Protein AF-0000000084529041 (afdb_homodimer)

Radius of gyration: 23.11 Å; Cα contacts (8 Å, |Δi|>4): 466; chains: 2; bounding box: 79×60×41 Å

Sequence (412 aa):
MPKIVDPVERRQAVADAVLRVAAREGLEHASLRNVAEEAGLAIGSVRHYFAGSSELMLFAMGELARRIDDRIRTHARALLDPAAGTDRHARTRELLAEVLPLDAERREESALWLSFVTAARTRPELRARSAEMQAGLDELVRHVLTEARHAGGVAPGLDLAVETRRLSALLDGLTLQAVQHPDLVGPDDLRAALAAHLDGLAPPARMPKIVDPVERRQAVADAVLRVAAREGLEHASLRNVAEEAGLAIGSVRHYFAGSSELMLFAMGELARRIDDRIRTHARALLDPAAGTDRHARTRELLAEVLPLDAERREESALWLSFVTAARTRPELRARSAEMQAGLDELVRHVLTEARHAGGVAPGLDLAVETRRLSALLDGLTLQAVQHPDLVGPDDLRAALAAHLDGLAPPAR

Secondary structure (DSSP, 8-state):
------HHHHHHHHHHHHHHHHHHH-GGG--HHHHHHHHT--HHHHHHH-SSHHHHHHHHHHHHHHHHHHHHHHHHHHHT-TTS---HHHHHHHHHHTTS--SHHHHHHHHHHHHHHHHHTT-HHHHHHHHHHHHHHHHHHHHHHHHHHHTT-S-TT--HHHHHHHHHHHHHHHHHHHHH-TTTS-HHHHHHHHHHHHHHHSPP--/------HHHHHHHHHHHHHHHHHHH-GGG--HHHHHHHHT--HHHHHHH-SSHHHHHHHHHHHHHHHHHHHHHHHHHHHT-TTS---HHHHHHHHHHTTS--SHHHHHHHHHHHHHHHHHTT-HHHHHHHHHHHHHHHHHHHHHHHHHHHTT-S-TT--HHHHHHHHHHHHHHHHHHHHH-TTTS-HHHHHHHHHHHHHHHSPP--

Organism: Streptomyces rubellomurinus (strain ATCC 31215) (NCBI:txid359131)

pLDDT: mean 87.78, std 10.91, range [37.28, 98.81]

InterPro domains:
  IPR001647 DNA-binding HTH domain, TetR-type [PS50977] (8-68)
  IPR009057 Homedomain-like superfamily [SSF46689] (6-75)
  IPR036271 Tetracyclin repressor-like, C-terminal domain superfamily [SSF48498] (90-202)
  IPR039538 BetI-type transcriptional repressor, C-terminal [PF13977] (90-202)
  IPR050109 HTH-type, TetR-like transcriptional regulator [PTHR30055] (9-206)

Foldseek 3Di:
DPPPCPPVNLLVLLLVLCLVCCLVPNLVRSWLVSSCVSSVHDSVVSCVVDVISLRSLLSSVVVLVVVLVVLLVVLVVLLPPPVNPDPNLVSLLVSLCSCACQDDVNLSSLSSLVRLLVVCVVPVSSVVVNVVVLVVQLVVLLVSVVVCVVVLFFAPPDDSNVVSVVLSVLRNVLRVCCSVCVPVRHNVNVSVVSSVSSVVGGYDDD/DPPPCPPVNLLVLLLVLCLVCCLVPNLVRSWLVSSCVSSVHDSVVSCVVDVISLRSLLSSVVVLVVVLVVLLVVLVVLLPPPVNPDPNLVSLLVSLCSCACQDDVNLSSLSSLVRLLVVCVVPVVSVVVNVVVLVVQLVVLLVSVVVCVVVLFFAPPDDSNVVSVVLSVLRNVLRVCCNVCVPVRHNVNSSVVSSVSSVVGGYDDD

Structure (mmCIF, N/CA/C/O backbone):
data_AF-0000000084529041-model_v1
#
loop_
_entity.id
_entity.type
_entity.pdbx_description
1 polymer 'TetR family transcriptional regulator'
#
loop_
_atom_site.group_PDB
_atom_site.id
_atom_site.type_symbol
_atom_site.label_atom_id
_atom_site.label_alt_id
_atom_site.label_comp_id
_atom_site.label_asym_id
_atom_site.label_entity_id
_atom_site.label_seq_id
_atom_site.pdbx_PDB_ins_code
_atom_site.Cartn_x
_atom_site.Cartn_y
_atom_site.Cartn_z
_atom_site.occupancy
_atom_site.B_iso_or_equiv
_atom_site.auth_seq_id
_atom_site.auth_comp_id
_atom_site.auth_asym_id
_atom_site.auth_atom_id
_atom_site.pdbx_PDB_model_num
ATOM 1 N N . MET A 1 1 ? -40.062 -28.797 -1.45 1 37.28 1 MET A N 1
ATOM 2 C CA . MET A 1 1 ? -39.781 -27.922 -2.59 1 37.28 1 MET A CA 1
ATOM 3 C C . MET A 1 1 ? -38.344 -27.5 -2.615 1 37.28 1 MET A C 1
ATOM 5 O O . MET A 1 1 ? -37.719 -27.266 -1.565 1 37.28 1 MET A O 1
ATOM 9 N N . PRO A 1 2 ? -37.5 -27.703 -3.607 1 40.41 2 PRO A N 1
ATOM 10 C CA . PRO A 1 2 ? -36.094 -27.266 -3.557 1 40.41 2 PRO A CA 1
ATOM 11 C C . PRO A 1 2 ? -35.938 -25.812 -3.129 1 40.41 2 PRO A C 1
ATOM 13 O O . PRO A 1 2 ? -36.844 -24.984 -3.412 1 40.41 2 PRO A O 1
ATOM 16 N N . LYS A 1 3 ? -35.5 -25.469 -2.072 1 50.47 3 LYS A N 1
ATOM 17 C CA . LYS A 1 3 ? -35.344 -24.094 -1.617 1 50.47 3 LYS A CA 1
ATOM 18 C C . LYS A 1 3 ? -34.781 -23.203 -2.734 1 50.47 3 LYS A C 1
ATOM 20 O O . LYS A 1 3 ? -33.688 -23.422 -3.213 1 50.47 3 LYS A O 1
ATOM 25 N N . ILE A 1 4 ? -35.594 -22.703 -3.646 1 48.06 4 ILE A N 1
ATOM 26 C CA . ILE A 1 4 ? -35.188 -21.75 -4.676 1 48.06 4 ILE A CA 1
ATOM 27 C C . ILE A 1 4 ? -34.25 -20.703 -4.07 1 48.06 4 ILE A C 1
ATOM 29 O O . ILE A 1 4 ? -34.688 -19.891 -3.25 1 48.06 4 ILE A O 1
ATOM 33 N N . VAL A 1 5 ? -33.094 -21.031 -3.91 1 56.72 5 VAL A N 1
ATOM 34 C CA . VAL A 1 5 ? -32.156 -20 -3.426 1 56.72 5 VAL A CA 1
ATOM 35 C C . VAL A 1 5 ? -32.219 -18.781 -4.336 1 56.72 5 VAL A C 1
ATOM 37 O O . VAL A 1 5 ? -32.156 -18.906 -5.559 1 56.72 5 VAL A O 1
ATOM 40 N N . ASP A 1 6 ? -32.781 -17.625 -3.895 1 67.75 6 ASP A N 1
ATOM 41 C CA . ASP A 1 6 ? -32.812 -16.328 -4.559 1 67.75 6 ASP A CA 1
ATOM 42 C C . ASP A 1 6 ? -31.5 -16.016 -5.238 1 67.75 6 ASP A C 1
ATOM 44 O O . ASP A 1 6 ? -30.438 -16.172 -4.633 1 67.75 6 ASP A O 1
ATOM 48 N N . PRO A 1 7 ? -31.547 -15.945 -6.574 1 70.5 7 PRO A N 1
ATOM 49 C CA . PRO A 1 7 ? -30.344 -15.672 -7.375 1 70.5 7 PRO A CA 1
ATOM 50 C C . PRO A 1 7 ? -29.422 -14.633 -6.734 1 70.5 7 PRO A C 1
ATOM 52 O O . PRO A 1 7 ? -28.203 -14.758 -6.793 1 70.5 7 PRO A O 1
ATOM 55 N N . VAL A 1 8 ? -30.016 -13.727 -6.09 1 69.69 8 VAL A N 1
ATOM 56 C CA . VAL A 1 8 ? -29.234 -12.68 -5.449 1 69.69 8 VAL A CA 1
ATOM 57 C C . VAL A 1 8 ? -28.5 -13.25 -4.242 1 69.69 8 VAL A C 1
ATOM 59 O O . VAL A 1 8 ? -27.312 -12.953 -4.031 1 69.69 8 VAL A O 1
ATOM 62 N N . GLU A 1 9 ? -29.094 -14.039 -3.52 1 74.19 9 GLU A N 1
ATOM 63 C CA . GLU A 1 9 ? -28.5 -14.656 -2.342 1 74.19 9 GLU A CA 1
ATOM 64 C C . GLU A 1 9 ? -27.344 -15.578 -2.73 1 74.19 9 GLU A C 1
ATOM 66 O O . GLU A 1 9 ? -26.328 -15.625 -2.049 1 74.19 9 GLU A O 1
ATOM 71 N N . ARG A 1 10 ? -27.609 -16.234 -3.793 1 76.19 10 ARG A N 1
ATOM 72 C CA . ARG A 1 10 ? -26.578 -17.141 -4.27 1 76.19 10 ARG A CA 1
ATOM 73 C C . ARG A 1 10 ? -25.328 -16.375 -4.719 1 76.19 10 ARG A C 1
ATOM 75 O O . ARG A 1 10 ? -24.203 -16.781 -4.422 1 76.19 10 ARG A O 1
ATOM 82 N N . ARG A 1 11 ? -25.625 -15.297 -5.348 1 77.62 11 ARG A N 1
ATOM 83 C CA . ARG A 1 11 ? -24.516 -14.453 -5.801 1 77.62 11 ARG A CA 1
ATOM 84 C C . ARG A 1 11 ? -23.719 -13.914 -4.621 1 77.62 11 ARG A C 1
ATOM 86 O O . ARG A 1 11 ? -22.484 -13.875 -4.656 1 77.62 11 ARG A O 1
ATOM 93 N N . GLN A 1 12 ? -24.469 -13.609 -3.643 1 79.81 12 GLN A N 1
ATOM 94 C CA . GLN A 1 12 ? -23.812 -13.086 -2.453 1 79.81 12 GLN A CA 1
ATOM 95 C C . GLN A 1 12 ? -22.984 -14.164 -1.768 1 79.81 12 GLN A C 1
ATOM 97 O O . GLN A 1 12 ? -21.875 -13.883 -1.285 1 79.81 12 GLN A O 1
ATOM 102 N N . ALA A 1 13 ? -23.531 -15.273 -1.785 1 84.25 13 ALA A N 1
ATOM 103 C CA . ALA A 1 13 ? -22.812 -16.406 -1.183 1 84.25 13 ALA A CA 1
ATOM 104 C C . ALA A 1 13 ? -21.516 -16.688 -1.926 1 84.25 13 ALA A C 1
ATOM 106 O O . ALA A 1 13 ? -20.5 -17.016 -1.309 1 84.25 13 ALA A O 1
ATOM 107 N N . VAL A 1 14 ? -21.609 -16.594 -3.178 1 84.88 14 VAL A N 1
ATOM 108 C CA . VAL A 1 14 ? -20.438 -16.828 -4.008 1 84.88 14 VAL A CA 1
ATOM 109 C C . VAL A 1 14 ? -19.391 -15.742 -3.736 1 84.88 14 VAL A C 1
ATOM 111 O O . VAL A 1 14 ? -18.219 -16.031 -3.551 1 84.88 14 VAL A O 1
ATOM 114 N N . ALA A 1 15 ? -19.859 -14.555 -3.65 1 82.81 15 ALA A N 1
ATOM 115 C CA . ALA A 1 15 ? -18.953 -13.445 -3.361 1 82.81 15 ALA A CA 1
ATOM 116 C C . ALA A 1 15 ? -18.266 -13.641 -2.014 1 82.81 15 ALA A C 1
ATOM 118 O O . ALA A 1 15 ? -17.047 -13.445 -1.893 1 82.81 15 ALA A O 1
ATOM 119 N N . ASP A 1 16 ? -19.016 -14.078 -1.09 1 87.12 16 ASP A N 1
ATOM 120 C CA . ASP A 1 16 ? -18.469 -14.312 0.244 1 87.12 16 ASP A CA 1
ATOM 121 C C . ASP A 1 16 ? -17.438 -15.438 0.221 1 87.12 16 ASP A C 1
ATOM 123 O O . ASP A 1 16 ? -16.406 -15.367 0.903 1 87.12 16 ASP A O 1
ATOM 127 N N . ALA A 1 17 ? -17.766 -16.375 -0.542 1 88.69 17 ALA A N 1
ATOM 128 C CA . ALA A 1 17 ? -16.859 -17.5 -0.664 1 88.69 17 ALA A CA 1
ATOM 129 C C . ALA A 1 17 ? -15.547 -17.078 -1.326 1 88.69 17 ALA A C 1
ATOM 131 O O . ALA A 1 17 ? -14.469 -17.516 -0.927 1 88.69 17 ALA A O 1
ATOM 132 N N . VAL A 1 18 ? -15.617 -16.266 -2.359 1 86.75 18 VAL A N 1
ATOM 133 C CA . VAL A 1 18 ? -14.414 -15.742 -3.006 1 86.75 18 VAL A CA 1
ATOM 134 C C . VAL A 1 18 ? -13.562 -14.992 -1.984 1 86.75 18 VAL A C 1
ATOM 136 O O . VAL A 1 18 ? -12.352 -15.203 -1.907 1 86.75 18 VAL A O 1
ATOM 139 N N . LEU A 1 19 ? -14.203 -14.211 -1.205 1 82.62 19 LEU A N 1
ATOM 140 C CA . LEU A 1 19 ? -13.523 -13.43 -0.182 1 82.62 19 LEU A CA 1
ATOM 141 C C . LEU A 1 19 ? -12.781 -14.336 0.796 1 82.62 19 LEU A C 1
ATOM 143 O O . LEU A 1 19 ? -11.609 -14.109 1.086 1 82.62 19 LEU A O 1
ATOM 147 N N . ARG A 1 20 ? -13.438 -15.336 1.228 1 85.12 20 ARG A N 1
ATOM 148 C CA . ARG A 1 20 ? -12.867 -16.219 2.236 1 85.12 20 ARG A CA 1
ATOM 149 C C . ARG A 1 20 ? -11.68 -17 1.672 1 85.12 20 ARG A C 1
ATOM 151 O O . ARG A 1 20 ? -10.625 -17.078 2.301 1 85.12 20 ARG A O 1
ATOM 158 N N . VAL A 1 21 ? -11.883 -17.531 0.479 1 86.06 21 VAL A N 1
ATOM 159 C CA . VAL A 1 21 ? -10.828 -18.312 -0.148 1 86.06 21 VAL A CA 1
ATOM 160 C C . VAL A 1 21 ? -9.617 -17.438 -0.434 1 86.06 21 VAL A C 1
ATOM 162 O O . VAL A 1 21 ? -8.484 -17.797 -0.116 1 86.06 21 VAL A O 1
ATOM 165 N N . ALA A 1 22 ? -9.891 -16.297 -1.001 1 81.94 22 ALA A N 1
ATOM 166 C CA . ALA A 1 22 ? -8.812 -15.383 -1.382 1 81.94 22 ALA A CA 1
ATOM 167 C C . ALA A 1 22 ? -8.078 -14.859 -0.152 1 81.94 22 ALA A C 1
ATOM 169 O O . ALA A 1 22 ? -6.848 -14.734 -0.162 1 81.94 22 ALA A O 1
ATOM 170 N N . ALA A 1 23 ? -8.836 -14.547 0.813 1 76.44 23 ALA A N 1
ATOM 171 C CA . ALA A 1 23 ? -8.242 -14.031 2.043 1 76.44 23 ALA A CA 1
ATOM 172 C C . ALA A 1 23 ? -7.336 -15.078 2.689 1 76.44 23 ALA A C 1
ATOM 174 O O . ALA A 1 23 ? -6.262 -14.742 3.199 1 76.44 23 ALA A O 1
ATOM 175 N N . ARG A 1 24 ? -7.676 -16.281 2.662 1 77.62 24 ARG A N 1
ATOM 176 C CA . ARG A 1 24 ? -6.984 -17.359 3.363 1 77.62 24 ARG A CA 1
ATOM 177 C C . ARG A 1 24 ? -5.848 -17.922 2.518 1 77.62 24 ARG A C 1
ATOM 179 O O . ARG A 1 24 ? -4.77 -18.219 3.039 1 77.62 24 ARG A O 1
ATOM 186 N N . GLU A 1 25 ? -6.121 -18.062 1.196 1 80.12 25 GLU A N 1
ATOM 187 C CA . GLU A 1 25 ? -5.199 -18.844 0.376 1 80.12 25 GLU A CA 1
ATOM 188 C C . GLU A 1 25 ? -4.609 -17.984 -0.747 1 80.12 25 GLU A C 1
ATOM 190 O O . GLU A 1 25 ? -3.686 -18.422 -1.438 1 80.12 25 GLU A O 1
ATOM 195 N N . GLY A 1 26 ? -5.094 -16.859 -0.829 1 76.25 26 GLY A N 1
ATOM 196 C CA . GLY A 1 26 ? -4.652 -16.047 -1.947 1 76.25 26 GLY A CA 1
ATOM 197 C C . GLY A 1 26 ? -5.605 -16.078 -3.127 1 76.25 26 GLY A C 1
ATOM 198 O O . GLY A 1 26 ? -6.367 -17.031 -3.285 1 76.25 26 GLY A O 1
ATOM 199 N N . LEU A 1 27 ? -5.531 -15.078 -3.949 1 77.5 27 LEU A N 1
ATOM 200 C CA . LEU A 1 27 ? -6.465 -14.898 -5.059 1 77.5 27 LEU A CA 1
ATOM 201 C C . LEU A 1 27 ? -6.305 -16.016 -6.086 1 77.5 27 LEU A C 1
ATOM 203 O O . LEU A 1 27 ? -7.266 -16.391 -6.762 1 77.5 27 LEU A O 1
ATOM 207 N N . GLU A 1 28 ? -5.066 -16.516 -6.195 1 76.19 28 GLU A N 1
ATOM 208 C CA . GLU A 1 28 ? -4.805 -17.562 -7.176 1 76.19 28 GLU A CA 1
ATOM 209 C C . GLU A 1 28 ? -5.582 -18.828 -6.852 1 76.19 28 GLU A C 1
ATOM 211 O O . GLU A 1 28 ? -5.805 -19.672 -7.727 1 76.19 28 GLU A O 1
ATOM 216 N N . HIS A 1 29 ? -6.043 -18.906 -5.695 1 81.44 29 HIS A N 1
ATOM 217 C CA . HIS A 1 29 ? -6.777 -20.094 -5.277 1 81.44 29 HIS A CA 1
ATOM 218 C C . HIS A 1 29 ? -8.281 -19.875 -5.371 1 81.44 29 HIS A C 1
ATOM 220 O O . HIS A 1 29 ? -9.062 -20.797 -5.129 1 81.44 29 HIS A O 1
ATOM 226 N N . ALA A 1 30 ? -8.648 -18.688 -5.699 1 85.62 30 ALA A N 1
ATOM 227 C CA . ALA A 1 30 ? -10.07 -18.406 -5.863 1 85.62 30 ALA A CA 1
ATOM 228 C C . ALA A 1 30 ? -10.578 -18.906 -7.215 1 85.62 30 ALA A C 1
ATOM 230 O O . ALA A 1 30 ? -11.133 -18.125 -7.996 1 85.62 30 ALA A O 1
ATOM 231 N N . SER A 1 31 ? -10.445 -20.234 -7.422 1 87.81 31 SER A N 1
ATOM 232 C CA . SER A 1 31 ? -10.961 -20.891 -8.617 1 87.81 31 SER A CA 1
ATOM 233 C C . SER A 1 31 ? -12.445 -21.219 -8.477 1 87.81 31 SER A C 1
ATOM 235 O O . SER A 1 31 ? -12.992 -21.172 -7.371 1 87.81 31 SER A O 1
ATOM 237 N N . LEU A 1 32 ? -13.062 -21.531 -9.641 1 88.81 32 LE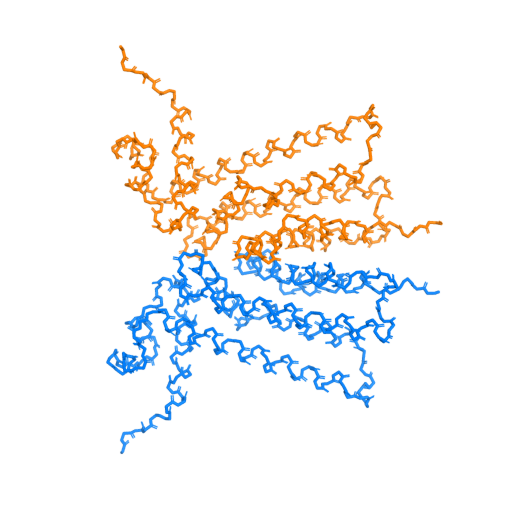U A N 1
ATOM 238 C CA . LEU A 1 32 ? -14.469 -21.906 -9.617 1 88.81 32 LEU A CA 1
ATOM 239 C C . LEU A 1 32 ? -14.695 -23.125 -8.719 1 88.81 32 LEU A C 1
ATOM 241 O O . LEU A 1 32 ? -15.648 -23.156 -7.938 1 88.81 32 LEU A O 1
ATOM 245 N N . ARG A 1 33 ? -13.797 -24.016 -8.797 1 90.56 33 ARG A N 1
ATOM 246 C CA . ARG A 1 33 ? -13.914 -25.234 -8.008 1 90.56 33 ARG A CA 1
ATOM 247 C C . ARG A 1 33 ? -13.789 -24.938 -6.516 1 90.56 33 ARG A C 1
ATOM 249 O O . ARG A 1 33 ? -14.648 -25.344 -5.727 1 90.56 33 ARG A O 1
ATOM 256 N N . ASN A 1 34 ? -12.773 -24.219 -6.102 1 91.44 34 ASN A N 1
ATOM 257 C CA . ASN A 1 34 ? -12.531 -23.922 -4.695 1 91.44 34 ASN A CA 1
ATOM 258 C C . ASN A 1 34 ? -13.633 -23.047 -4.105 1 91.44 34 ASN A C 1
ATOM 260 O O . ASN A 1 34 ? -14.039 -23.234 -2.957 1 91.44 34 ASN A O 1
ATOM 264 N N . VAL A 1 35 ? -14.086 -22.109 -4.902 1 91.44 35 VAL A N 1
ATOM 265 C CA . VAL A 1 35 ? -15.141 -21.203 -4.461 1 91.44 35 VAL A CA 1
ATOM 266 C C . VAL A 1 35 ? -16.453 -21.969 -4.309 1 91.44 35 VAL A C 1
ATOM 268 O O . VAL A 1 35 ? -17.188 -21.766 -3.338 1 91.44 35 VAL A O 1
ATOM 271 N N . ALA A 1 36 ? -16.734 -22.844 -5.32 1 91.88 36 ALA A N 1
ATOM 272 C CA . ALA A 1 36 ? -17.922 -23.688 -5.219 1 91.88 36 ALA A CA 1
ATOM 273 C C . ALA A 1 36 ? -17.906 -24.531 -3.947 1 91.88 36 ALA A C 1
ATOM 275 O O . ALA A 1 36 ? -18.891 -24.594 -3.215 1 91.88 36 ALA A O 1
ATOM 276 N N . GLU A 1 37 ? -16.797 -25.125 -3.658 1 92.62 37 GLU A N 1
ATOM 277 C CA . GLU A 1 37 ? -16.625 -25.938 -2.463 1 92.62 37 GLU A CA 1
ATOM 278 C C . GLU A 1 37 ? -16.828 -25.125 -1.194 1 92.62 37 GLU A C 1
ATOM 280 O O . GLU A 1 37 ? -17.531 -25.547 -0.276 1 92.62 37 GLU A O 1
ATOM 285 N N . GLU A 1 38 ? -16.203 -23.984 -1.161 1 90.94 38 GLU A N 1
ATOM 286 C CA . GLU A 1 38 ? -16.312 -23.094 -0.009 1 90.94 38 GLU A CA 1
ATOM 287 C C . GLU A 1 38 ? -17.75 -22.641 0.214 1 90.94 38 GLU A C 1
ATOM 289 O O . GLU A 1 38 ? -18.188 -22.484 1.355 1 90.94 38 GLU A O 1
ATOM 294 N N . ALA A 1 39 ? -18.469 -22.422 -0.867 1 89.94 39 ALA A N 1
ATOM 295 C CA . ALA A 1 39 ? -19.844 -21.906 -0.802 1 89.94 39 ALA A CA 1
ATOM 296 C C . ALA A 1 39 ? -20.844 -23.047 -0.591 1 89.94 39 ALA A C 1
ATOM 298 O O . ALA A 1 39 ? -22.031 -22.797 -0.396 1 89.94 39 ALA A O 1
ATOM 299 N N . GLY A 1 40 ? -20.328 -24.25 -0.67 1 91.19 40 GLY A N 1
ATOM 300 C CA . GLY A 1 40 ? -21.219 -25.391 -0.565 1 91.19 40 GLY A CA 1
ATOM 301 C C . GLY A 1 40 ? -22.141 -25.547 -1.768 1 91.19 40 GLY A C 1
ATOM 302 O O . GLY A 1 40 ? -23.297 -25.922 -1.626 1 91.19 40 GLY A O 1
ATOM 303 N N . LEU A 1 41 ? -21.688 -25.156 -2.838 1 88.81 41 LEU A N 1
ATOM 304 C CA . LEU A 1 41 ? -22.469 -25.219 -4.074 1 88.81 41 LEU A CA 1
ATOM 305 C C . LEU A 1 41 ? -21.859 -26.25 -5.035 1 88.81 41 LEU A C 1
ATOM 307 O O . LEU A 1 41 ? -20.688 -26.578 -4.941 1 88.81 41 LEU A O 1
ATOM 311 N N . ALA A 1 42 ? -22.75 -26.703 -5.926 1 88.75 42 ALA A N 1
ATOM 312 C CA . ALA A 1 42 ? -22.266 -27.531 -7.031 1 88.75 42 ALA A CA 1
ATOM 313 C C . ALA A 1 42 ? -21.469 -26.688 -8.023 1 88.75 42 ALA A C 1
ATOM 315 O O . ALA A 1 42 ? -21.859 -25.562 -8.344 1 88.75 42 ALA A O 1
ATOM 316 N N . ILE A 1 43 ? -20.344 -27.281 -8.492 1 88.44 43 ILE A N 1
ATOM 317 C CA . ILE A 1 43 ? -19.453 -26.547 -9.398 1 88.44 43 ILE A CA 1
ATOM 318 C C . ILE A 1 43 ? -20.234 -26.125 -10.648 1 88.44 43 ILE A C 1
ATOM 320 O O . ILE A 1 43 ? -19.984 -25.062 -11.211 1 88.44 43 ILE A O 1
ATOM 324 N N . GLY A 1 44 ? -21.156 -26.922 -11.094 1 86.88 44 GLY A N 1
ATOM 325 C CA . GLY A 1 44 ? -21.984 -26.609 -12.25 1 86.88 44 GLY A CA 1
ATOM 326 C C . GLY A 1 44 ? -22.844 -25.375 -12.055 1 86.88 44 GLY A C 1
ATOM 327 O O . GLY A 1 44 ? -23 -24.578 -12.977 1 86.88 44 GLY A O 1
ATOM 328 N N . SER A 1 45 ? -23.406 -25.219 -10.953 1 83.81 45 SER A N 1
ATOM 329 C CA . SER A 1 45 ? -24.219 -24.047 -10.625 1 83.81 45 SER A CA 1
ATOM 330 C C . SER A 1 45 ? -23.391 -22.781 -10.672 1 83.81 45 SER A C 1
ATOM 332 O O . SER A 1 45 ? -23.875 -21.734 -11.133 1 83.81 45 SER A O 1
ATOM 334 N N . VAL A 1 46 ? -22.141 -22.828 -10.219 1 86.19 46 VAL A N 1
ATOM 335 C CA . VAL A 1 46 ? -21.25 -21.672 -10.211 1 86.19 46 VAL A CA 1
ATOM 336 C C . VAL A 1 46 ? -20.812 -21.344 -11.641 1 86.19 46 VAL A C 1
ATOM 338 O O . VAL A 1 46 ? -20.75 -20.172 -12.031 1 86.19 46 VAL A O 1
ATOM 341 N N . ARG A 1 47 ? -20.625 -22.406 -12.383 1 86.25 47 ARG A N 1
ATOM 342 C CA . ARG A 1 47 ? -20.203 -22.234 -13.766 1 86.25 47 ARG A CA 1
ATOM 343 C C . ARG A 1 47 ? -21.297 -21.578 -14.602 1 86.25 47 ARG A C 1
ATOM 345 O O . ARG A 1 47 ? -21.016 -20.938 -15.617 1 86.25 47 ARG A O 1
ATOM 352 N N . HIS A 1 48 ? -22.5 -21.797 -14.18 1 83.25 48 HIS A N 1
ATOM 353 C CA . HIS A 1 48 ? -23.641 -21.172 -14.852 1 83.25 48 HIS A CA 1
ATOM 354 C C . HIS A 1 48 ? -23.578 -19.656 -14.734 1 83.25 48 HIS A C 1
ATOM 356 O O . HIS A 1 48 ? -23.953 -18.938 -15.664 1 83.25 48 HIS A O 1
ATOM 362 N N . TYR A 1 49 ? -23 -19.234 -13.648 1 81.38 49 TYR A N 1
ATOM 363 C CA . TYR A 1 49 ? -23.016 -17.812 -13.367 1 81.38 49 TYR A CA 1
ATOM 364 C C . TYR A 1 49 ? -21.688 -17.156 -13.742 1 81.38 49 TYR A C 1
ATOM 366 O O . TYR A 1 49 ? -21.656 -15.977 -14.102 1 81.38 49 TYR A O 1
ATOM 374 N N . PHE A 1 50 ? -20.625 -17.953 -13.68 1 86.75 50 PHE A N 1
ATOM 375 C CA . PHE A 1 50 ? -19.297 -17.375 -13.898 1 86.75 50 PHE A CA 1
ATOM 376 C C . PHE A 1 50 ? -18.5 -18.219 -14.883 1 86.75 50 PHE A C 1
ATOM 378 O O . PHE A 1 50 ? -18.375 -19.438 -14.719 1 86.75 50 PHE A O 1
ATOM 385 N N . ALA A 1 51 ? -17.984 -17.516 -15.828 1 84.06 51 ALA A N 1
ATOM 386 C CA . ALA A 1 51 ? -17.25 -18.203 -16.891 1 84.06 51 ALA A CA 1
ATOM 387 C C . ALA A 1 51 ? -15.852 -18.609 -16.422 1 84.06 51 ALA A C 1
ATOM 389 O O . ALA A 1 51 ? -15.242 -19.531 -16.969 1 84.06 51 ALA A O 1
ATOM 390 N N . GLY A 1 52 ? -15.352 -17.828 -15.375 1 85.12 52 GLY A N 1
ATOM 391 C CA . GLY A 1 52 ? -14 -18.125 -14.906 1 85.12 52 GLY A CA 1
ATOM 392 C C . GLY A 1 52 ? -13.625 -17.359 -13.648 1 85.12 52 GLY A C 1
ATOM 393 O O . GLY A 1 52 ? -14.469 -16.672 -13.062 1 85.12 52 GLY A O 1
ATOM 394 N N . SER A 1 53 ? -12.406 -17.531 -13.312 1 83.69 53 SER A N 1
ATOM 395 C CA . SER A 1 53 ? -11.906 -16.953 -12.062 1 83.69 53 SER A CA 1
ATOM 396 C C . SER A 1 53 ? -11.898 -15.43 -12.117 1 83.69 53 SER A C 1
ATOM 398 O O . SER A 1 53 ? -12.164 -14.766 -11.109 1 83.69 53 SER A O 1
ATOM 400 N N . SER A 1 54 ? -11.664 -14.875 -13.305 1 87.44 54 SER A N 1
ATOM 401 C CA . SER A 1 54 ? -11.625 -13.422 -13.43 1 87.44 54 SER A CA 1
ATOM 402 C C . SER A 1 54 ? -13 -12.805 -13.188 1 87.44 54 SER A C 1
ATOM 404 O O . SER A 1 54 ? -13.109 -11.781 -12.508 1 87.44 54 SER A O 1
ATOM 406 N N . GLU A 1 55 ? -13.961 -13.422 -13.695 1 87.88 55 GLU A N 1
ATOM 407 C CA . GLU A 1 55 ? -15.32 -12.93 -13.492 1 87.88 55 GLU A CA 1
ATOM 408 C C . GLU A 1 55 ? -15.727 -13.039 -12.031 1 87.88 55 GLU A C 1
ATOM 410 O O . GLU A 1 55 ? -16.438 -12.172 -11.508 1 87.88 55 GLU A O 1
ATOM 415 N N . LEU A 1 56 ? -15.336 -14.125 -11.43 1 86.69 56 LEU A N 1
ATOM 416 C CA . LEU A 1 56 ? -15.594 -14.312 -10.008 1 86.69 56 LEU A CA 1
ATOM 417 C C . LEU A 1 56 ? -14.945 -13.203 -9.18 1 86.69 56 LEU A C 1
ATOM 419 O O . LEU A 1 56 ? -15.578 -12.648 -8.281 1 86.69 56 LEU A O 1
ATOM 423 N N . MET A 1 57 ? -13.766 -12.898 -9.531 1 86.94 57 MET A N 1
ATOM 424 C CA . MET A 1 57 ? -13.016 -11.883 -8.805 1 86.94 57 MET A CA 1
ATOM 425 C C . MET A 1 57 ? -13.633 -10.508 -9.008 1 86.94 57 MET A C 1
ATOM 427 O O . MET A 1 57 ? -13.758 -9.727 -8.055 1 86.94 57 MET A O 1
ATOM 431 N N . LEU A 1 58 ? -14.016 -10.227 -10.211 1 91.56 58 LEU A N 1
ATOM 432 C CA . LEU A 1 58 ? -14.664 -8.953 -10.516 1 91.56 58 LEU A CA 1
ATOM 433 C C . LEU A 1 58 ? -15.969 -8.805 -9.742 1 91.56 58 LEU A C 1
ATOM 435 O O . LEU A 1 58 ? -16.266 -7.738 -9.211 1 91.56 58 LEU A O 1
ATOM 439 N N . PHE A 1 59 ? -16.656 -9.938 -9.742 1 88.31 59 PHE A N 1
ATOM 440 C CA . PHE A 1 59 ? -17.906 -9.938 -9 1 88.31 59 PHE A CA 1
ATOM 441 C C . PHE A 1 59 ? -17.656 -9.695 -7.516 1 88.31 59 PHE A C 1
ATOM 443 O O . PHE A 1 59 ? -18.344 -8.883 -6.891 1 88.31 59 PHE A O 1
ATOM 450 N N . ALA A 1 60 ? -16.719 -10.344 -6.914 1 88.5 60 ALA A N 1
ATOM 451 C CA . ALA A 1 60 ? -16.375 -10.195 -5.504 1 88.5 60 ALA A CA 1
ATOM 452 C C . ALA A 1 60 ? -15.938 -8.766 -5.191 1 88.5 60 ALA A C 1
ATOM 454 O O . ALA A 1 60 ? -16.312 -8.211 -4.152 1 88.5 60 ALA A O 1
ATOM 455 N N . MET A 1 61 ? -15.211 -8.125 -6.062 1 91.75 61 MET A N 1
ATOM 456 C CA . MET A 1 61 ? -14.75 -6.754 -5.867 1 91.75 61 MET A CA 1
ATOM 457 C C . MET A 1 61 ? -15.914 -5.777 -5.953 1 91.75 61 MET A C 1
ATOM 459 O O . MET A 1 61 ? -15.922 -4.75 -5.27 1 91.75 61 MET A O 1
ATOM 463 N N . GLY A 1 62 ? -16.844 -6.094 -6.836 1 90.81 62 GLY A N 1
ATOM 464 C CA . GLY A 1 62 ? -18.062 -5.301 -6.879 1 90.81 62 GLY A CA 1
ATOM 465 C C . GLY A 1 62 ? -18.828 -5.32 -5.57 1 90.81 62 GLY A C 1
ATOM 466 O O . GLY A 1 62 ? -19.266 -4.273 -5.094 1 90.81 62 GLY A O 1
ATOM 467 N N . GLU A 1 63 ? -18.953 -6.512 -5.047 1 87.44 63 GLU A N 1
ATOM 468 C CA . GLU A 1 63 ? -19.625 -6.656 -3.762 1 87.44 63 GLU A CA 1
ATOM 469 C C . GLU A 1 63 ? -18.859 -5.938 -2.654 1 87.44 63 GLU A C 1
ATOM 471 O O . GLU A 1 63 ? -19.453 -5.309 -1.783 1 87.44 63 GLU A O 1
ATOM 476 N N . LEU A 1 64 ? -17.594 -6.035 -2.641 1 89.31 64 LEU A N 1
ATOM 477 C CA . LEU A 1 64 ? -16.75 -5.34 -1.672 1 89.31 64 LEU A CA 1
ATOM 478 C C . LEU A 1 64 ? -16.953 -3.83 -1.753 1 89.31 64 LEU A C 1
ATOM 480 O O . LEU A 1 64 ? -17.141 -3.168 -0.728 1 89.31 64 LEU A O 1
ATOM 484 N N . ALA A 1 65 ? -16.938 -3.311 -2.941 1 91.81 65 ALA A N 1
ATOM 485 C CA . ALA A 1 65 ? -17.156 -1.883 -3.148 1 91.81 65 ALA A CA 1
ATOM 486 C C . ALA A 1 65 ? -18.516 -1.451 -2.602 1 91.81 65 ALA A C 1
ATOM 488 O O . ALA A 1 65 ? -18.625 -0.404 -1.961 1 91.81 65 ALA A O 1
ATOM 489 N N . ARG A 1 66 ? -19.5 -2.236 -2.84 1 90 66 ARG A N 1
ATOM 490 C CA . ARG A 1 66 ? -20.844 -1.927 -2.357 1 90 66 ARG A CA 1
ATOM 491 C C . ARG A 1 66 ? -20.875 -1.892 -0.834 1 90 66 ARG A C 1
ATOM 493 O O . ARG A 1 66 ? -21.484 -0.991 -0.245 1 90 66 ARG A O 1
ATOM 500 N N . ARG A 1 67 ? -20.297 -2.852 -0.205 1 89.75 67 ARG A N 1
ATOM 501 C CA . ARG A 1 67 ? -20.25 -2.926 1.252 1 89.75 67 ARG A CA 1
ATOM 502 C C . ARG A 1 67 ? -19.578 -1.688 1.844 1 89.75 67 ARG A C 1
ATOM 504 O O . ARG A 1 67 ? -20.094 -1.095 2.795 1 89.75 67 ARG A O 1
ATOM 511 N N . ILE A 1 68 ? -18.5 -1.302 1.294 1 92.88 68 ILE A N 1
ATOM 512 C CA . ILE A 1 68 ? -17.75 -0.137 1.767 1 92.88 68 ILE A CA 1
ATOM 513 C C . ILE A 1 68 ? -18.594 1.125 1.553 1 92.88 68 ILE A C 1
ATOM 515 O O . ILE A 1 68 ? -18.703 1.966 2.447 1 92.88 68 ILE A O 1
ATOM 519 N N . ASP A 1 69 ? -19.172 1.225 0.374 1 92.44 69 ASP A N 1
ATOM 520 C CA . ASP A 1 69 ? -20.016 2.371 0.055 1 92.44 69 ASP A CA 1
ATOM 521 C C . ASP A 1 69 ? -21.172 2.496 1.048 1 92.44 69 ASP A C 1
ATOM 523 O O . ASP A 1 69 ? -21.5 3.598 1.499 1 92.44 69 ASP A O 1
ATOM 527 N N . ASP A 1 70 ? -21.75 1.397 1.359 1 92.06 70 ASP A N 1
ATOM 528 C CA . ASP A 1 70 ? -22.859 1.399 2.297 1 92.06 70 ASP A CA 1
ATOM 529 C C . ASP A 1 70 ? -22.438 1.922 3.666 1 92.06 70 ASP A C 1
ATOM 531 O O . ASP A 1 70 ? -23.125 2.74 4.27 1 92.06 70 ASP A O 1
ATOM 535 N N . ARG A 1 71 ? -21.312 1.502 4.18 1 93 71 ARG A N 1
ATOM 536 C CA . ARG A 1 71 ? -20.797 1.966 5.465 1 93 71 ARG A CA 1
ATOM 537 C C . ARG A 1 71 ? -20.5 3.459 5.426 1 93 71 ARG A C 1
ATOM 539 O O . ARG A 1 71 ? -20.828 4.191 6.363 1 93 71 ARG A O 1
ATOM 546 N N . ILE A 1 72 ? -19.891 3.898 4.316 1 92.81 72 ILE A N 1
ATOM 547 C CA . ILE A 1 72 ? -19.5 5.297 4.164 1 92.81 72 ILE A CA 1
ATOM 548 C C . ILE A 1 72 ? -20.75 6.176 4.121 1 92.81 72 ILE A C 1
ATOM 550 O O . ILE A 1 72 ? -20.797 7.242 4.742 1 92.81 72 ILE A O 1
ATOM 554 N N . ARG A 1 73 ? -21.75 5.734 3.391 1 89.94 73 ARG A N 1
ATOM 555 C CA . ARG A 1 73 ? -22.984 6.496 3.248 1 89.94 73 ARG A CA 1
ATOM 556 C C . ARG A 1 73 ? -23.688 6.676 4.594 1 89.94 73 ARG A C 1
ATOM 558 O O . ARG A 1 73 ? -24.297 7.715 4.852 1 89.94 73 ARG A O 1
ATOM 565 N N . THR A 1 74 ? -23.594 5.695 5.391 1 87.62 74 THR A N 1
ATOM 566 C CA . THR A 1 74 ? -24.172 5.789 6.727 1 87.62 74 THR A CA 1
ATOM 567 C C . THR A 1 74 ? -23.531 6.934 7.508 1 87.62 74 THR A C 1
ATOM 569 O O . THR A 1 74 ? -24.234 7.711 8.164 1 87.62 74 THR A O 1
ATOM 572 N N . HIS A 1 75 ? -22.203 7.094 7.41 1 86.5 75 HIS A N 1
ATOM 573 C CA . HIS A 1 75 ? -21.5 8.188 8.07 1 86.5 75 HIS A CA 1
ATOM 574 C C . HIS A 1 75 ? -21.828 9.531 7.418 1 86.5 75 HIS A C 1
ATOM 576 O O . HIS A 1 75 ? -21.984 10.531 8.109 1 86.5 75 HIS A O 1
ATOM 582 N N . ALA A 1 76 ? -21.906 9.531 6.102 1 83.19 76 ALA A N 1
ATOM 583 C CA . ALA A 1 76 ? -22.172 10.766 5.359 1 83.19 76 ALA A CA 1
ATOM 584 C C . ALA A 1 76 ? -23.531 11.344 5.734 1 83.19 76 ALA A C 1
ATOM 586 O O . ALA A 1 76 ? -23.672 12.562 5.883 1 83.19 76 ALA A O 1
ATOM 587 N N . ARG A 1 77 ? -24.453 10.508 5.863 1 81 77 ARG A N 1
ATOM 588 C CA . ARG A 1 77 ? -25.781 10.953 6.262 1 81 77 ARG A CA 1
ATOM 589 C C . ARG A 1 77 ? -25.75 1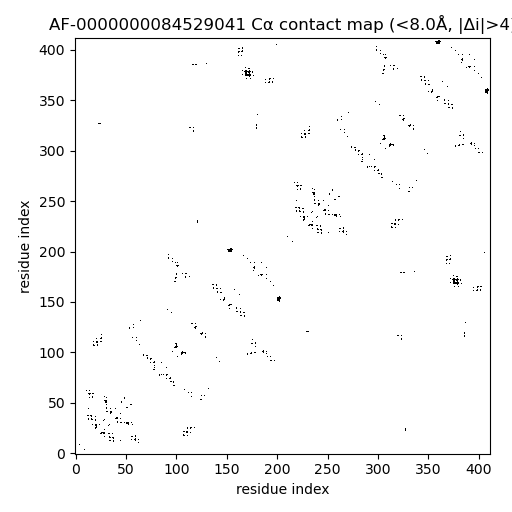1.602 7.641 1 81 77 ARG A C 1
ATOM 591 O O . ARG A 1 77 ? -26.406 12.617 7.871 1 81 77 ARG A O 1
ATOM 598 N N . ALA A 1 78 ? -24.906 11.117 8.445 1 77.62 78 ALA A N 1
ATOM 599 C CA . ALA A 1 78 ? -24.781 11.664 9.797 1 77.62 78 ALA A CA 1
ATOM 600 C C . ALA A 1 78 ? -24.094 13.031 9.773 1 77.62 78 ALA A C 1
ATOM 602 O O . ALA A 1 78 ? -24.406 13.898 10.594 1 77.62 78 ALA A O 1
ATOM 603 N N . LEU A 1 79 ? -23.172 13.219 8.875 1 76.38 79 LEU A N 1
ATOM 604 C CA . LEU A 1 79 ? -22.422 14.469 8.742 1 76.38 79 LEU A CA 1
ATOM 605 C C . LEU A 1 79 ? -23.328 15.578 8.219 1 76.38 79 LEU A C 1
ATOM 607 O O . LEU A 1 79 ? -23.109 16.75 8.531 1 76.38 79 LEU A O 1
ATOM 611 N N . LEU A 1 80 ? -24.266 15.273 7.402 1 70 80 LEU A N 1
ATOM 612 C CA . LEU A 1 80 ? -25.156 16.25 6.77 1 70 80 LEU A CA 1
ATOM 613 C C . LEU A 1 80 ? -26.312 16.594 7.688 1 70 80 LEU A C 1
ATOM 615 O O . LEU A 1 80 ? -27.062 17.547 7.414 1 70 80 LEU A O 1
ATOM 619 N N . ASP A 1 81 ? -26.328 15.852 8.797 1 66.12 81 ASP A N 1
ATOM 620 C CA . ASP A 1 81 ? -27.422 16.125 9.734 1 66.12 81 ASP A CA 1
ATOM 621 C C . ASP A 1 81 ? -27.078 17.297 10.641 1 66.12 81 ASP A C 1
ATOM 623 O O . ASP A 1 81 ? -26.25 17.188 11.539 1 66.12 81 ASP A O 1
ATOM 627 N N . PRO A 1 82 ? -27.516 18.516 10.359 1 60.38 82 PRO A N 1
ATOM 628 C CA . PRO A 1 82 ? -27.25 19.719 11.156 1 60.38 82 PRO A CA 1
ATOM 629 C C . PRO A 1 82 ? -27.562 19.516 12.641 1 60.38 82 PRO A C 1
ATOM 631 O O . PRO A 1 82 ? -27.016 20.234 13.484 1 60.38 82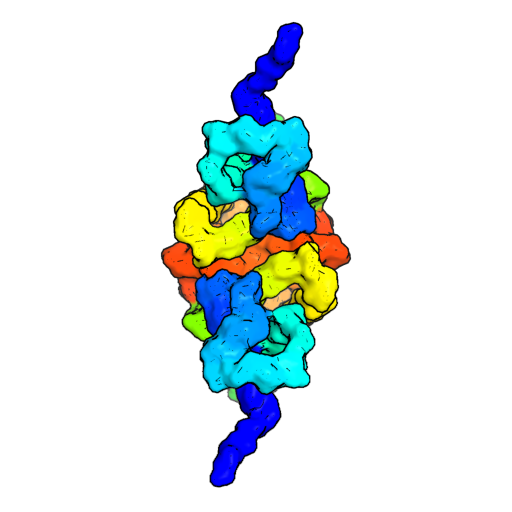 PRO A O 1
ATOM 634 N N . ALA A 1 83 ? -28.641 18.859 12.953 1 60.25 83 ALA A N 1
ATOM 635 C CA . ALA A 1 83 ? -29.094 18.672 14.328 1 60.25 83 ALA A CA 1
ATOM 636 C C . ALA A 1 83 ? -28.078 17.859 15.125 1 60.25 83 ALA A C 1
ATOM 638 O O . ALA A 1 83 ? -28.141 17.812 16.359 1 60.25 83 ALA A O 1
ATOM 639 N N . ALA A 1 84 ? -27.203 17.281 14.32 1 58.69 84 ALA A N 1
ATOM 640 C CA . ALA A 1 84 ? -26.312 16.344 15.008 1 58.69 84 ALA A CA 1
ATOM 641 C C . ALA A 1 84 ? -25.125 17.062 15.633 1 58.69 84 ALA A C 1
ATOM 643 O O . ALA A 1 84 ? -24.453 17.859 14.969 1 58.69 84 ALA A O 1
ATOM 644 N N . GLY A 1 85 ? -25.297 18.266 16.281 1 58.12 85 GLY A N 1
ATOM 645 C CA . GLY A 1 85 ? -24.219 18.891 17.031 1 58.12 85 GLY A CA 1
ATOM 646 C C . GLY A 1 85 ? -22.906 18.141 16.922 1 58.12 85 GLY A C 1
ATOM 647 O O . GLY A 1 85 ? -22.141 18.047 17.875 1 58.12 85 GLY A O 1
ATOM 648 N N . THR A 1 86 ? -22.641 17.562 15.711 1 63.41 86 THR A N 1
ATOM 649 C CA . THR A 1 86 ? -21.609 16.547 15.609 1 63.41 86 THR A CA 1
ATOM 650 C C . THR A 1 86 ? -20.25 17.156 15.344 1 63.41 86 THR A C 1
ATOM 652 O O . THR A 1 86 ? -20.141 18.156 14.609 1 63.41 86 THR A O 1
ATOM 655 N N . ASP A 1 87 ? -19.266 16.844 16.188 1 80.69 87 ASP A N 1
ATOM 656 C CA . ASP A 1 87 ? -17.859 17.109 15.922 1 80.69 87 ASP A CA 1
ATOM 657 C C . ASP A 1 87 ? -17.469 16.656 14.516 1 80.69 87 ASP A C 1
ATOM 659 O O . ASP A 1 87 ? -17.188 15.477 14.289 1 80.69 87 ASP A O 1
ATOM 663 N N . ARG A 1 88 ? -17.672 17.609 13.539 1 82.81 88 ARG A N 1
ATOM 664 C CA . ARG A 1 88 ? -17.453 17.328 12.125 1 82.81 88 ARG A CA 1
ATOM 665 C C . ARG A 1 88 ? -16.094 16.672 11.898 1 82.81 88 ARG A C 1
ATOM 667 O O . ARG A 1 88 ? -15.945 15.805 11.047 1 82.81 88 ARG A O 1
ATOM 674 N N . HIS A 1 89 ? -15.18 17.109 12.68 1 85.25 89 HIS A N 1
ATOM 675 C CA . HIS A 1 89 ? -13.836 16.562 12.562 1 85.25 89 HIS A CA 1
ATOM 676 C C . HIS A 1 89 ? -13.812 15.086 12.945 1 85.25 89 HIS A C 1
ATOM 678 O O . HIS A 1 89 ? -13.266 14.25 12.227 1 85.25 89 HIS A O 1
ATOM 684 N N . ALA A 1 90 ? -14.453 14.773 14.008 1 88.12 90 ALA A N 1
ATOM 685 C CA . ALA A 1 90 ? -14.523 13.391 14.469 1 88.12 90 ALA A CA 1
ATOM 686 C C . ALA A 1 90 ? -15.297 12.523 13.492 1 88.12 90 ALA A C 1
ATOM 688 O O . ALA A 1 90 ? -14.914 11.383 13.219 1 88.12 90 ALA A O 1
ATOM 689 N N . ARG A 1 91 ? -16.328 13.008 12.969 1 88.12 91 ARG A N 1
ATOM 690 C CA . ARG A 1 91 ? -17.156 12.25 12.031 1 88.12 91 ARG A CA 1
ATOM 691 C C . ARG A 1 91 ? -16.422 12.016 10.719 1 88.12 91 ARG A C 1
ATOM 693 O O . ARG A 1 91 ? -16.547 10.953 10.109 1 88.12 91 ARG A O 1
ATOM 700 N N . THR A 1 92 ? -15.734 13.039 10.258 1 90.75 92 THR A N 1
ATOM 701 C CA . THR A 1 92 ? -14.914 12.898 9.062 1 90.75 92 THR A CA 1
ATOM 702 C C . THR A 1 92 ? -13.875 11.797 9.242 1 90.75 92 THR A C 1
ATOM 704 O O . THR A 1 92 ? -13.672 10.969 8.352 1 90.75 92 THR A O 1
ATOM 707 N N . ARG A 1 93 ? -13.289 11.805 10.414 1 93.44 93 ARG A N 1
ATOM 708 C CA . ARG A 1 93 ? -12.312 10.773 10.742 1 93.44 93 ARG A CA 1
ATOM 709 C C . ARG A 1 93 ? -12.945 9.383 10.719 1 93.44 93 ARG A C 1
ATOM 711 O O . ARG A 1 93 ? -12.375 8.445 10.156 1 93.44 93 ARG A O 1
ATOM 718 N N . GLU A 1 94 ? -14.109 9.266 11.281 1 93.31 94 GLU A N 1
ATOM 719 C CA . GLU A 1 94 ? -14.805 7.98 11.32 1 93.31 94 GLU A CA 1
ATOM 720 C C . GLU A 1 94 ? -15.203 7.523 9.914 1 93.31 94 GLU A C 1
ATOM 722 O O . GLU A 1 94 ? -15.133 6.336 9.602 1 93.31 94 GLU A O 1
ATOM 727 N N . LEU A 1 95 ? -15.641 8.445 9.141 1 94.5 95 LEU A N 1
ATOM 728 C CA . LEU A 1 95 ? -16.016 8.164 7.762 1 94.5 95 LEU A CA 1
ATOM 729 C C . LEU A 1 95 ? -14.828 7.613 6.977 1 94.5 95 LEU A C 1
ATOM 731 O O . LEU A 1 95 ? -14.93 6.551 6.359 1 94.5 95 LEU A O 1
ATOM 735 N N . LEU A 1 96 ? -13.688 8.281 7.066 1 96.56 96 LEU A N 1
ATOM 736 C CA . LEU A 1 96 ? -12.5 7.867 6.328 1 96.56 96 LEU A CA 1
ATOM 737 C C . LEU A 1 96 ? -11.93 6.57 6.891 1 96.56 96 LEU A C 1
ATOM 739 O O . LEU A 1 96 ? -11.375 5.758 6.148 1 96.56 96 LEU A O 1
ATOM 743 N N . ALA A 1 97 ? -12.117 6.332 8.195 1 97.31 97 ALA A N 1
ATOM 744 C CA . ALA A 1 97 ? -11.609 5.129 8.852 1 97.31 97 ALA A CA 1
ATOM 745 C C . ALA A 1 97 ? -12.328 3.883 8.344 1 97.31 97 ALA A C 1
ATOM 747 O O . ALA A 1 97 ? -11.859 2.762 8.555 1 97.31 97 ALA A O 1
ATOM 748 N N . GLU A 1 98 ? -13.438 4.023 7.637 1 95.94 98 GLU A N 1
ATOM 749 C CA . GLU A 1 98 ? -14.211 2.891 7.145 1 95.94 98 GLU A CA 1
ATOM 750 C C . GLU A 1 98 ? -13.438 2.104 6.094 1 95.94 98 GLU A C 1
ATOM 752 O O . GLU A 1 98 ? -13.719 0.927 5.855 1 95.94 98 GLU A O 1
ATOM 757 N N . VAL A 1 99 ? -12.5 2.723 5.457 1 96.94 99 VAL A N 1
ATOM 758 C CA . VAL A 1 99 ? -11.75 2.02 4.418 1 96.94 99 VAL A CA 1
ATOM 759 C C . VAL A 1 99 ? -10.531 1.332 5.035 1 96.94 99 VAL A C 1
ATOM 761 O O . VAL A 1 99 ? -9.797 0.622 4.344 1 96.94 99 VAL A O 1
ATOM 764 N N . LEU A 1 100 ? -10.234 1.545 6.348 1 98.25 100 LEU A N 1
ATOM 765 C CA . LEU A 1 100 ? -9.102 0.952 7.043 1 98.25 100 LEU A CA 1
ATOM 766 C C . LEU A 1 100 ? -9.484 -0.374 7.688 1 98.25 100 LEU A C 1
ATOM 768 O O . LEU A 1 100 ? -10.625 -0.547 8.125 1 98.25 100 LEU A O 1
ATOM 772 N N . PRO A 1 101 ? -8.57 -1.312 7.734 1 97.12 101 PRO A N 1
ATOM 773 C CA . PRO A 1 101 ? -8.828 -2.615 8.352 1 97.12 101 PRO A CA 1
ATOM 774 C C . PRO A 1 101 ? -8.828 -2.559 9.875 1 97.12 101 PRO A C 1
ATOM 776 O O . PRO A 1 101 ? -7.902 -3.074 10.516 1 97.12 101 PRO A O 1
ATOM 779 N N . LEU A 1 102 ? -9.914 -2.074 10.5 1 97.69 102 LEU A N 1
ATOM 780 C CA . LEU A 1 102 ? -9.977 -1.781 11.93 1 97.69 102 LEU A CA 1
ATOM 781 C C . LEU A 1 102 ? -10.547 -2.965 12.703 1 97.69 102 LEU A C 1
ATOM 783 O O . LEU A 1 102 ? -10.516 -2.979 13.938 1 97.69 102 LEU A O 1
ATOM 787 N N . ASP A 1 103 ? -11.055 -3.916 12 1 95.69 103 ASP A N 1
ATOM 788 C CA . ASP A 1 103 ? -11.57 -5.141 12.602 1 95.69 103 ASP A CA 1
ATOM 789 C C . ASP A 1 103 ? -11.383 -6.336 11.664 1 95.69 103 ASP A C 1
ATOM 791 O O . ASP A 1 103 ? -10.852 -6.191 10.562 1 95.69 103 ASP A O 1
ATOM 795 N N . ALA A 1 104 ? -11.812 -7.508 12.102 1 91 104 ALA A N 1
ATOM 796 C CA . ALA A 1 104 ? -11.523 -8.75 11.391 1 91 104 ALA A CA 1
ATOM 797 C C . ALA A 1 104 ? -12.156 -8.742 10 1 91 104 ALA A C 1
ATOM 799 O O . ALA A 1 104 ? -11.531 -9.156 9.023 1 91 104 ALA A O 1
ATOM 800 N N . GLU A 1 105 ? -13.383 -8.32 9.922 1 89.44 105 GLU A N 1
ATOM 801 C CA . GLU A 1 105 ? -14.102 -8.281 8.641 1 89.44 105 GLU A CA 1
ATOM 802 C C . GLU A 1 105 ? -13.398 -7.363 7.648 1 89.44 105 GLU A C 1
ATOM 804 O O . GLU A 1 105 ? -13.141 -7.758 6.508 1 89.44 105 GLU A O 1
ATOM 809 N N . ARG A 1 106 ? -13.086 -6.215 8.07 1 93.56 106 ARG A N 1
ATOM 810 C CA . ARG A 1 106 ? -12.445 -5.242 7.191 1 93.56 106 ARG A CA 1
ATOM 811 C C . ARG A 1 106 ? -11.023 -5.676 6.84 1 93.56 106 ARG A C 1
ATOM 813 O O . ARG A 1 106 ? -10.531 -5.379 5.754 1 93.56 106 ARG A O 1
ATOM 820 N N . ARG A 1 107 ? -10.375 -6.355 7.715 1 91.88 107 ARG A N 1
ATOM 821 C CA . ARG A 1 107 ? -9.062 -6.902 7.391 1 91.88 107 ARG A CA 1
ATOM 822 C C . ARG A 1 107 ? -9.156 -7.918 6.258 1 91.88 107 ARG A C 1
ATOM 824 O O . ARG A 1 107 ? -8.305 -7.941 5.367 1 91.88 107 ARG A O 1
ATOM 831 N N . GLU A 1 108 ? -10.164 -8.742 6.312 1 87.5 108 GLU A N 1
ATOM 832 C CA . GLU A 1 108 ? -10.383 -9.703 5.238 1 87.5 108 GLU A CA 1
ATOM 833 C C . GLU A 1 108 ? -10.688 -9 3.92 1 87.5 108 GLU A C 1
ATOM 835 O O . GLU A 1 108 ? -10.188 -9.398 2.865 1 87.5 108 GLU A O 1
ATOM 840 N N . GLU A 1 109 ? -11.516 -7.992 4.016 1 90.25 109 GLU A N 1
ATOM 841 C CA . GLU A 1 109 ? -11.828 -7.184 2.842 1 90.25 109 GLU A CA 1
ATOM 842 C C . GLU A 1 109 ? -10.57 -6.574 2.234 1 90.25 109 GLU A C 1
ATOM 844 O O . GLU A 1 109 ? -10.375 -6.621 1.019 1 90.25 109 GLU A O 1
ATOM 849 N N . SER A 1 110 ? -9.711 -6.047 3.107 1 93.5 110 SER A N 1
ATOM 850 C CA . SER A 1 110 ? -8.484 -5.387 2.674 1 93.5 110 SER A CA 1
ATOM 851 C C . SER A 1 110 ? -7.504 -6.387 2.07 1 93.5 110 SER A C 1
ATOM 853 O O . SER A 1 110 ? -6.828 -6.082 1.085 1 93.5 110 SER A O 1
ATOM 855 N N . ALA A 1 111 ? -7.438 -7.512 2.637 1 89.75 111 ALA A N 1
ATOM 856 C CA . ALA A 1 111 ? -6.574 -8.562 2.105 1 89.75 111 ALA A CA 1
ATOM 857 C C . ALA A 1 111 ? -7.008 -8.969 0.7 1 89.75 111 ALA A C 1
ATOM 859 O O . ALA A 1 111 ? -6.168 -9.18 -0.18 1 89.75 111 ALA A O 1
ATOM 860 N N . LEU A 1 112 ? -8.258 -9.102 0.522 1 88.38 112 LEU A N 1
ATOM 861 C CA . LEU A 1 112 ? -8.789 -9.414 -0.798 1 88.38 112 LEU A CA 1
ATOM 862 C C . LEU A 1 112 ? -8.469 -8.305 -1.795 1 88.38 112 LEU A C 1
ATOM 864 O O . LEU A 1 112 ? -8.055 -8.586 -2.926 1 88.38 112 LEU A O 1
ATOM 868 N N . TRP A 1 113 ? -8.703 -7.082 -1.389 1 92.56 113 TRP A N 1
ATOM 869 C CA . TRP A 1 113 ? -8.43 -5.938 -2.252 1 92.56 113 TRP A CA 1
ATOM 870 C C . TRP A 1 113 ? -6.965 -5.922 -2.684 1 92.56 113 TRP A C 1
ATOM 872 O O . TRP A 1 113 ? -6.66 -5.758 -3.867 1 92.56 113 TRP A O 1
ATOM 882 N N . LEU A 1 114 ? -6.094 -6.121 -1.755 1 91.44 114 LEU A N 1
ATOM 883 C CA . LEU A 1 114 ? -4.664 -6.109 -2.051 1 91.44 114 LEU A CA 1
ATOM 884 C C . LEU A 1 114 ? -4.305 -7.227 -3.023 1 91.44 114 LEU A C 1
ATOM 886 O O . LEU A 1 114 ? -3.51 -7.023 -3.945 1 91.44 114 LEU A O 1
ATOM 890 N N . SER A 1 115 ? -4.859 -8.398 -2.812 1 86.56 115 SER A N 1
ATOM 891 C CA . SER A 1 115 ? -4.629 -9.508 -3.727 1 86.56 115 SER A CA 1
ATOM 892 C C . SER A 1 115 ? -5.145 -9.195 -5.125 1 86.56 115 SER A C 1
ATOM 894 O O . SER A 1 115 ? -4.5 -9.531 -6.121 1 86.56 115 SER A O 1
ATOM 896 N N . PHE A 1 116 ? -6.273 -8.57 -5.152 1 90.12 116 PHE A N 1
ATOM 897 C CA . PHE A 1 116 ? -6.914 -8.234 -6.418 1 90.12 116 PHE A CA 1
ATOM 898 C C . PHE A 1 116 ? -6.074 -7.238 -7.203 1 90.12 116 PHE A C 1
ATOM 900 O O . PHE A 1 116 ? -5.816 -7.438 -8.391 1 90.12 116 PHE A O 1
ATOM 907 N N . VAL A 1 117 ? -5.652 -6.172 -6.539 1 91.69 117 VAL A N 1
ATOM 908 C CA . VAL A 1 117 ? -4.93 -5.133 -7.266 1 91.69 117 VAL A CA 1
ATOM 909 C C . VAL A 1 117 ? -3.568 -5.66 -7.711 1 91.69 117 VAL A C 1
ATOM 911 O O . VAL A 1 117 ? -3.062 -5.273 -8.766 1 91.69 117 VAL A O 1
ATOM 914 N N . THR A 1 118 ? -2.994 -6.504 -6.961 1 85.94 118 THR A N 1
ATOM 915 C CA . THR A 1 118 ? -1.75 -7.145 -7.375 1 85.94 118 THR A CA 1
ATOM 916 C C . THR A 1 118 ? -1.972 -8.016 -8.609 1 85.94 118 THR A C 1
ATOM 918 O O . THR A 1 118 ? -1.191 -7.961 -9.562 1 85.94 118 THR A O 1
ATOM 921 N N . ALA A 1 119 ? -3.055 -8.766 -8.594 1 84.25 119 ALA A N 1
ATOM 922 C CA . ALA A 1 119 ? -3.377 -9.617 -9.734 1 84.25 119 ALA A CA 1
ATOM 923 C C . ALA A 1 119 ? -3.662 -8.781 -10.984 1 84.25 119 ALA A C 1
ATOM 925 O O . ALA A 1 119 ? -3.346 -9.195 -12.102 1 84.25 119 ALA A O 1
ATOM 926 N N . ALA A 1 120 ? -4.25 -7.664 -10.805 1 89.88 120 ALA A N 1
ATOM 927 C CA . ALA A 1 120 ? -4.645 -6.797 -11.914 1 89.88 120 ALA A CA 1
ATOM 928 C C . ALA A 1 120 ? -3.422 -6.316 -12.695 1 89.88 120 ALA A C 1
ATOM 930 O O . ALA A 1 120 ? -3.541 -5.898 -13.844 1 89.88 120 ALA A O 1
ATOM 931 N N . ARG A 1 121 ? -2.234 -6.387 -12.141 1 86.44 121 ARG A N 1
ATOM 932 C CA . ARG A 1 121 ? -1.019 -5.934 -12.805 1 86.44 121 ARG A CA 1
ATOM 933 C C . ARG A 1 121 ? -0.676 -6.844 -13.984 1 86.44 121 ARG A C 1
ATOM 935 O O . ARG A 1 121 ? -0.085 -6.395 -14.969 1 86.44 121 ARG A O 1
ATOM 942 N N . THR A 1 122 ? -1.062 -8.078 -13.875 1 81.25 122 THR A N 1
ATOM 943 C CA . THR A 1 122 ? -0.677 -9.031 -14.914 1 81.25 122 THR A CA 1
ATOM 944 C C . THR A 1 122 ? -1.909 -9.586 -15.617 1 81.25 122 THR A C 1
ATOM 946 O O . THR A 1 122 ? -1.79 -10.414 -16.531 1 81.25 122 THR A O 1
ATOM 949 N N . ARG A 1 123 ? -3.082 -9.164 -15.172 1 85.88 123 ARG A N 1
ATOM 950 C CA . ARG A 1 123 ? -4.344 -9.586 -15.773 1 85.88 123 ARG A CA 1
ATOM 951 C C . ARG A 1 123 ? -5.125 -8.391 -16.312 1 85.88 123 ARG A C 1
ATOM 953 O O . ARG A 1 123 ? -5.895 -7.77 -15.57 1 85.88 123 ARG A O 1
ATOM 960 N N . PRO A 1 124 ? -5.008 -8.188 -17.594 1 89.5 124 PRO A N 1
ATOM 961 C CA . PRO A 1 124 ? -5.578 -6.973 -18.188 1 89.5 124 PRO A CA 1
ATOM 962 C C . PRO A 1 124 ? -7.082 -6.852 -17.938 1 89.5 124 PRO A C 1
ATOM 964 O O . PRO A 1 124 ? -7.602 -5.742 -17.812 1 89.5 124 PRO A O 1
ATOM 967 N N . GLU A 1 125 ? -7.738 -7.93 -17.859 1 91.19 125 GLU A N 1
ATOM 968 C CA . GLU A 1 125 ? -9.195 -7.922 -17.719 1 91.19 125 GLU A CA 1
ATOM 969 C C . GLU A 1 125 ? -9.609 -7.391 -16.359 1 91.19 125 GLU A C 1
ATOM 971 O O . GLU A 1 125 ? -10.773 -7.031 -16.156 1 91.19 125 GLU A O 1
ATOM 976 N N . LEU A 1 126 ? -8.711 -7.285 -15.422 1 92.81 126 LEU A N 1
ATOM 977 C CA . LEU A 1 126 ? -9.016 -6.812 -14.07 1 92.81 126 LEU A CA 1
ATOM 978 C C . LEU A 1 126 ? -8.672 -5.332 -13.93 1 92.81 126 LEU A C 1
ATOM 980 O O . LEU A 1 126 ? -9.094 -4.684 -12.969 1 92.81 126 LEU A O 1
ATOM 984 N N . ARG A 1 127 ? -7.965 -4.766 -14.867 1 93.81 127 ARG A N 1
ATOM 985 C CA . ARG A 1 127 ? -7.34 -3.455 -14.719 1 93.81 127 ARG A CA 1
ATOM 986 C C . ARG A 1 127 ? -8.391 -2.352 -14.641 1 93.81 127 ARG A C 1
ATOM 988 O O . ARG A 1 127 ? -8.242 -1.404 -13.859 1 93.81 127 ARG A O 1
ATOM 995 N N . ALA A 1 128 ? -9.383 -2.48 -15.422 1 94.75 128 ALA A N 1
ATOM 996 C CA . ALA A 1 128 ? -10.414 -1.444 -15.438 1 94.75 128 ALA A CA 1
ATOM 997 C C . ALA A 1 128 ? -11.086 -1.317 -14.078 1 94.75 128 ALA A C 1
ATOM 999 O O . ALA A 1 128 ? -11.305 -0.207 -13.586 1 94.75 128 ALA A O 1
ATOM 1000 N N . ARG A 1 129 ? -11.391 -2.441 -13.5 1 94.56 129 ARG A N 1
ATOM 1001 C CA . ARG A 1 129 ? -12.023 -2.432 -12.188 1 94.56 129 ARG A CA 1
ATOM 1002 C C . ARG A 1 129 ? -11.078 -1.894 -11.125 1 94.56 129 ARG A C 1
ATOM 1004 O O . ARG A 1 129 ? -11.492 -1.152 -10.227 1 94.56 129 ARG A O 1
ATOM 1011 N N . SER A 1 130 ? -9.852 -2.234 -11.18 1 95.44 130 SER A N 1
ATOM 1012 C CA . SER A 1 130 ? -8.844 -1.72 -10.258 1 95.44 130 SER A CA 1
ATOM 1013 C C . SER A 1 130 ? -8.75 -0.199 -10.336 1 95.44 130 SER A C 1
ATOM 1015 O O . SER A 1 130 ? -8.75 0.478 -9.305 1 95.44 130 SER A O 1
ATOM 1017 N N . ALA A 1 131 ? -8.758 0.323 -11.531 1 95.81 131 ALA A N 1
ATOM 1018 C CA . ALA A 1 131 ? -8.695 1.767 -11.742 1 95.81 131 ALA A CA 1
ATOM 1019 C C . ALA A 1 131 ? -9.945 2.459 -11.203 1 95.81 131 ALA A C 1
ATOM 1021 O O . ALA A 1 131 ? -9.859 3.541 -10.625 1 95.81 131 ALA A O 1
ATOM 1022 N N . GLU A 1 132 ? -11.023 1.845 -11.43 1 95.12 132 GLU A N 1
ATOM 1023 C CA . GLU A 1 132 ? -12.289 2.383 -10.938 1 95.12 132 GLU A CA 1
ATOM 1024 C C . GLU A 1 132 ? -12.297 2.482 -9.414 1 95.12 132 GLU A C 1
ATOM 1026 O O . GLU A 1 132 ? -12.789 3.459 -8.852 1 95.12 132 GLU A O 1
ATOM 1031 N N . MET A 1 133 ? -11.812 1.507 -8.789 1 94.88 133 MET A N 1
ATOM 1032 C CA . MET A 1 133 ? -11.766 1.492 -7.332 1 94.88 133 MET A CA 1
ATOM 1033 C C . MET A 1 133 ? -10.828 2.576 -6.809 1 94.88 133 MET A C 1
ATOM 1035 O O . MET A 1 133 ? -11.141 3.25 -5.824 1 94.88 133 MET A O 1
ATOM 1039 N N . GLN A 1 134 ? -9.711 2.719 -7.457 1 96.38 134 GLN A N 1
ATOM 1040 C CA . GLN A 1 134 ? -8.797 3.789 -7.078 1 96.38 134 GLN A CA 1
ATOM 1041 C C . GLN A 1 134 ? -9.438 5.156 -7.258 1 96.38 134 GLN A C 1
ATOM 1043 O O . GLN A 1 134 ? -9.352 6.016 -6.375 1 96.38 134 GLN A O 1
ATOM 1048 N N . ALA A 1 135 ? -10.078 5.344 -8.391 1 95.88 135 ALA A N 1
ATOM 1049 C CA . ALA A 1 135 ? -10.781 6.598 -8.664 1 95.88 135 ALA A CA 1
ATOM 1050 C C . ALA A 1 135 ? -11.859 6.859 -7.621 1 95.88 135 ALA A C 1
ATOM 1052 O O . ALA A 1 135 ? -12.07 8 -7.207 1 95.88 135 ALA A O 1
ATOM 1053 N N . GLY A 1 136 ? -12.555 5.812 -7.262 1 95.31 136 GLY A N 1
ATOM 1054 C CA . GLY A 1 136 ? -13.57 5.941 -6.227 1 95.31 136 GLY A CA 1
ATOM 1055 C C . GLY A 1 136 ? -13.023 6.441 -4.906 1 95.31 136 GLY A C 1
ATOM 1056 O O . GLY A 1 136 ? -13.617 7.309 -4.266 1 95.31 136 GLY A O 1
ATOM 1057 N N . LEU A 1 137 ? -11.922 5.93 -4.461 1 96.75 137 LEU A N 1
ATOM 1058 C CA . LEU A 1 137 ? -11.281 6.383 -3.232 1 96.75 137 LEU A CA 1
ATOM 1059 C C . LEU A 1 137 ? -10.844 7.84 -3.352 1 96.75 137 LEU A C 1
ATOM 1061 O O . LEU A 1 137 ? -11.062 8.641 -2.438 1 96.75 137 LEU A O 1
ATOM 1065 N N . ASP A 1 138 ? -10.227 8.156 -4.48 1 97.38 138 ASP A N 1
ATOM 1066 C CA . ASP A 1 138 ? -9.789 9.523 -4.703 1 97.38 138 ASP A CA 1
ATOM 1067 C C . ASP A 1 138 ? -10.969 10.492 -4.66 1 97.38 138 ASP A C 1
ATOM 1069 O O . ASP A 1 138 ? -10.867 11.578 -4.09 1 97.38 138 ASP A O 1
ATOM 1073 N N . GLU A 1 139 ? -12.023 10.094 -5.254 1 96.5 139 GLU A N 1
ATOM 1074 C CA . GLU A 1 139 ? -13.219 10.938 -5.262 1 96.5 139 GLU A CA 1
ATOM 1075 C C . GLU A 1 139 ? -13.766 11.125 -3.85 1 96.5 139 GLU A C 1
ATOM 1077 O O . GLU A 1 139 ? -14.156 12.234 -3.475 1 96.5 139 GLU A O 1
ATOM 1082 N N . LEU A 1 140 ? -13.844 10.078 -3.117 1 95.31 140 LEU A N 1
ATOM 1083 C CA . LEU A 1 140 ? -14.281 10.164 -1.728 1 95.31 140 LEU A CA 1
ATOM 1084 C C . LEU A 1 140 ? -13.414 11.141 -0.943 1 95.31 140 LEU A C 1
ATOM 1086 O O . LEU A 1 140 ? -13.93 12.039 -0.273 1 95.31 140 LEU A O 1
ATOM 1090 N N . VAL A 1 141 ? -12.133 11.039 -1.021 1 97 141 VAL A N 1
ATOM 1091 C CA . VAL A 1 141 ? -11.18 11.875 -0.289 1 97 141 VAL A CA 1
ATOM 1092 C C . VAL A 1 141 ? -11.305 13.32 -0.744 1 97 141 VAL A C 1
ATOM 1094 O O . VAL A 1 141 ? -11.359 14.234 0.083 1 97 141 VAL A O 1
ATOM 1097 N N . ARG A 1 142 ? -11.352 13.453 -2.055 1 96.69 142 ARG A N 1
ATOM 1098 C CA . ARG A 1 142 ? -11.5 14.805 -2.598 1 96.69 142 ARG A CA 1
ATOM 1099 C C . ARG A 1 142 ? -12.766 15.477 -2.074 1 96.69 142 ARG A C 1
ATOM 1101 O O . ARG A 1 142 ? -12.742 16.656 -1.716 1 96.69 142 ARG A O 1
ATOM 1108 N N . HIS A 1 143 ? -13.82 14.789 -2.07 1 94.44 143 HIS A N 1
ATOM 1109 C CA . HIS A 1 143 ? -15.086 15.32 -1.577 1 94.44 143 HIS A CA 1
ATOM 1110 C C . HIS A 1 143 ? -14.984 15.727 -0.111 1 94.44 143 HIS A C 1
ATOM 1112 O O . HIS A 1 143 ? -15.398 16.828 0.267 1 94.44 143 HIS A O 1
ATOM 1118 N N . VAL A 1 144 ? -14.414 14.875 0.688 1 92.75 144 VAL A N 1
ATOM 1119 C CA . VAL A 1 144 ? -14.242 15.133 2.113 1 92.75 144 VAL A CA 1
ATOM 1120 C C . VAL A 1 144 ? -13.383 16.375 2.312 1 92.75 144 VAL A C 1
ATOM 1122 O O . VAL A 1 144 ? -13.727 17.266 3.107 1 92.75 144 VAL A O 1
ATOM 1125 N N . LEU A 1 145 ? -12.289 16.516 1.58 1 94.25 145 LEU A N 1
ATOM 1126 C CA . LEU A 1 145 ? -11.383 17.641 1.707 1 94.25 145 LEU A CA 1
ATOM 1127 C C . LEU A 1 145 ? -12.047 18.938 1.234 1 94.25 145 LEU A C 1
ATOM 1129 O O . LEU A 1 145 ? -11.867 19.984 1.84 1 94.25 145 LEU A O 1
ATOM 1133 N N . THR A 1 146 ? -12.797 18.828 0.139 1 93.5 146 THR A N 1
ATOM 1134 C CA . THR A 1 146 ? -13.516 19.984 -0.392 1 93.5 146 THR A CA 1
ATOM 1135 C C . THR A 1 146 ? -14.531 20.5 0.624 1 93.5 146 THR A C 1
ATOM 1137 O O . THR A 1 146 ? -14.609 21.703 0.872 1 93.5 146 THR A O 1
ATOM 1140 N N . GLU A 1 147 ? -15.266 19.625 1.226 1 88.69 147 GLU A N 1
ATOM 1141 C CA . GLU A 1 147 ? -16.25 20.016 2.232 1 88.69 147 GLU A CA 1
ATOM 1142 C C . GLU A 1 147 ? -15.57 20.609 3.463 1 88.69 147 GLU A C 1
ATOM 1144 O O . GLU A 1 147 ? -16.078 21.578 4.039 1 88.69 147 GLU A O 1
ATOM 1149 N N . ALA A 1 148 ? -14.508 20 3.873 1 88.94 148 ALA A N 1
ATOM 1150 C CA . ALA A 1 148 ? -13.758 20.531 5.008 1 88.94 148 ALA A CA 1
ATOM 1151 C C . ALA A 1 148 ? -13.258 21.953 4.719 1 88.94 148 ALA A C 1
ATOM 1153 O O . ALA A 1 148 ? -13.289 22.812 5.594 1 88.94 148 ALA A O 1
ATOM 1154 N N . ARG A 1 149 ? -12.773 22.141 3.537 1 90.19 149 ARG A N 1
ATOM 1155 C CA . ARG A 1 149 ? -12.328 23.469 3.135 1 90.19 149 ARG A CA 1
ATOM 1156 C C .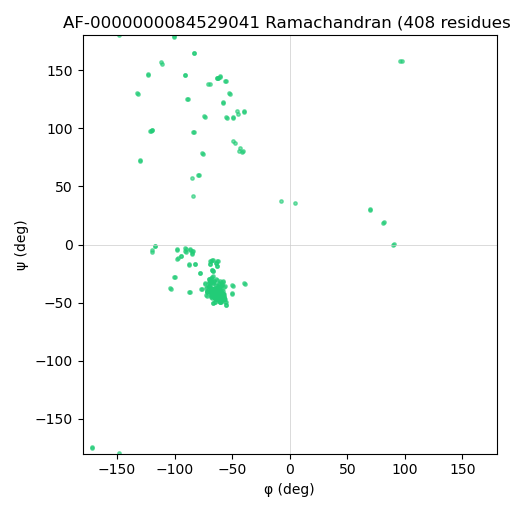 ARG A 1 149 ? -13.469 24.484 3.199 1 90.19 149 ARG A C 1
ATOM 1158 O O . ARG A 1 149 ? -13.297 25.578 3.717 1 90.19 149 ARG A O 1
ATOM 1165 N N . HIS A 1 150 ? -14.586 24.125 2.664 1 88 150 HIS A N 1
ATOM 1166 C CA . HIS A 1 150 ? -15.75 25 2.66 1 88 150 HIS A CA 1
ATOM 1167 C C . HIS A 1 150 ? -16.172 25.359 4.082 1 88 150 HIS A C 1
ATOM 1169 O O . HIS A 1 150 ? -16.625 26.484 4.336 1 88 150 HIS A O 1
ATOM 1175 N N . ALA A 1 151 ? -15.977 24.484 4.996 1 84.81 151 ALA A N 1
ATOM 1176 C CA . ALA A 1 151 ? -16.375 24.688 6.387 1 84.81 151 ALA A CA 1
ATOM 1177 C C . ALA A 1 151 ? -15.273 25.422 7.164 1 84.81 151 ALA A C 1
ATOM 1179 O O . ALA A 1 151 ? -15.414 25.656 8.367 1 84.81 151 ALA A O 1
ATOM 1180 N N . GLY A 1 152 ? -14.164 25.656 6.535 1 86.56 152 GLY A N 1
ATOM 1181 C CA . GLY A 1 152 ? -13.062 26.359 7.168 1 86.56 152 GLY A CA 1
ATOM 1182 C C . GLY A 1 152 ? -12.203 25.453 8.039 1 86.56 152 GLY A C 1
ATOM 1183 O O . GLY A 1 152 ? -11.5 25.938 8.93 1 86.56 152 GLY A O 1
ATOM 1184 N N . GLY A 1 153 ? -12.32 24.156 7.793 1 86.19 153 GLY A N 1
ATOM 1185 C CA . GLY A 1 153 ? -11.625 23.188 8.625 1 86.19 153 GLY A CA 1
ATOM 1186 C C . GLY A 1 153 ? -10.234 22.859 8.109 1 86.19 153 GLY A C 1
ATOM 1187 O O . GLY A 1 153 ? -9.523 22.062 8.719 1 86.19 153 GLY A O 1
ATOM 1188 N N . VAL A 1 154 ? -9.867 23.422 6.953 1 89.19 154 VAL A N 1
ATOM 1189 C CA . VAL A 1 154 ? -8.547 23.156 6.383 1 89.19 154 VAL A CA 1
ATOM 1190 C C . VAL A 1 154 ? -7.793 24.453 6.172 1 89.19 154 VAL A C 1
ATOM 1192 O O . VAL A 1 154 ? -8.398 25.5 5.883 1 89.19 154 VAL A O 1
ATOM 1195 N N . ALA A 1 155 ? -6.465 24.375 6.344 1 85.81 155 ALA A N 1
ATOM 1196 C CA . ALA A 1 155 ? -5.59 25.531 6.172 1 85.81 155 ALA A CA 1
ATOM 1197 C C . ALA A 1 155 ? -5.758 26.141 4.781 1 85.81 155 ALA A C 1
ATOM 1199 O O . ALA A 1 155 ? -5.906 25.422 3.793 1 85.81 155 ALA A O 1
ATOM 1200 N N . PRO A 1 156 ? -5.73 27.5 4.754 1 83.62 156 PRO A N 1
ATOM 1201 C CA . PRO A 1 156 ? -5.82 28.156 3.447 1 83.62 156 PRO A CA 1
ATOM 1202 C C . PRO A 1 156 ? -4.664 27.781 2.52 1 83.62 156 PRO A C 1
ATOM 1204 O O . PRO A 1 156 ? -3.562 27.5 2.988 1 83.62 156 PRO A O 1
ATOM 1207 N N . GLY A 1 157 ? -4.887 27.672 1.256 1 86.69 157 GLY A N 1
ATOM 1208 C CA . GLY A 1 157 ? -3.834 27.453 0.277 1 86.69 157 GLY A CA 1
ATOM 1209 C C . GLY A 1 157 ? -3.545 25.984 0.014 1 86.69 157 GLY A C 1
ATOM 1210 O O . GLY A 1 157 ? -2.637 25.656 -0.75 1 86.69 157 GLY A O 1
ATOM 1211 N N . LEU A 1 158 ? -4.277 25.188 0.71 1 89.62 158 LEU A N 1
ATOM 1212 C CA . LEU A 1 158 ? -4.113 23.75 0.5 1 89.62 158 LEU A CA 1
ATOM 1213 C C . LEU A 1 158 ? -4.359 23.375 -0.96 1 89.62 158 LEU A C 1
ATOM 1215 O O . LEU A 1 158 ? -5.383 23.75 -1.535 1 89.62 158 LEU A O 1
ATOM 1219 N N . ASP A 1 159 ? -3.377 22.781 -1.6 1 95.75 159 ASP A N 1
ATOM 1220 C CA . ASP A 1 159 ? -3.59 22.219 -2.928 1 95.75 159 ASP A CA 1
ATOM 1221 C C . ASP A 1 159 ? -4.41 20.938 -2.854 1 95.75 159 ASP A C 1
ATOM 1223 O O . ASP A 1 159 ? -3.896 19.891 -2.453 1 95.75 159 ASP A O 1
ATOM 1227 N N . LEU A 1 160 ? -5.617 20.984 -3.309 1 96.12 160 LEU A N 1
ATOM 1228 C CA . LEU A 1 160 ? -6.562 19.891 -3.131 1 96.12 160 LEU A CA 1
ATOM 1229 C C . LEU A 1 160 ? -6.109 18.656 -3.889 1 96.12 160 LEU A C 1
ATOM 1231 O O . LEU A 1 160 ? -6.297 17.531 -3.416 1 96.12 160 LEU A O 1
ATOM 1235 N N . ALA A 1 161 ? -5.594 18.828 -5.062 1 97.12 161 ALA A N 1
ATOM 1236 C CA . ALA A 1 161 ? -5.148 17.688 -5.855 1 97.12 161 ALA A CA 1
ATOM 1237 C C . ALA A 1 161 ? -4.008 16.953 -5.16 1 97.12 161 ALA A C 1
ATOM 1239 O O . ALA A 1 161 ? -4.035 15.719 -5.051 1 97.12 161 ALA A O 1
ATOM 1240 N N . VAL A 1 162 ? -3.062 17.688 -4.633 1 98.06 162 VAL A N 1
ATOM 1241 C CA . VAL A 1 162 ? -1.922 17.109 -3.936 1 98.06 162 VAL A CA 1
ATOM 1242 C C . VAL A 1 162 ? -2.393 16.422 -2.652 1 98.06 162 VAL A C 1
ATOM 1244 O O . VAL A 1 162 ? -1.982 15.305 -2.348 1 98.06 162 VAL A O 1
ATOM 1247 N N . GLU A 1 163 ? -3.236 17.109 -1.975 1 97.88 163 GLU A N 1
ATOM 1248 C CA . GLU A 1 163 ? -3.682 16.562 -0.693 1 97.88 163 GLU A CA 1
ATOM 1249 C C . GLU A 1 163 ? -4.562 15.336 -0.888 1 97.88 163 GLU A C 1
ATOM 1251 O O . GLU A 1 163 ? -4.531 14.406 -0.075 1 97.88 163 GLU A O 1
ATOM 1256 N N . THR A 1 164 ? -5.371 15.312 -1.942 1 98.25 164 THR A N 1
ATOM 1257 C CA . THR A 1 164 ? -6.168 14.125 -2.25 1 98.25 164 THR A CA 1
ATOM 1258 C C . THR A 1 164 ? -5.266 12.914 -2.475 1 98.25 164 THR A C 1
ATOM 1260 O O . THR A 1 164 ? -5.504 11.844 -1.911 1 98.25 164 THR A O 1
ATOM 1263 N N . ARG A 1 165 ? -4.215 13.086 -3.277 1 98.44 165 ARG A N 1
ATOM 1264 C CA . ARG A 1 165 ? -3.258 12.008 -3.529 1 98.44 165 ARG A CA 1
ATOM 1265 C C . ARG A 1 165 ? -2.566 11.578 -2.242 1 98.44 165 ARG A C 1
ATOM 1267 O O . ARG A 1 165 ? -2.436 10.383 -1.972 1 98.44 165 ARG A O 1
ATOM 1274 N N . ARG A 1 166 ? -2.166 12.555 -1.446 1 98.56 166 ARG A N 1
ATOM 1275 C CA . ARG A 1 166 ? -1.443 12.297 -0.204 1 98.56 166 ARG A CA 1
ATOM 1276 C C . ARG A 1 166 ? -2.301 11.5 0.776 1 98.56 166 ARG A C 1
ATOM 1278 O O . ARG A 1 166 ? -1.86 10.484 1.312 1 98.56 166 ARG A O 1
ATOM 1285 N N . LEU A 1 167 ? -3.521 11.898 0.963 1 98.62 167 LEU A N 1
ATOM 1286 C CA . LEU A 1 167 ? -4.398 11.242 1.92 1 98.62 167 LEU A CA 1
ATOM 1287 C C . LEU A 1 167 ? -4.836 9.875 1.403 1 98.62 167 LEU A C 1
ATOM 1289 O O . LEU A 1 167 ? -4.875 8.898 2.162 1 98.62 167 LEU A O 1
ATOM 1293 N N . SER A 1 168 ? -5.207 9.766 0.126 1 98.62 168 SER A N 1
ATOM 1294 C CA . SER A 1 168 ? -5.562 8.461 -0.425 1 98.62 168 SER A CA 1
ATOM 1295 C C . SER A 1 168 ? -4.398 7.477 -0.313 1 98.62 168 SER A C 1
ATOM 1297 O O . SER A 1 168 ? -4.598 6.309 0.033 1 98.62 168 SER A O 1
ATOM 1299 N N . ALA A 1 169 ? -3.184 7.934 -0.589 1 98.81 169 ALA A N 1
ATOM 1300 C CA . ALA A 1 169 ? -1.997 7.09 -0.479 1 98.81 169 ALA A CA 1
ATOM 1301 C C . ALA A 1 169 ? -1.761 6.66 0.966 1 98.81 169 ALA A C 1
ATOM 1303 O O . ALA A 1 169 ? -1.366 5.523 1.225 1 98.81 169 ALA A O 1
ATOM 1304 N N . LEU A 1 170 ? -1.94 7.605 1.87 1 98.81 170 LEU A N 1
ATOM 1305 C CA . LEU A 1 170 ? -1.802 7.258 3.279 1 98.81 170 LEU A CA 1
ATOM 1306 C C . LEU A 1 170 ? -2.758 6.129 3.656 1 98.81 170 LEU A C 1
ATOM 1308 O O . LEU A 1 170 ? -2.357 5.164 4.309 1 98.81 170 LEU A O 1
ATOM 1312 N N . LEU A 1 171 ? -4.008 6.238 3.256 1 98.75 171 LEU A N 1
ATOM 1313 C CA . LEU A 1 171 ? -5.004 5.215 3.555 1 98.75 171 LEU A CA 1
ATOM 1314 C C . LEU A 1 171 ? -4.594 3.873 2.959 1 98.75 171 LEU A C 1
ATOM 1316 O O . LEU A 1 171 ? -4.66 2.844 3.635 1 98.75 171 LEU A O 1
ATOM 1320 N N . ASP A 1 172 ? -4.16 3.891 1.764 1 98.5 172 ASP A N 1
ATOM 1321 C CA . ASP A 1 172 ? -3.711 2.666 1.107 1 98.5 172 ASP A CA 1
ATOM 1322 C C . ASP A 1 172 ? -2.494 2.078 1.816 1 98.5 172 ASP A C 1
ATOM 1324 O O . ASP A 1 172 ? -2.41 0.864 2.014 1 98.5 172 ASP A O 1
ATOM 1328 N N . GLY A 1 173 ? -1.544 2.939 2.152 1 98.69 173 GLY A N 1
ATOM 1329 C CA . GLY A 1 173 ? -0.343 2.477 2.83 1 98.69 173 GLY A CA 1
ATOM 1330 C C . GLY A 1 173 ? -0.621 1.88 4.195 1 98.69 173 GLY A C 1
ATOM 1331 O O . GLY A 1 173 ? -0.042 0.854 4.562 1 98.69 173 GLY A O 1
ATOM 1332 N N . LEU A 1 174 ? -1.456 2.512 4.969 1 98.75 174 LEU A N 1
ATOM 1333 C CA . LEU A 1 174 ? -1.864 1.975 6.262 1 98.75 174 LEU A CA 1
ATOM 1334 C C . LEU A 1 174 ? -2.537 0.616 6.098 1 98.75 174 LEU A C 1
ATOM 1336 O O . LEU A 1 174 ? -2.266 -0.312 6.863 1 98.75 174 LEU A O 1
ATOM 1340 N N . THR A 1 175 ? -3.387 0.53 5.125 1 98.31 175 THR A N 1
ATOM 1341 C CA . THR A 1 175 ? -4.07 -0.727 4.836 1 98.31 175 THR A CA 1
ATOM 1342 C C . THR A 1 175 ? -3.062 -1.82 4.488 1 98.31 175 THR A C 1
ATOM 1344 O O . THR A 1 175 ? -3.121 -2.924 5.035 1 98.31 175 THR A O 1
ATOM 1347 N N . LEU A 1 176 ? -2.18 -1.514 3.607 1 97.38 176 LEU A N 1
ATOM 1348 C CA . LEU A 1 176 ? -1.146 -2.457 3.193 1 97.38 176 LEU A CA 1
ATOM 1349 C C . LEU A 1 176 ? -0.354 -2.957 4.395 1 97.38 176 LEU A C 1
ATOM 1351 O O . LEU A 1 176 ? -0.214 -4.164 4.594 1 97.38 176 LEU A O 1
ATOM 1355 N N . GLN A 1 177 ? 0.137 -2.049 5.195 1 98 177 GLN A N 1
ATOM 1356 C CA . GLN A 1 177 ? 0.98 -2.414 6.328 1 98 177 GLN A CA 1
ATOM 1357 C C . GLN A 1 177 ? 0.197 -3.221 7.359 1 98 177 GLN A C 1
ATOM 1359 O O . GLN A 1 177 ? 0.709 -4.199 7.91 1 98 177 GLN A O 1
ATOM 1364 N N . ALA A 1 178 ? -1.049 -2.838 7.609 1 97.56 178 ALA A N 1
ATOM 1365 C CA . ALA A 1 178 ? -1.863 -3.521 8.609 1 97.56 178 ALA A CA 1
ATOM 1366 C C . ALA A 1 178 ? -2.168 -4.953 8.188 1 97.56 178 ALA A C 1
ATOM 1368 O O . ALA A 1 178 ? -2.203 -5.863 9.016 1 97.56 178 ALA A O 1
ATOM 1369 N N . VAL A 1 179 ? -2.408 -5.16 6.91 1 94.5 179 VAL A N 1
ATOM 1370 C CA . VAL A 1 179 ? -2.713 -6.492 6.395 1 94.5 179 VAL A CA 1
ATOM 1371 C C . VAL A 1 179 ? -1.454 -7.355 6.414 1 94.5 179 VAL A C 1
ATOM 1373 O O . VAL A 1 179 ? -1.513 -8.539 6.754 1 94.5 179 VAL A O 1
ATOM 1376 N N . GLN A 1 180 ? -0.371 -6.797 6.082 1 94.31 180 GLN A N 1
ATOM 1377 C CA . GLN A 1 180 ? 0.873 -7.551 5.977 1 94.31 180 GLN A CA 1
ATOM 1378 C C . GLN A 1 180 ? 1.451 -7.855 7.355 1 94.31 180 GLN A C 1
ATOM 1380 O O . GLN A 1 180 ? 2.051 -8.914 7.562 1 94.31 180 GLN A O 1
ATOM 1385 N N . HIS A 1 181 ? 1.307 -6.852 8.25 1 95.25 181 HIS A N 1
ATOM 1386 C CA . HIS A 1 181 ? 1.936 -6.945 9.562 1 95.25 181 HIS A CA 1
ATOM 1387 C C . HIS A 1 181 ? 0.94 -6.633 10.672 1 95.25 181 HIS A C 1
ATOM 1389 O O . HIS A 1 181 ? 1.103 -5.648 11.398 1 95.25 181 HIS A O 1
ATOM 1395 N N . PRO A 1 182 ? 0.023 -7.543 10.93 1 91.88 182 PRO A N 1
ATOM 1396 C CA . PRO A 1 182 ? -1.032 -7.254 11.906 1 91.88 182 PRO A CA 1
ATOM 1397 C C . PRO A 1 182 ? -0.503 -7.133 13.336 1 91.88 182 PRO A C 1
ATOM 1399 O O . PRO A 1 182 ? -1.122 -6.477 14.172 1 91.88 182 PRO A O 1
ATOM 1402 N N . ASP A 1 183 ? 0.623 -7.711 13.555 1 91.38 183 ASP A N 1
ATOM 1403 C CA . ASP A 1 183 ? 1.207 -7.656 14.891 1 91.38 183 ASP A CA 1
ATOM 1404 C C . ASP A 1 183 ? 1.956 -6.344 15.109 1 91.38 183 ASP A C 1
ATOM 1406 O O . ASP A 1 183 ? 2.205 -5.945 16.25 1 91.38 183 ASP A O 1
ATOM 1410 N N . LEU A 1 184 ? 2.256 -5.672 14.07 1 91.88 184 LEU A N 1
ATOM 1411 C CA . LEU A 1 184 ? 3.047 -4.449 14.141 1 91.88 184 LEU A CA 1
ATOM 1412 C C . LEU A 1 184 ? 2.16 -3.217 13.977 1 91.88 184 LEU A C 1
ATOM 1414 O O . LEU A 1 184 ? 2.438 -2.166 14.562 1 91.88 184 LEU A O 1
ATOM 1418 N N . VAL A 1 185 ? 1.183 -3.355 13.125 1 97.19 185 VAL A N 1
ATOM 1419 C CA . VAL A 1 185 ? 0.301 -2.238 12.797 1 97.19 185 VAL A CA 1
ATOM 1420 C C . VAL A 1 185 ? -1.144 -2.607 13.133 1 97.19 185 VAL A C 1
ATOM 1422 O O . VAL A 1 185 ? -1.826 -3.252 12.328 1 97.19 185 VAL A O 1
ATOM 1425 N N . GLY A 1 186 ? -1.577 -2.168 14.273 1 97.44 186 GLY A N 1
ATOM 1426 C CA . GLY A 1 186 ? -2.93 -2.473 14.711 1 97.44 186 GLY A CA 1
ATOM 1427 C C . GLY A 1 186 ? -3.898 -1.325 14.5 1 97.44 186 GLY A C 1
ATOM 1428 O O . GLY A 1 186 ? -3.514 -0.263 14.008 1 97.44 186 GLY A O 1
ATOM 1429 N N . PRO A 1 187 ? -5.172 -1.562 14.859 1 98 187 PRO A N 1
ATOM 1430 C CA . PRO A 1 187 ? -6.211 -0.554 14.641 1 98 187 PRO A CA 1
ATOM 1431 C C . PRO A 1 187 ? -5.891 0.781 15.305 1 98 187 PRO A C 1
ATOM 1433 O O . PRO A 1 187 ? -6.211 1.841 14.766 1 98 187 PRO A O 1
ATOM 1436 N N . ASP A 1 188 ? -5.273 0.765 16.469 1 97.75 188 ASP A N 1
ATOM 1437 C CA . ASP A 1 188 ? -4.945 2.002 17.172 1 97.75 188 ASP A CA 1
ATOM 1438 C C . ASP A 1 188 ? -3.908 2.814 16.406 1 97.75 188 ASP A C 1
ATOM 1440 O O . ASP A 1 188 ? -3.967 4.043 16.375 1 97.75 188 ASP A O 1
ATOM 1444 N N . ASP A 1 189 ? -2.939 2.127 15.797 1 98.06 189 ASP A N 1
ATOM 1445 C CA . ASP A 1 189 ? -1.953 2.797 14.961 1 98.06 189 ASP A CA 1
ATOM 1446 C C . ASP A 1 189 ? -2.619 3.467 13.758 1 98.06 189 ASP A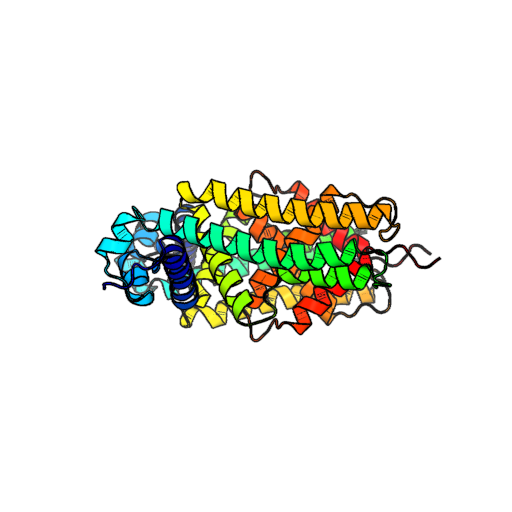 C 1
ATOM 1448 O O . ASP A 1 189 ? -2.258 4.586 13.391 1 98.06 189 ASP A O 1
ATOM 1452 N N . LEU A 1 190 ? -3.568 2.736 13.18 1 98.69 190 LEU A N 1
ATOM 1453 C CA . LEU A 1 190 ? -4.289 3.248 12.023 1 98.69 190 LEU A CA 1
ATOM 1454 C C . LEU A 1 190 ? -5.062 4.512 12.375 1 98.69 190 LEU A C 1
ATOM 1456 O O . LEU A 1 190 ? -4.965 5.523 11.68 1 98.69 190 LEU A O 1
ATOM 1460 N N . ARG A 1 191 ? -5.75 4.445 13.477 1 98.25 191 ARG A N 1
ATOM 1461 C CA . ARG A 1 191 ? -6.535 5.586 13.922 1 98.25 191 ARG A CA 1
ATOM 1462 C C . ARG A 1 191 ? -5.641 6.777 14.25 1 98.25 191 ARG A C 1
ATOM 1464 O O . ARG A 1 191 ? -5.961 7.918 13.906 1 98.25 191 ARG A O 1
ATOM 1471 N N . ALA A 1 192 ? -4.578 6.504 14.914 1 98.25 192 ALA A N 1
ATOM 1472 C CA . ALA A 1 192 ? -3.67 7.57 15.328 1 98.25 192 ALA A CA 1
ATOM 1473 C C . ALA A 1 192 ? -3.047 8.258 14.117 1 98.25 192 ALA A C 1
ATOM 1475 O O . ALA A 1 192 ? -2.941 9.492 14.078 1 98.25 192 ALA A O 1
ATOM 1476 N N . ALA A 1 193 ? -2.621 7.48 13.133 1 98.44 193 ALA A N 1
ATOM 1477 C CA . ALA A 1 193 ? -2.01 8.047 11.938 1 98.44 193 ALA A CA 1
ATOM 1478 C C . ALA A 1 193 ? -3.012 8.891 11.156 1 98.44 193 ALA A C 1
ATOM 1480 O O . ALA A 1 193 ? -2.684 9.984 10.688 1 98.44 193 ALA A O 1
ATOM 1481 N N . LEU A 1 194 ? -4.207 8.352 11.008 1 98.44 194 LEU A N 1
ATOM 1482 C CA . LEU A 1 194 ? -5.246 9.102 10.305 1 98.44 194 LEU A CA 1
ATOM 1483 C C . LEU A 1 194 ? -5.582 10.391 11.047 1 98.44 194 LEU A C 1
ATOM 1485 O O . LEU A 1 194 ? -5.715 11.453 10.43 1 98.44 194 LEU A O 1
ATOM 1489 N N . ALA A 1 195 ? -5.723 10.328 12.391 1 97.19 195 ALA A N 1
ATOM 1490 C CA . ALA A 1 195 ? -6.008 11.508 13.203 1 97.19 195 ALA A CA 1
ATOM 1491 C C . ALA A 1 195 ? -4.91 12.555 13.055 1 97.19 195 ALA A C 1
ATOM 1493 O O . ALA A 1 195 ? -5.195 13.742 12.867 1 97.19 195 ALA A O 1
ATOM 1494 N N . ALA A 1 196 ? -3.693 12.117 13.125 1 96.44 196 ALA A N 1
ATOM 1495 C CA . ALA A 1 196 ? -2.562 13.031 12.984 1 96.44 196 ALA A CA 1
ATOM 1496 C C . ALA A 1 196 ? -2.592 13.734 11.633 1 96.44 196 ALA A C 1
ATOM 1498 O O . ALA A 1 196 ? -2.295 14.93 11.539 1 96.44 196 ALA A O 1
ATOM 1499 N N . HIS A 1 197 ? -2.908 12.953 10.562 1 97.12 197 HIS A N 1
ATOM 1500 C CA . HIS A 1 197 ? -2.979 13.539 9.234 1 97.12 197 HIS A CA 1
ATOM 1501 C C . HIS A 1 197 ? -4.043 14.633 9.164 1 97.12 197 HIS A C 1
ATOM 1503 O O . HIS A 1 197 ? -3.77 15.742 8.703 1 97.12 197 HIS A O 1
ATOM 1509 N N . LEU A 1 198 ? -5.207 14.352 9.641 1 95.44 198 LEU A N 1
ATOM 1510 C CA . LEU A 1 198 ? -6.32 15.289 9.57 1 95.44 198 LEU A CA 1
ATOM 1511 C C . LEU A 1 198 ? -6.074 16.5 10.477 1 95.44 198 LEU A C 1
ATOM 1513 O O . LEU A 1 198 ? -6.438 17.625 10.125 1 95.44 198 LEU A O 1
ATOM 1517 N N . ASP A 1 199 ? -5.477 16.281 11.641 1 92.5 199 ASP A N 1
ATOM 1518 C CA . ASP A 1 199 ? -5.121 17.375 12.531 1 92.5 199 ASP A CA 1
ATOM 1519 C C . ASP A 1 199 ? -4.148 18.344 11.852 1 92.5 199 ASP A C 1
ATOM 1521 O O . ASP A 1 199 ? -4.207 19.547 12.062 1 92.5 199 ASP A O 1
ATOM 1525 N N . GLY A 1 200 ? -3.277 17.766 11.055 1 91 200 GLY A N 1
ATOM 1526 C CA . GLY A 1 200 ? -2.289 18.578 10.359 1 91 200 GLY A CA 1
ATOM 1527 C C . GLY A 1 200 ? -2.889 19.453 9.281 1 91 200 GLY A C 1
ATOM 1528 O O . GLY A 1 200 ? -2.244 20.391 8.812 1 91 200 GLY A O 1
ATOM 1529 N N . LEU A 1 201 ? -4.086 19.156 8.875 1 92.44 201 LEU A N 1
ATOM 1530 C CA . LEU A 1 201 ? -4.746 19.938 7.832 1 92.44 201 LEU A CA 1
ATOM 1531 C C . LEU A 1 201 ? -5.492 21.125 8.43 1 92.44 201 LEU A C 1
ATOM 1533 O O . LEU A 1 201 ? -5.898 22.031 7.711 1 92.44 201 LEU A O 1
ATOM 1537 N N . ALA A 1 202 ? -5.711 21.047 9.719 1 86.38 202 ALA A N 1
ATOM 1538 C CA . ALA A 1 202 ? -6.48 22.094 10.391 1 86.38 202 ALA A CA 1
ATOM 1539 C C . ALA A 1 202 ? -5.766 23.438 10.305 1 86.38 202 ALA A C 1
ATOM 1541 O O . ALA A 1 202 ? -4.535 23.5 10.336 1 86.38 202 ALA A O 1
ATOM 1542 N N . PRO A 1 203 ? -6.516 24.453 10.164 1 82.06 203 PRO A N 1
ATOM 1543 C CA . PRO A 1 203 ? -5.902 25.781 10.188 1 82.06 203 PRO A CA 1
ATOM 1544 C C . PRO A 1 203 ? -5.223 26.094 11.516 1 82.06 203 PRO A C 1
ATOM 1546 O O . PRO A 1 203 ? -5.602 25.547 12.555 1 82.06 203 PRO A O 1
ATOM 1549 N N . PRO A 1 204 ? -4.094 26.812 11.367 1 73 204 PRO A N 1
ATOM 1550 C CA . PRO A 1 204 ? -3.443 27.203 12.617 1 73 204 PRO A CA 1
ATOM 1551 C C . PRO A 1 204 ? -4.395 27.906 13.586 1 73 204 PRO A C 1
ATOM 1553 O O . PRO A 1 204 ? -5.34 28.562 13.156 1 73 204 PRO A O 1
ATOM 1556 N N . ALA A 1 205 ? -4.422 27.453 14.852 1 64.44 205 ALA A N 1
ATOM 1557 C CA . ALA A 1 205 ? -5.227 28.109 15.875 1 64.44 205 ALA A CA 1
ATOM 1558 C C . ALA A 1 205 ? -5.059 29.625 15.82 1 64.44 205 ALA A C 1
ATOM 1560 O O . ALA A 1 205 ? -3.945 30.125 15.633 1 64.44 205 ALA A O 1
ATOM 1561 N N . ARG A 1 206 ? -6.117 30.453 15.492 1 52.22 206 ARG A N 1
ATOM 1562 C CA . ARG A 1 206 ? -6.09 31.906 15.711 1 52.22 206 ARG A CA 1
ATOM 1563 C C . ARG A 1 206 ? -5.719 32.219 17.156 1 52.22 206 ARG A C 1
ATOM 1565 O O . ARG A 1 206 ? -5.996 31.453 18.062 1 52.22 206 ARG A O 1
ATOM 1572 N N . MET B 1 1 ? 39.281 -20.891 -22.078 1 37.78 1 MET B N 1
ATOM 1573 C CA . MET B 1 1 ? 39.031 -21.172 -20.672 1 37.78 1 MET B CA 1
ATOM 1574 C C . MET B 1 1 ? 37.562 -20.891 -20.297 1 37.78 1 MET B C 1
ATOM 1576 O O . MET B 1 1 ? 36.969 -19.922 -20.781 1 37.78 1 MET B O 1
ATOM 1580 N N . PRO B 1 2 ? 36.719 -21.75 -19.781 1 41 2 PRO B N 1
ATOM 1581 C CA . PRO B 1 2 ? 35.344 -21.391 -19.438 1 41 2 PRO B CA 1
ATOM 1582 C C . PRO B 1 2 ? 35.25 -20.094 -18.609 1 41 2 PRO B C 1
ATOM 1584 O O . PRO B 1 2 ? 36.156 -19.797 -17.844 1 41 2 PRO B O 1
ATOM 1587 N N . LYS B 1 3 ? 34.812 -19.078 -19.031 1 51.72 3 LYS B N 1
ATOM 1588 C CA . LYS B 1 3 ? 34.719 -17.828 -18.281 1 51.72 3 LYS B CA 1
ATOM 1589 C C . LYS B 1 3 ? 34.188 -18.062 -16.859 1 51.72 3 LYS B C 1
ATOM 1591 O O . LYS B 1 3 ? 33.062 -18.531 -16.688 1 51.72 3 LYS B O 1
ATOM 1596 N N . ILE B 1 4 ? 35 -18.484 -15.922 1 48.28 4 ILE B N 1
ATOM 1597 C CA . ILE B 1 4 ? 34.625 -18.641 -14.523 1 48.28 4 ILE B CA 1
ATOM 1598 C C . ILE B 1 4 ? 33.75 -17.469 -14.094 1 48.28 4 ILE B C 1
ATOM 1600 O O . ILE B 1 4 ? 34.219 -16.328 -14.016 1 48.28 4 ILE B O 1
ATOM 1604 N N . VAL B 1 5 ? 32.562 -17.516 -14.398 1 56.72 5 VAL B N 1
ATOM 1605 C CA . VAL B 1 5 ? 31.688 -16.453 -13.922 1 56.72 5 VAL B CA 1
ATOM 1606 C C . VAL B 1 5 ? 31.797 -16.344 -12.398 1 56.72 5 VAL B C 1
ATOM 1608 O O . VAL B 1 5 ? 31.672 -17.359 -11.695 1 56.72 5 VAL B O 1
ATOM 1611 N N . ASP B 1 6 ? 32.406 -15.273 -11.812 1 67.62 6 ASP B N 1
ATOM 1612 C CA . ASP B 1 6 ? 32.469 -14.93 -10.398 1 67.62 6 ASP B CA 1
ATOM 1613 C C . ASP B 1 6 ? 31.156 -15.195 -9.688 1 67.62 6 ASP B C 1
ATOM 1615 O O . ASP B 1 6 ? 30.094 -14.805 -10.172 1 67.62 6 ASP B O 1
ATOM 1619 N N . PRO B 1 7 ? 31.188 -16.156 -8.75 1 70.25 7 PRO B N 1
ATOM 1620 C CA . PRO B 1 7 ? 30 -16.547 -8 1 70.25 7 PRO B CA 1
ATOM 1621 C C . PRO B 1 7 ? 29.125 -15.352 -7.609 1 70.25 7 PRO B C 1
ATOM 1623 O O . PRO B 1 7 ? 27.891 -15.445 -7.641 1 70.25 7 PRO B O 1
ATOM 1626 N N . VAL B 1 8 ? 29.75 -14.281 -7.363 1 69.06 8 VAL B N 1
ATOM 1627 C CA . VAL B 1 8 ? 29 -13.094 -6.969 1 69.06 8 VAL B CA 1
ATOM 1628 C C . VAL B 1 8 ? 28.25 -12.531 -8.172 1 69.06 8 VAL B C 1
ATOM 1630 O O . VAL B 1 8 ? 27.094 -12.133 -8.062 1 69.06 8 VAL B O 1
ATOM 1633 N N . GLU B 1 9 ? 28.844 -12.516 -9.258 1 73.88 9 GLU B N 1
ATOM 1634 C CA . GLU B 1 9 ? 28.219 -12 -10.477 1 73.88 9 GLU B CA 1
ATOM 1635 C C . GLU B 1 9 ? 27.031 -12.867 -10.898 1 73.88 9 GLU B C 1
ATOM 1637 O O . GLU B 1 9 ? 26.016 -12.352 -11.352 1 73.88 9 GLU B O 1
ATOM 1642 N N . ARG B 1 10 ? 27.266 -14.102 -10.711 1 75.88 10 ARG B N 1
ATOM 1643 C CA . ARG B 1 10 ? 26.188 -15.031 -11.062 1 75.88 10 ARG B CA 1
ATOM 1644 C C . ARG B 1 10 ? 24.969 -14.836 -10.164 1 75.88 10 ARG B C 1
ATOM 1646 O O . ARG B 1 10 ? 23.844 -14.844 -10.641 1 75.88 10 ARG B O 1
ATOM 1653 N N . ARG B 1 11 ? 25.312 -14.609 -8.938 1 77.44 11 ARG B N 1
ATOM 1654 C CA . ARG B 1 11 ? 24.219 -14.375 -7.98 1 77.44 11 ARG B CA 1
ATOM 1655 C C . ARG B 1 11 ? 23.453 -13.102 -8.32 1 77.44 11 ARG B C 1
ATOM 1657 O O . ARG B 1 11 ? 22.234 -13.07 -8.25 1 77.44 11 ARG B O 1
ATOM 1664 N N . GLN B 1 12 ? 24.219 -12.18 -8.75 1 79.56 12 GLN B N 1
ATOM 1665 C CA . GLN B 1 12 ? 23.594 -10.922 -9.109 1 79.56 12 GLN B CA 1
ATOM 1666 C C . GLN B 1 12 ? 22.719 -11.078 -10.359 1 79.56 12 GLN B C 1
ATOM 1668 O O . GLN B 1 12 ? 21.641 -10.508 -10.445 1 79.56 12 GLN B O 1
ATOM 1673 N N . ALA B 1 13 ? 23.234 -11.836 -11.203 1 84 13 ALA B N 1
ATOM 1674 C CA . ALA B 1 13 ? 22.5 -12.094 -12.438 1 84 13 ALA B CA 1
ATOM 1675 C C . ALA B 1 13 ? 21.172 -12.805 -12.141 1 84 13 ALA B C 1
ATOM 1677 O O . ALA B 1 13 ? 20.156 -12.523 -12.773 1 84 13 ALA B O 1
ATOM 1678 N N . VAL B 1 14 ? 21.266 -13.695 -11.258 1 84.69 14 VAL B N 1
ATOM 1679 C CA . VAL B 1 14 ? 20.078 -14.445 -10.867 1 84.69 14 VAL B CA 1
ATOM 1680 C C . VAL B 1 14 ? 19.078 -13.508 -10.203 1 84.69 14 VAL B C 1
ATOM 1682 O O . VAL B 1 14 ? 17.875 -13.523 -10.531 1 84.69 14 VAL B O 1
ATOM 1685 N N . ALA B 1 15 ? 19.578 -12.68 -9.367 1 82.62 15 ALA B N 1
ATOM 1686 C CA . ALA B 1 15 ? 18.719 -11.719 -8.695 1 82.62 15 ALA B CA 1
ATOM 1687 C C . ALA B 1 15 ? 18.031 -10.805 -9.711 1 82.62 15 ALA B C 1
ATOM 1689 O O . ALA B 1 15 ? 16.828 -10.547 -9.617 1 82.62 15 ALA B O 1
ATOM 1690 N N . ASP B 1 16 ? 18.766 -10.398 -10.656 1 87.06 16 ASP B N 1
ATOM 1691 C CA . ASP B 1 16 ? 18.234 -9.531 -11.695 1 87.06 16 ASP B CA 1
ATOM 1692 C C . ASP B 1 16 ? 17.156 -10.25 -12.516 1 87.06 16 ASP B C 1
ATOM 1694 O O . ASP B 1 16 ? 16.156 -9.648 -12.883 1 87.06 16 ASP B O 1
ATOM 1698 N N . ALA B 1 17 ? 17.469 -11.453 -12.742 1 88.62 17 ALA B N 1
ATOM 1699 C CA . ALA B 1 17 ? 16.5 -12.25 -13.5 1 88.62 17 ALA B CA 1
ATOM 1700 C C . ALA B 1 17 ? 15.203 -12.438 -12.719 1 88.62 17 ALA B C 1
ATOM 1702 O O . ALA B 1 17 ? 14.117 -12.391 -13.297 1 88.62 17 ALA B O 1
ATOM 1703 N N . VAL B 1 18 ? 15.289 -12.695 -11.422 1 86.81 18 VAL B N 1
ATOM 1704 C CA . VAL B 1 18 ? 14.102 -12.812 -10.586 1 86.81 18 VAL B CA 1
ATOM 1705 C C . VAL B 1 18 ? 13.281 -11.523 -10.672 1 86.81 18 VAL B C 1
ATOM 1707 O O . VAL B 1 18 ? 12.062 -11.57 -10.852 1 86.81 18 VAL B O 1
ATOM 1710 N N . LEU B 1 19 ? 13.969 -10.438 -10.594 1 82.81 19 LEU B N 1
ATOM 1711 C CA . LEU B 1 19 ? 13.32 -9.125 -10.656 1 82.81 19 LEU B CA 1
ATOM 1712 C C . LEU B 1 19 ? 12.562 -8.961 -11.961 1 82.81 19 LEU B C 1
ATOM 1714 O O . LEU B 1 19 ? 11.391 -8.562 -11.961 1 82.81 19 LEU B O 1
ATOM 1718 N N . ARG B 1 20 ? 13.172 -9.305 -13.016 1 85.06 20 ARG B N 1
ATOM 1719 C CA . ARG B 1 20 ? 12.586 -9.094 -14.336 1 85.06 20 ARG B CA 1
ATOM 1720 C C . ARG B 1 20 ? 11.375 -10 -14.539 1 85.06 20 ARG B C 1
ATOM 1722 O O . ARG B 1 20 ? 10.32 -9.547 -14.984 1 85.06 20 ARG B O 1
ATOM 1729 N N . VAL B 1 21 ? 11.547 -11.258 -14.164 1 86 21 VAL B N 1
ATOM 1730 C CA . VAL B 1 21 ? 10.461 -12.219 -14.336 1 86 21 VAL B CA 1
ATOM 1731 C C . VAL B 1 21 ? 9.281 -11.82 -13.453 1 86 21 VAL B C 1
ATOM 1733 O O . VAL B 1 21 ? 8.133 -11.781 -13.914 1 86 21 VAL B O 1
ATOM 1736 N N . ALA B 1 22 ? 9.586 -11.516 -12.219 1 82.06 22 ALA B N 1
ATOM 1737 C CA . ALA B 1 22 ? 8.531 -11.188 -11.258 1 82.06 22 ALA B CA 1
ATOM 1738 C C . ALA B 1 22 ? 7.824 -9.898 -11.648 1 82.06 22 ALA B C 1
ATOM 1740 O O . ALA B 1 22 ? 6.602 -9.789 -11.516 1 82.06 22 ALA B O 1
ATOM 1741 N N . ALA B 1 23 ? 8.609 -8.969 -12.055 1 76.56 23 ALA B N 1
ATOM 1742 C CA . ALA B 1 23 ? 8.039 -7.684 -12.453 1 76.56 23 ALA B CA 1
ATOM 1743 C C . ALA B 1 23 ? 7.105 -7.844 -13.656 1 76.56 23 ALA B C 1
ATOM 1745 O O . ALA B 1 23 ? 6.051 -7.211 -13.719 1 76.56 23 ALA B O 1
ATOM 1746 N N . ARG B 1 24 ? 7.402 -8.664 -14.562 1 77.88 24 ARG B N 1
ATOM 1747 C CA . ARG B 1 24 ? 6.688 -8.805 -15.828 1 77.88 24 ARG B CA 1
ATOM 1748 C C . ARG B 1 24 ? 5.523 -9.781 -15.688 1 77.88 24 ARG B C 1
ATOM 1750 O O . ARG B 1 24 ? 4.445 -9.555 -16.234 1 77.88 24 ARG B O 1
ATOM 1757 N N . GLU B 1 25 ? 5.785 -10.883 -14.938 1 80.31 25 GLU B N 1
ATOM 1758 C CA . GLU B 1 25 ? 4.832 -11.992 -14.984 1 80.31 25 GLU B CA 1
ATOM 1759 C C . GLU B 1 25 ? 4.258 -12.281 -13.602 1 80.31 25 GLU B C 1
ATOM 1761 O O . GLU B 1 25 ? 3.314 -13.062 -13.469 1 80.31 25 GLU B O 1
ATOM 1766 N N . GLY B 1 26 ? 4.766 -11.602 -12.695 1 76.31 26 GLY B N 1
ATOM 1767 C CA . GLY B 1 26 ? 4.34 -11.906 -11.336 1 76.31 26 GLY B CA 1
ATOM 1768 C C . GLY B 1 26 ? 5.277 -12.859 -10.617 1 76.31 26 GLY B C 1
ATOM 1769 O O . GLY B 1 26 ? 6.008 -13.625 -11.258 1 76.31 26 GLY B O 1
ATOM 1770 N N . LEU B 1 27 ? 5.227 -12.836 -9.312 1 77.38 27 LEU B N 1
ATOM 1771 C CA . LEU B 1 27 ? 6.152 -13.594 -8.477 1 77.38 27 LEU B CA 1
ATOM 1772 C C . LEU B 1 27 ? 5.949 -15.094 -8.664 1 77.38 27 LEU B C 1
ATOM 1774 O O . LEU B 1 27 ? 6.895 -15.875 -8.523 1 77.38 27 LEU B O 1
ATOM 1778 N N . GLU B 1 28 ? 4.699 -15.469 -8.945 1 76.25 28 GLU B N 1
ATOM 1779 C CA . GLU B 1 28 ? 4.395 -16.891 -9.102 1 76.25 28 GLU B CA 1
ATOM 1780 C C . GLU B 1 28 ? 5.133 -17.484 -10.297 1 76.25 28 GLU B C 1
ATOM 1782 O O . GLU B 1 28 ? 5.32 -18.703 -10.367 1 76.25 28 GLU B O 1
ATOM 1787 N N . HIS B 1 29 ? 5.598 -16.672 -11.117 1 81.5 29 HIS B N 1
ATOM 1788 C CA . HIS B 1 29 ? 6.297 -17.141 -12.305 1 81.5 29 HIS B CA 1
ATOM 1789 C C . HIS B 1 29 ? 7.809 -17.109 -12.102 1 81.5 29 HIS B C 1
ATOM 1791 O O . HIS B 1 29 ? 8.562 -17.547 -12.977 1 81.5 29 HIS B O 1
ATOM 1797 N N . ALA B 1 30 ? 8.211 -16.609 -10.984 1 85.5 30 ALA B N 1
ATOM 1798 C CA . ALA B 1 30 ? 9.641 -16.578 -10.688 1 85.5 30 ALA B CA 1
ATOM 1799 C C . ALA B 1 30 ? 10.117 -17.938 -10.195 1 85.5 30 ALA B C 1
ATOM 1801 O O . ALA B 1 30 ? 10.688 -18.047 -9.109 1 85.5 30 ALA B O 1
ATOM 1802 N N . SER B 1 31 ? 9.945 -18.969 -11.07 1 87.75 31 SER B N 1
ATOM 1803 C CA . SER B 1 31 ? 10.422 -20.312 -10.805 1 87.75 31 SER B CA 1
ATOM 1804 C C . SER B 1 31 ? 11.898 -20.469 -11.172 1 87.75 31 SER B C 1
ATOM 1806 O O . SER B 1 31 ? 12.461 -19.609 -11.859 1 87.75 31 SER B O 1
ATOM 1808 N N . LEU B 1 32 ? 12.492 -21.578 -10.664 1 88.5 32 LEU B N 1
ATOM 1809 C CA . LEU B 1 32 ? 13.883 -21.844 -10.992 1 88.5 32 LEU B CA 1
ATOM 1810 C C . LEU B 1 32 ? 14.078 -21.953 -12.5 1 88.5 32 LEU B C 1
ATOM 1812 O O . LEU B 1 32 ? 15.039 -21.406 -13.047 1 88.5 32 LEU B O 1
ATOM 1816 N N . ARG B 1 33 ? 13.156 -22.562 -13.117 1 90.38 33 ARG B N 1
ATOM 1817 C CA . ARG B 1 33 ? 13.234 -22.766 -14.562 1 90.38 33 ARG B CA 1
ATOM 1818 C C . ARG B 1 33 ? 13.141 -21.438 -15.305 1 90.38 33 ARG B C 1
ATOM 1820 O O . ARG B 1 33 ? 13.984 -21.125 -16.141 1 90.38 33 ARG B O 1
ATOM 1827 N N . ASN B 1 34 ? 12.148 -20.609 -15.008 1 91.25 34 ASN B N 1
ATOM 1828 C CA . ASN B 1 34 ? 11.93 -19.344 -15.695 1 91.25 34 ASN B CA 1
ATOM 1829 C C . ASN B 1 34 ? 13.07 -18.359 -15.43 1 91.25 34 ASN B C 1
ATOM 1831 O O . ASN B 1 34 ? 13.477 -17.609 -16.328 1 91.25 34 ASN B O 1
ATOM 1835 N N . VAL B 1 35 ? 13.547 -18.375 -14.195 1 91.25 35 VAL B N 1
ATOM 1836 C CA . VAL B 1 35 ? 14.633 -17.484 -13.812 1 91.25 35 VAL B CA 1
ATOM 1837 C C . VAL B 1 35 ? 15.922 -17.906 -14.523 1 91.25 35 VAL B C 1
ATOM 1839 O O . VAL B 1 35 ? 16.672 -17.047 -15.016 1 91.25 35 VAL B O 1
ATOM 1842 N N . ALA B 1 36 ? 16.172 -19.234 -14.539 1 91.69 36 ALA B N 1
ATOM 1843 C CA . ALA B 1 36 ? 17.328 -19.75 -15.266 1 91.69 36 ALA B CA 1
ATOM 1844 C C . ALA B 1 36 ? 17.281 -19.312 -16.734 1 91.69 36 ALA B C 1
ATOM 1846 O O . ALA B 1 36 ? 18.281 -18.828 -17.281 1 91.69 36 ALA B O 1
ATOM 1847 N N . GLU B 1 37 ? 16.172 -19.453 -17.359 1 92.44 37 GLU B N 1
ATOM 1848 C CA . GLU B 1 37 ? 15.984 -19.062 -18.75 1 92.44 37 GLU B CA 1
ATOM 1849 C C . GLU B 1 37 ? 16.219 -17.578 -18.953 1 92.44 37 GLU B C 1
ATOM 1851 O O . GLU B 1 37 ? 16.922 -17.172 -19.891 1 92.44 37 GLU B O 1
ATOM 1856 N N . GLU B 1 38 ? 15.641 -16.797 -18.094 1 90.69 38 GLU B N 1
ATOM 1857 C CA . GLU B 1 38 ? 15.781 -15.344 -18.156 1 90.69 38 GLU B CA 1
ATOM 1858 C C . GLU B 1 38 ? 17.234 -14.922 -17.984 1 90.69 38 GLU B C 1
ATOM 1860 O O . GLU B 1 38 ? 17.688 -13.969 -18.625 1 90.69 38 GLU B O 1
ATOM 1865 N N . ALA B 1 39 ? 17.953 -15.625 -17.125 1 89.75 39 ALA B N 1
ATOM 1866 C CA . ALA B 1 39 ? 19.328 -15.281 -16.812 1 89.75 39 ALA B CA 1
ATOM 1867 C C . ALA B 1 39 ? 20.297 -15.883 -17.828 1 89.75 39 ALA B C 1
ATOM 1869 O O . ALA B 1 39 ? 21.5 -15.609 -17.797 1 89.75 39 ALA B O 1
ATOM 1870 N N . GLY B 1 40 ? 19.75 -16.703 -18.688 1 91.06 40 GLY B N 1
ATOM 1871 C CA . GLY B 1 40 ? 20.609 -17.391 -19.641 1 91.06 40 GLY B CA 1
ATOM 1872 C C . GLY B 1 40 ? 21.5 -18.438 -19 1 91.06 40 GLY B C 1
ATOM 1873 O O . GLY B 1 40 ? 22.656 -18.609 -19.406 1 91.06 40 GLY B O 1
ATOM 1874 N N . LEU B 1 41 ? 21.062 -18.984 -18 1 88.44 41 LEU B N 1
ATOM 1875 C CA . LEU B 1 41 ? 21.812 -19.984 -17.25 1 88.44 41 LEU B CA 1
ATOM 1876 C C . LEU B 1 41 ? 21.172 -21.359 -17.406 1 88.44 41 LEU B C 1
ATOM 1878 O O . LEU B 1 41 ? 19.984 -21.469 -17.688 1 88.44 41 LEU B O 1
ATOM 1882 N N . ALA B 1 42 ? 22.031 -22.375 -17.219 1 88.38 42 ALA B N 1
ATOM 1883 C CA . ALA B 1 42 ? 21.5 -23.734 -17.109 1 88.38 42 ALA B CA 1
ATOM 1884 C C . ALA B 1 42 ? 20.719 -23.922 -15.812 1 88.38 42 ALA B C 1
ATOM 1886 O O . ALA B 1 42 ? 21.141 -23.453 -14.758 1 88.38 42 ALA B O 1
ATOM 1887 N N . ILE B 1 43 ? 19.578 -24.625 -15.938 1 88.12 43 ILE B N 1
ATOM 1888 C CA . ILE B 1 43 ? 18.703 -24.812 -14.773 1 88.12 43 ILE B CA 1
ATOM 1889 C C . ILE B 1 43 ? 19.484 -25.516 -13.664 1 88.12 43 ILE B C 1
ATOM 1891 O O . ILE B 1 43 ? 19.266 -25.234 -12.484 1 88.12 43 ILE B O 1
ATOM 1895 N N . GLY B 1 44 ? 20.375 -26.391 -14.008 1 86.5 44 GLY B N 1
ATOM 1896 C CA . GLY B 1 44 ? 21.203 -27.094 -13.039 1 86.5 44 GLY B CA 1
ATOM 1897 C C . GLY B 1 44 ? 22.109 -26.188 -12.242 1 86.5 44 GLY B C 1
ATOM 1898 O O . GLY B 1 44 ? 22.281 -26.375 -11.039 1 86.5 44 GLY B O 1
ATOM 1899 N N . SER B 1 45 ? 22.672 -25.266 -12.844 1 83.56 45 SER B N 1
ATOM 1900 C CA . SER B 1 45 ? 23.531 -24.281 -12.18 1 83.56 45 SER B CA 1
ATOM 1901 C C . SER B 1 45 ? 22.75 -23.469 -11.156 1 83.56 45 SER B C 1
ATOM 1903 O O . SER B 1 45 ? 23.266 -23.156 -10.078 1 83.56 45 SER B O 1
ATOM 1905 N N . VAL B 1 46 ? 21.516 -23.125 -11.453 1 85.75 46 VAL B N 1
ATOM 1906 C CA . VAL B 1 46 ? 20.656 -22.344 -10.555 1 85.75 46 VAL B CA 1
ATOM 1907 C C . VAL B 1 46 ? 20.219 -23.219 -9.383 1 85.75 46 VAL B C 1
ATOM 1909 O O . VAL B 1 46 ? 20.188 -22.75 -8.234 1 85.75 46 VAL B O 1
ATOM 1912 N N . ARG B 1 47 ? 19.984 -24.453 -9.711 1 85.81 47 ARG B N 1
ATOM 1913 C CA . ARG B 1 47 ? 19.547 -25.391 -8.68 1 85.81 47 ARG B CA 1
ATOM 1914 C C . ARG B 1 47 ? 20.656 -25.641 -7.66 1 85.81 47 ARG B C 1
ATOM 1916 O O . ARG B 1 47 ? 20.375 -25.969 -6.504 1 85.81 47 ARG B O 1
ATOM 1923 N N . HIS B 1 48 ? 21.859 -25.484 -8.133 1 83 48 HIS B N 1
ATOM 1924 C CA . HIS B 1 48 ? 23 -25.625 -7.238 1 83 48 HIS B CA 1
ATOM 1925 C C . HIS B 1 48 ? 23 -24.547 -6.156 1 83 48 HIS B C 1
ATOM 1927 O O . HIS B 1 48 ? 23.391 -24.812 -5.02 1 83 48 HIS B O 1
ATOM 1933 N N . TYR B 1 49 ? 22.453 -23.422 -6.531 1 80.94 49 TYR B N 1
ATOM 1934 C CA . TYR B 1 49 ? 22.516 -22.281 -5.625 1 80.94 49 TYR B CA 1
ATOM 1935 C C . TYR B 1 49 ? 21.219 -22.109 -4.859 1 80.94 49 TYR B C 1
ATOM 1937 O O . TYR B 1 49 ? 21.219 -21.625 -3.729 1 80.94 49 TYR B O 1
ATOM 1945 N N . PHE B 1 50 ? 20.125 -22.547 -5.465 1 86.38 50 PHE B N 1
ATOM 1946 C CA . PHE B 1 50 ? 18.812 -22.312 -4.863 1 86.38 50 PHE B CA 1
ATOM 1947 C C . PHE B 1 50 ? 17.984 -23.578 -4.852 1 86.38 50 PHE B C 1
ATOM 1949 O O . PHE B 1 50 ? 17.828 -24.234 -5.883 1 86.38 50 PHE B O 1
ATOM 1956 N N . ALA B 1 51 ? 17.469 -23.828 -3.693 1 83.62 51 ALA B N 1
ATOM 1957 C CA . ALA B 1 51 ? 16.703 -25.062 -3.514 1 83.62 51 ALA B CA 1
ATOM 1958 C C . ALA B 1 51 ? 15.305 -24.922 -4.094 1 83.62 51 ALA B C 1
ATOM 1960 O O . ALA B 1 51 ? 14.656 -25.922 -4.426 1 83.62 51 ALA B O 1
ATOM 1961 N N . GLY B 1 52 ? 14.828 -23.609 -4.172 1 84.69 52 GLY B N 1
ATOM 1962 C CA . GLY B 1 52 ? 13.477 -23.406 -4.668 1 84.69 52 GLY B CA 1
ATOM 1963 C C . GLY B 1 52 ? 13.141 -21.953 -4.898 1 84.69 52 GLY B C 1
ATOM 1964 O O . GLY B 1 52 ? 14.008 -21.078 -4.773 1 84.69 52 GLY B O 1
ATOM 1965 N N . SER B 1 53 ? 11.93 -21.766 -5.23 1 83.5 53 SER B N 1
ATOM 1966 C CA . SER B 1 53 ? 11.461 -20.422 -5.598 1 83.5 53 SER B CA 1
ATOM 1967 C C . SER B 1 53 ? 11.508 -19.484 -4.406 1 83.5 53 SER B C 1
ATOM 1969 O O . SER B 1 53 ? 11.805 -18.297 -4.562 1 83.5 53 SER B O 1
ATOM 1971 N N . SER B 1 54 ? 11.281 -20.016 -3.207 1 87.31 54 SER B N 1
ATOM 1972 C CA . SER B 1 54 ? 11.289 -19.172 -2.02 1 87.31 54 SER B CA 1
ATOM 1973 C C . SER B 1 54 ? 12.688 -18.625 -1.733 1 87.31 54 SER B C 1
ATOM 1975 O O . SER B 1 54 ? 12.844 -17.453 -1.392 1 87.31 54 SER B O 1
ATOM 1977 N N . GLU B 1 55 ? 13.617 -19.453 -1.886 1 87.75 55 GLU B N 1
ATOM 1978 C CA . GLU B 1 55 ? 14.992 -19.016 -1.664 1 87.75 55 GLU B CA 1
ATOM 1979 C C . GLU B 1 55 ? 15.43 -17.984 -2.707 1 87.75 55 GLU B C 1
ATOM 1981 O O . GLU B 1 55 ? 16.172 -17.062 -2.398 1 87.75 55 GLU B O 1
ATOM 1986 N N . LEU B 1 56 ? 15.008 -18.234 -3.922 1 86.62 56 LEU B N 1
ATOM 1987 C CA . LEU B 1 56 ? 15.273 -17.281 -4.996 1 86.62 56 LEU B CA 1
ATOM 1988 C C . LEU B 1 56 ? 14.68 -15.914 -4.672 1 86.62 56 LEU B C 1
ATOM 1990 O O . LEU B 1 56 ? 15.344 -14.891 -4.84 1 86.62 56 LEU B O 1
ATOM 1994 N N . MET B 1 57 ? 13.516 -15.93 -4.191 1 86.94 57 MET B N 1
ATOM 1995 C CA . MET B 1 57 ? 12.812 -14.695 -3.877 1 86.94 57 MET B CA 1
ATOM 1996 C C . MET B 1 57 ? 13.477 -13.977 -2.705 1 86.94 57 MET B C 1
ATOM 1998 O O . MET B 1 57 ? 13.641 -12.75 -2.734 1 86.94 57 MET B O 1
ATOM 2002 N N . LEU B 1 58 ? 13.844 -14.727 -1.713 1 91.5 58 LEU B N 1
ATOM 2003 C CA . LEU B 1 58 ? 14.531 -14.156 -0.558 1 91.5 58 LEU B CA 1
ATOM 2004 C C . LEU B 1 58 ? 15.852 -13.523 -0.968 1 91.5 58 LEU B C 1
ATOM 2006 O O . LEU B 1 58 ? 16.203 -12.43 -0.506 1 91.5 58 LEU B O 1
ATOM 2010 N N . PHE B 1 59 ? 16.5 -14.273 -1.851 1 88.38 59 PHE B N 1
ATOM 2011 C CA . PHE B 1 59 ? 17.766 -13.75 -2.357 1 88.38 59 PHE B CA 1
ATOM 2012 C C . PHE B 1 59 ? 17.547 -12.453 -3.129 1 88.38 59 PHE B C 1
ATOM 2014 O O . PHE B 1 59 ? 18.266 -11.477 -2.926 1 88.38 59 PHE B O 1
ATOM 2021 N N . ALA B 1 60 ? 16.594 -12.391 -3.992 1 88.62 60 ALA B N 1
ATOM 2022 C CA . ALA B 1 60 ? 16.266 -11.211 -4.789 1 88.62 60 ALA B CA 1
ATOM 2023 C C . ALA B 1 60 ? 15.891 -10.031 -3.895 1 88.62 60 ALA B C 1
ATOM 2025 O O . ALA B 1 60 ? 16.297 -8.891 -4.152 1 88.62 60 ALA B O 1
ATOM 2026 N N . MET B 1 61 ? 15.18 -10.258 -2.834 1 91.81 61 MET B N 1
ATOM 2027 C CA . MET B 1 61 ? 14.773 -9.211 -1.905 1 91.81 61 MET B CA 1
ATOM 2028 C C . MET B 1 61 ? 15.969 -8.68 -1.123 1 91.81 61 MET B C 1
ATOM 2030 O O . MET B 1 61 ? 16.016 -7.496 -0.785 1 91.81 61 MET B O 1
ATOM 2034 N N . GLY B 1 62 ? 16.859 -9.586 -0.797 1 90.94 62 GLY B N 1
ATOM 2035 C CA . GLY B 1 62 ? 18.109 -9.148 -0.187 1 90.94 62 GLY B CA 1
ATOM 2036 C C . GLY B 1 62 ? 18.891 -8.195 -1.062 1 90.94 62 GLY B C 1
ATOM 2037 O O . GLY B 1 62 ? 19.391 -7.172 -0.583 1 90.94 62 GLY B O 1
ATOM 2038 N N . GLU B 1 63 ? 18.984 -8.57 -2.316 1 87.69 63 GLU B N 1
ATOM 2039 C CA . GLU B 1 63 ? 19.672 -7.707 -3.271 1 87.69 63 GLU B CA 1
ATOM 2040 C C . GLU B 1 63 ? 18.953 -6.375 -3.432 1 87.69 63 GLU B C 1
ATOM 2042 O O . GLU B 1 63 ? 19.594 -5.324 -3.525 1 87.69 63 GLU B O 1
ATOM 2047 N N . LEU B 1 64 ? 17.672 -6.375 -3.492 1 89.44 64 LEU B N 1
ATOM 2048 C CA . LEU B 1 64 ? 16.875 -5.156 -3.578 1 89.44 64 LEU B CA 1
ATOM 2049 C C . LEU B 1 64 ? 17.141 -4.25 -2.379 1 89.44 64 LEU B C 1
ATOM 2051 O O . LEU B 1 64 ? 17.359 -3.047 -2.541 1 89.44 64 LEU B O 1
ATOM 2055 N N . ALA B 1 65 ? 17.109 -4.824 -1.211 1 91.88 65 ALA B N 1
ATOM 2056 C CA . ALA B 1 65 ? 17.375 -4.066 0.009 1 91.88 65 ALA B CA 1
ATOM 2057 C C . ALA B 1 65 ? 18.766 -3.42 -0.037 1 91.88 65 ALA B C 1
ATOM 2059 O O . ALA B 1 65 ? 18.922 -2.258 0.344 1 91.88 65 ALA B O 1
ATOM 2060 N N . ARG B 1 66 ? 19.719 -4.137 -0.494 1 90.12 66 ARG B N 1
ATOM 2061 C CA . ARG B 1 66 ? 21.078 -3.619 -0.591 1 90.12 66 ARG B CA 1
ATOM 2062 C C . ARG B 1 66 ? 21.141 -2.439 -1.553 1 90.12 66 ARG B C 1
ATOM 2064 O O . ARG B 1 66 ? 21.781 -1.426 -1.256 1 90.12 66 ARG B O 1
ATOM 2071 N N . ARG B 1 67 ? 20.531 -2.564 -2.686 1 89.81 67 ARG B N 1
ATOM 2072 C CA . ARG B 1 67 ? 20.516 -1.503 -3.686 1 89.81 67 ARG B CA 1
ATOM 2073 C C . ARG B 1 67 ? 19.906 -0.228 -3.119 1 89.81 67 ARG B C 1
ATOM 2075 O O . ARG B 1 67 ? 20.453 0.863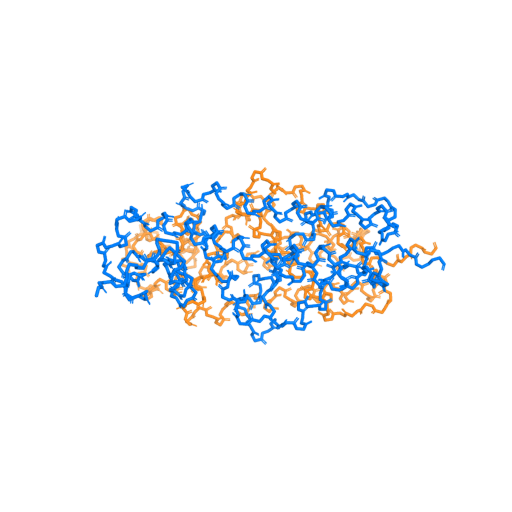 -3.291 1 89.81 67 ARG B O 1
ATOM 2082 N N . ILE B 1 68 ? 18.812 -0.356 -2.459 1 92.94 68 ILE B N 1
ATOM 2083 C CA . ILE B 1 68 ? 18.125 0.785 -1.867 1 92.94 68 ILE B CA 1
ATOM 2084 C C . ILE B 1 68 ? 19 1.411 -0.783 1 92.94 68 ILE B C 1
ATOM 2086 O O . ILE B 1 68 ? 19.141 2.635 -0.729 1 92.94 68 ILE B O 1
ATOM 2090 N N . ASP B 1 69 ? 19.562 0.558 0.054 1 92.5 69 ASP B N 1
ATOM 2091 C CA . ASP B 1 69 ? 20.453 1.029 1.118 1 92.5 69 ASP B CA 1
ATOM 2092 C C . ASP B 1 69 ? 21.625 1.825 0.55 1 92.5 69 ASP B C 1
ATOM 2094 O O . ASP B 1 69 ? 21.984 2.869 1.092 1 92.5 69 ASP B O 1
ATOM 2098 N N . ASP B 1 70 ? 22.156 1.323 -0.505 1 92.12 70 ASP B N 1
ATOM 2099 C CA . ASP B 1 70 ? 23.297 1.998 -1.133 1 92.12 70 ASP B CA 1
ATOM 2100 C C . ASP B 1 70 ? 22.906 3.393 -1.617 1 92.12 70 ASP B C 1
ATOM 2102 O O . ASP B 1 70 ? 23.625 4.359 -1.4 1 92.12 70 ASP B O 1
ATOM 2106 N N . ARG B 1 71 ? 21.781 3.545 -2.248 1 93.12 71 ARG B N 1
ATOM 2107 C CA . ARG B 1 71 ? 21.297 4.84 -2.725 1 93.12 71 ARG B CA 1
ATOM 2108 C C . ARG B 1 71 ? 21.047 5.789 -1.559 1 93.12 71 ARG B C 1
ATOM 2110 O O . ARG B 1 71 ? 21.422 6.965 -1.616 1 93.12 71 ARG B O 1
ATOM 2117 N N . ILE B 1 72 ? 20.438 5.254 -0.498 1 92.88 72 ILE B N 1
ATOM 2118 C CA . ILE B 1 72 ? 20.109 6.059 0.671 1 92.88 72 ILE B CA 1
ATOM 2119 C C . ILE B 1 72 ? 21.375 6.555 1.346 1 92.88 72 ILE B C 1
ATOM 2121 O O . ILE B 1 72 ? 21.469 7.719 1.744 1 92.88 72 ILE B O 1
ATOM 2125 N N . ARG B 1 73 ? 22.344 5.68 1.472 1 90 73 ARG B N 1
ATOM 2126 C CA . ARG B 1 73 ? 23.609 6.023 2.119 1 90 73 ARG B CA 1
ATOM 2127 C C . ARG B 1 73 ? 24.328 7.137 1.361 1 90 73 ARG B C 1
ATOM 2129 O O . ARG B 1 73 ? 24.984 7.984 1.969 1 90 73 ARG B O 1
ATOM 2136 N N . THR B 1 74 ? 24.219 7.105 0.095 1 87.75 74 THR B N 1
ATOM 2137 C CA . THR B 1 74 ? 24.812 8.156 -0.717 1 87.75 74 THR B CA 1
ATOM 2138 C C . THR B 1 74 ? 24.234 9.523 -0.349 1 87.75 74 THR B C 1
ATOM 2140 O O . THR B 1 74 ? 24.969 10.492 -0.194 1 87.75 74 THR B O 1
ATOM 2143 N N . HIS B 1 75 ? 22.906 9.602 -0.142 1 86.69 75 HIS B N 1
ATOM 2144 C CA . HIS B 1 75 ? 22.25 10.836 0.271 1 86.69 75 HIS B CA 1
ATOM 2145 C C . HIS B 1 75 ? 22.625 11.203 1.703 1 86.69 75 HIS B C 1
ATOM 2147 O O . HIS B 1 75 ? 22.844 12.383 2.01 1 86.69 75 HIS B O 1
ATOM 2153 N N . ALA B 1 76 ? 22.688 10.195 2.57 1 83.31 76 ALA B N 1
ATOM 2154 C CA . ALA B 1 76 ? 23 10.422 3.98 1 83.31 76 ALA B CA 1
ATOM 2155 C C . ALA B 1 76 ? 24.391 11.039 4.148 1 83.31 76 ALA B C 1
ATOM 2157 O O . ALA B 1 76 ? 24.578 11.938 4.969 1 83.31 76 ALA B O 1
ATOM 2158 N N . ARG B 1 77 ? 25.266 10.555 3.414 1 81.12 77 ARG B N 1
ATOM 2159 C CA . ARG B 1 77 ? 26.625 11.094 3.459 1 81.12 77 ARG B CA 1
ATOM 2160 C C . ARG B 1 77 ? 26.641 12.562 3.049 1 81.12 77 ARG B C 1
ATOM 2162 O O . ARG B 1 77 ? 27.344 13.375 3.656 1 81.12 77 ARG B O 1
ATOM 2169 N N . ALA B 1 78 ? 25.797 12.883 2.176 1 77.56 78 ALA B N 1
ATOM 2170 C CA . ALA B 1 78 ? 25.719 14.266 1.707 1 77.56 78 ALA B CA 1
ATOM 2171 C C . ALA B 1 78 ? 25.078 15.164 2.762 1 77.56 78 ALA B C 1
ATOM 2173 O O . ALA B 1 78 ? 25.438 16.344 2.881 1 77.56 78 ALA B O 1
ATOM 2174 N N . LEU B 1 79 ? 24.156 14.648 3.514 1 76.62 79 LEU B N 1
ATOM 2175 C CA . LEU B 1 79 ? 23.469 15.391 4.559 1 76.62 79 LEU B CA 1
ATOM 2176 C C . LEU B 1 79 ? 24.391 15.688 5.727 1 76.62 79 LEU B C 1
ATOM 2178 O O . LEU B 1 79 ? 24.234 16.703 6.41 1 76.62 79 LEU B O 1
ATOM 2182 N N . LEU B 1 80 ? 25.312 14.836 6.008 1 70.19 80 LEU B N 1
ATOM 2183 C CA . LEU B 1 80 ? 26.219 14.961 7.141 1 70.19 80 LEU B CA 1
ATOM 2184 C C . LEU B 1 80 ? 27.422 15.836 6.781 1 70.19 80 LEU B C 1
ATOM 2186 O O . LEU B 1 80 ? 28.203 16.219 7.656 1 70.19 80 LEU B O 1
ATOM 2190 N N . ASP B 1 81 ? 27.422 16.188 5.488 1 66.25 81 ASP B N 1
ATOM 2191 C CA . ASP B 1 81 ? 28.531 17.016 5.059 1 66.25 81 ASP B CA 1
ATOM 2192 C C . ASP B 1 81 ? 28.266 18.5 5.375 1 66.25 81 ASP B C 1
ATOM 2194 O O . ASP B 1 81 ? 27.422 19.125 4.73 1 66.25 81 ASP B O 1
ATOM 2198 N N . PRO B 1 82 ? 28.766 19.062 6.48 1 60.5 82 PRO B N 1
ATOM 2199 C CA . PRO B 1 82 ? 28.578 20.453 6.887 1 60.5 82 PRO B CA 1
ATOM 2200 C C . PRO B 1 82 ? 28.891 21.438 5.762 1 60.5 82 PRO B C 1
ATOM 2202 O O . PRO B 1 82 ? 28.375 22.562 5.766 1 60.5 82 PRO B O 1
ATOM 2205 N N . ALA B 1 83 ? 29.953 21.219 5.027 1 60 83 ALA B N 1
ATOM 2206 C CA . ALA B 1 83 ? 30.406 22.125 3.971 1 60 83 ALA B CA 1
ATOM 2207 C C . ALA B 1 83 ? 29.344 22.234 2.871 1 60 83 ALA B C 1
ATOM 2209 O O . ALA B 1 83 ? 29.406 23.141 2.041 1 60 83 ALA B O 1
ATOM 2210 N N . ALA B 1 84 ? 28.438 21.266 2.988 1 58.16 84 ALA B N 1
ATOM 2211 C CA . ALA B 1 84 ? 27.484 21.25 1.886 1 58.16 84 ALA B CA 1
ATOM 2212 C C . ALA B 1 84 ? 26.328 22.219 2.141 1 58.16 84 ALA B C 1
ATOM 2214 O O . ALA B 1 84 ? 25.75 22.234 3.234 1 58.16 84 ALA B O 1
ATOM 2215 N N . GLY B 1 85 ? 26.547 23.531 2.367 1 57.91 85 GLY B N 1
ATOM 2216 C CA . GLY B 1 85 ? 25.484 24.531 2.385 1 57.91 85 GLY B CA 1
ATOM 2217 C C . GLY B 1 85 ? 24.141 23.984 1.939 1 57.91 85 GLY B C 1
ATOM 2218 O O . GLY B 1 85 ? 23.375 24.688 1.267 1 57.91 85 GLY B O 1
ATOM 2219 N N . THR B 1 86 ? 23.891 22.719 2.342 1 63.28 86 THR B N 1
ATOM 2220 C CA . THR B 1 86 ? 22.828 22 1.656 1 63.28 86 THR B CA 1
ATOM 2221 C C . THR B 1 86 ? 21.484 22.234 2.34 1 63.28 86 THR B C 1
ATOM 2223 O O . THR B 1 86 ? 21.406 22.312 3.568 1 63.28 86 THR B O 1
ATOM 2226 N N . ASP B 1 87 ? 20.484 22.688 1.583 1 80.5 87 ASP B N 1
ATOM 2227 C CA . ASP B 1 87 ? 19.094 22.719 1.994 1 80.5 87 ASP B CA 1
ATOM 2228 C C . ASP B 1 87 ? 18.672 21.359 2.574 1 80.5 87 ASP B C 1
ATOM 2230 O O . ASP B 1 87 ? 18.344 20.438 1.83 1 80.5 87 ASP B O 1
ATOM 2234 N N . ARG B 1 88 ? 18.891 21.234 3.928 1 82.69 88 ARG B N 1
ATOM 2235 C CA . ARG B 1 88 ? 18.641 19.984 4.637 1 82.69 88 ARG B CA 1
ATOM 2236 C C . ARG B 1 88 ? 17.25 19.438 4.32 1 82.69 88 ARG B C 1
ATOM 2238 O O . ARG B 1 88 ? 17.062 18.219 4.215 1 82.69 88 ARG B O 1
ATOM 2245 N N . HIS B 1 89 ? 16.375 20.344 4.16 1 85.12 89 HIS B N 1
ATOM 2246 C CA . HIS B 1 89 ? 15.016 19.938 3.838 1 85.12 89 HIS B CA 1
ATOM 2247 C C . HIS B 1 89 ? 14.945 19.281 2.467 1 85.12 89 HIS B C 1
ATOM 2249 O O . HIS B 1 89 ? 14.344 18.219 2.318 1 85.12 89 HIS B O 1
ATOM 2255 N N . ALA B 1 90 ? 15.578 19.859 1.53 1 88.06 90 ALA B N 1
ATOM 2256 C CA . ALA B 1 90 ? 15.602 19.312 0.178 1 88.06 90 ALA B CA 1
ATOM 2257 C C . ALA B 1 90 ? 16.328 17.969 0.145 1 88.06 90 ALA B C 1
ATOM 2259 O O . ALA B 1 90 ? 15.898 17.047 -0.538 1 88.06 90 ALA B O 1
ATOM 2260 N N . ARG B 1 91 ? 17.375 17.844 0.837 1 88.06 91 ARG B N 1
ATOM 2261 C CA . ARG B 1 91 ? 18.156 16.609 0.856 1 88.06 91 ARG B CA 1
ATOM 2262 C C . ARG B 1 91 ? 17.391 15.492 1.549 1 88.06 91 ARG B C 1
ATOM 2264 O O . ARG B 1 91 ? 17.469 14.336 1.14 1 88.06 91 ARG B O 1
ATOM 2271 N N . THR B 1 92 ? 16.734 15.844 2.637 1 90.62 92 THR B N 1
ATOM 2272 C CA . THR B 1 92 ? 15.883 14.867 3.32 1 90.62 92 THR B CA 1
ATOM 2273 C C . THR B 1 92 ? 14.805 14.328 2.383 1 90.62 92 THR B C 1
ATOM 2275 O O . THR B 1 92 ? 14.555 13.125 2.342 1 90.62 92 THR B O 1
ATOM 2278 N N . ARG B 1 93 ? 14.242 15.242 1.643 1 93.44 93 ARG B N 1
ATOM 2279 C CA . ARG B 1 93 ? 13.227 14.859 0.664 1 93.44 93 ARG B CA 1
ATOM 2280 C C . ARG B 1 93 ? 13.812 13.914 -0.385 1 93.44 93 ARG B C 1
ATOM 2282 O O . ARG B 1 93 ? 13.203 12.898 -0.719 1 93.44 93 ARG B O 1
ATOM 2289 N N . GLU B 1 94 ? 14.977 14.227 -0.862 1 93.38 94 GLU B N 1
ATOM 2290 C CA . GLU B 1 94 ? 15.625 13.391 -1.873 1 93.38 94 GLU B CA 1
ATOM 2291 C C . GLU B 1 94 ? 15.977 12.016 -1.312 1 93.38 94 GLU B C 1
ATOM 2293 O O . GLU B 1 94 ? 15.867 11.008 -2.008 1 93.38 94 GLU B O 1
ATOM 2298 N N . LEU B 1 95 ? 16.438 12.016 -0.116 1 94.56 95 LEU B N 1
ATOM 2299 C CA . LEU B 1 95 ? 16.781 10.766 0.56 1 94.56 95 LEU B CA 1
ATOM 2300 C C . LEU B 1 95 ? 15.562 9.859 0.677 1 94.56 95 LEU B C 1
ATOM 2302 O O . LEU B 1 95 ? 15.609 8.695 0.271 1 94.56 95 LEU B O 1
ATOM 2306 N N . LEU B 1 96 ? 14.445 10.406 1.136 1 96.62 96 LEU B N 1
ATOM 2307 C CA . LEU B 1 96 ? 13.234 9.625 1.323 1 96.62 96 LEU B CA 1
ATOM 2308 C C . LEU B 1 96 ? 12.625 9.227 -0.02 1 96.62 96 LEU B C 1
ATOM 2310 O O . LEU B 1 96 ? 12.023 8.156 -0.144 1 96.62 96 LEU B O 1
ATOM 2314 N N . ALA B 1 97 ? 12.82 10.055 -1.054 1 97.31 97 ALA B N 1
ATOM 2315 C CA . ALA B 1 97 ? 12.289 9.789 -2.387 1 97.31 97 ALA B CA 1
ATOM 2316 C C . ALA B 1 97 ? 12.945 8.57 -3.014 1 97.31 97 ALA B C 1
ATOM 2318 O O . ALA B 1 97 ? 12.445 8.023 -3.998 1 97.31 97 ALA B O 1
ATOM 2319 N N . GLU B 1 98 ? 14.055 8.07 -2.457 1 96 98 GLU B N 1
ATOM 2320 C CA . GLU B 1 98 ? 14.781 6.934 -3.008 1 96 98 GLU B CA 1
ATOM 2321 C C . GLU B 1 98 ? 13.961 5.652 -2.91 1 96 98 GLU B C 1
ATOM 2323 O O . GLU B 1 98 ? 14.195 4.699 -3.652 1 96 98 GLU B O 1
ATOM 2328 N N . VAL B 1 99 ? 13.023 5.609 -2.02 1 96.94 99 VAL B N 1
ATOM 2329 C CA . VAL B 1 99 ? 12.234 4.395 -1.868 1 96.94 99 VAL B CA 1
ATOM 2330 C C . VAL B 1 99 ? 11 4.461 -2.773 1 96.94 99 VAL B C 1
ATOM 2332 O O . VAL B 1 99 ? 10.227 3.502 -2.854 1 96.94 99 VAL B O 1
ATOM 2335 N N . LEU B 1 100 ? 10.742 5.605 -3.459 1 98.25 100 LEU B N 1
ATOM 2336 C CA . LEU B 1 100 ? 9.602 5.789 -4.344 1 98.25 100 LEU B CA 1
ATOM 2337 C C . LEU B 1 100 ? 9.953 5.406 -5.777 1 98.25 100 LEU B C 1
ATOM 2339 O O . LEU B 1 100 ? 11.094 5.582 -6.207 1 98.25 100 LEU B O 1
ATOM 2343 N N . PRO B 1 101 ? 9 4.863 -6.504 1 97.12 101 PRO B N 1
ATOM 2344 C CA . PRO B 1 101 ? 9.234 4.48 -7.898 1 97.12 101 PRO B CA 1
ATOM 2345 C C . PRO B 1 101 ? 9.25 5.676 -8.844 1 97.12 101 PRO B C 1
ATOM 2347 O O . PRO B 1 101 ? 8.32 5.863 -9.633 1 97.12 101 PRO B O 1
ATOM 2350 N N . LEU B 1 102 ? 10.367 6.434 -8.906 1 97.75 102 LEU B N 1
ATOM 2351 C CA . LEU B 1 102 ? 10.461 7.707 -9.609 1 97.75 102 LEU B CA 1
ATOM 2352 C C . LEU B 1 102 ? 11 7.504 -11.023 1 97.75 102 LEU B C 1
ATOM 2354 O O . LEU B 1 102 ? 10.984 8.43 -11.836 1 97.75 102 LEU B O 1
ATOM 2358 N N . ASP B 1 103 ? 11.461 6.32 -11.289 1 95.81 103 ASP B N 1
ATOM 2359 C CA . ASP B 1 103 ? 11.945 5.969 -12.625 1 95.81 103 ASP B CA 1
ATOM 2360 C C . ASP B 1 103 ? 11.695 4.492 -12.922 1 95.81 103 ASP B C 1
ATOM 2362 O O . ASP B 1 103 ? 11.148 3.766 -12.086 1 95.81 103 ASP B O 1
ATOM 2366 N N . ALA B 1 104 ? 12.094 4.051 -14.102 1 91.12 104 ALA B N 1
ATOM 2367 C CA . ALA B 1 104 ? 11.758 2.713 -14.578 1 91.12 104 ALA B CA 1
ATOM 2368 C C . ALA B 1 104 ? 12.367 1.64 -13.68 1 91.12 104 ALA B C 1
ATOM 2370 O O . ALA B 1 104 ? 11.711 0.654 -13.344 1 91.12 104 ALA B O 1
ATOM 2371 N N . GLU B 1 105 ? 13.602 1.806 -13.312 1 89.56 105 GLU B N 1
ATOM 2372 C CA . GLU B 1 105 ? 14.297 0.837 -12.477 1 89.56 105 GLU B CA 1
ATOM 2373 C C . GLU B 1 105 ? 13.617 0.699 -11.117 1 89.56 105 GLU B C 1
ATOM 2375 O O . GLU B 1 105 ? 13.328 -0.414 -10.672 1 89.56 105 GLU B O 1
ATOM 2380 N N . ARG B 1 106 ? 13.352 1.783 -10.523 1 93.62 106 ARG B N 1
ATOM 2381 C CA . ARG B 1 106 ? 12.727 1.766 -9.195 1 93.62 106 ARG B CA 1
ATOM 2382 C C . ARG B 1 106 ? 11.289 1.267 -9.273 1 93.62 106 ARG B C 1
ATOM 2384 O O . ARG B 1 106 ? 10.789 0.649 -8.336 1 93.62 106 ARG B O 1
ATOM 2391 N N . ARG B 1 107 ? 10.641 1.515 -10.344 1 92 107 ARG B N 1
ATOM 2392 C CA . ARG B 1 107 ? 9.305 0.958 -10.531 1 92 107 ARG B CA 1
ATOM 2393 C C . ARG B 1 107 ? 9.344 -0.566 -10.562 1 92 107 ARG B C 1
ATOM 2395 O O . ARG B 1 107 ? 8.477 -1.229 -9.984 1 92 107 ARG B O 1
ATOM 2402 N N . GLU B 1 108 ? 10.32 -1.094 -11.242 1 87.75 108 GLU B N 1
ATOM 2403 C CA . GLU B 1 108 ? 10.484 -2.545 -11.281 1 87.75 108 GLU B CA 1
ATOM 2404 C C . GLU B 1 108 ? 10.797 -3.102 -9.898 1 87.75 108 GLU B C 1
ATOM 2406 O O . GLU B 1 108 ? 10.266 -4.141 -9.508 1 87.75 108 GLU B O 1
ATOM 2411 N N . GLU B 1 109 ? 11.656 -2.402 -9.211 1 90.44 109 GLU B N 1
ATOM 2412 C CA . GLU B 1 109 ? 11.977 -2.785 -7.84 1 90.44 109 GLU B CA 1
ATOM 2413 C C . GLU B 1 109 ? 10.727 -2.805 -6.961 1 90.44 109 GLU B C 1
ATOM 2415 O O . GLU B 1 109 ? 10.508 -3.752 -6.203 1 90.44 109 GLU B O 1
ATOM 2420 N N . SER B 1 110 ? 9.914 -1.767 -7.102 1 93.69 110 SER B N 1
ATOM 2421 C CA . SER B 1 110 ? 8.703 -1.626 -6.297 1 93.69 110 SER B CA 1
ATOM 2422 C C . SER B 1 110 ? 7.68 -2.701 -6.648 1 93.69 110 SER B C 1
ATOM 2424 O O . SER B 1 110 ? 6.996 -3.229 -5.766 1 93.69 110 SER B O 1
ATOM 2426 N N . ALA B 1 111 ? 7.57 -2.992 -7.883 1 89.94 111 ALA B N 1
ATOM 2427 C CA . ALA B 1 111 ? 6.664 -4.051 -8.32 1 89.94 111 ALA B CA 1
ATOM 2428 C C . ALA B 1 111 ? 7.062 -5.398 -7.727 1 89.94 111 ALA B C 1
ATOM 2430 O O . ALA B 1 111 ? 6.203 -6.172 -7.293 1 89.94 111 ALA B O 1
ATOM 2431 N N . LEU B 1 112 ? 8.312 -5.66 -7.727 1 88.5 112 LEU B N 1
ATOM 2432 C CA . LEU B 1 112 ? 8.805 -6.887 -7.117 1 88.5 112 LEU B CA 1
ATOM 2433 C C . LEU B 1 112 ? 8.508 -6.914 -5.621 1 88.5 112 LEU B C 1
ATOM 2435 O O . LEU B 1 112 ? 8.07 -7.934 -5.09 1 88.5 112 LEU B O 1
ATOM 2439 N N . TRP B 1 113 ? 8.789 -5.816 -4.957 1 92.62 113 TRP B N 1
ATOM 2440 C CA . TRP B 1 113 ? 8.539 -5.719 -3.521 1 92.62 113 TRP B CA 1
ATOM 2441 C C . TRP B 1 113 ? 7.074 -5.984 -3.205 1 92.62 113 TRP B C 1
ATOM 2443 O O . TRP B 1 113 ? 6.754 -6.766 -2.309 1 92.62 113 TRP B O 1
ATOM 2453 N N . LEU B 1 114 ? 6.211 -5.375 -3.945 1 91.44 114 LEU B N 1
ATOM 2454 C CA . LEU B 1 114 ? 4.777 -5.539 -3.723 1 91.44 114 LEU B CA 1
ATOM 2455 C C . LEU B 1 114 ? 4.359 -6.992 -3.936 1 91.44 114 LEU B C 1
ATOM 2457 O O . LEU B 1 114 ? 3.561 -7.531 -3.166 1 91.44 114 LEU B O 1
ATOM 2461 N N . SER B 1 115 ? 4.875 -7.609 -4.977 1 86.62 115 SER B N 1
ATOM 2462 C CA . SER B 1 115 ? 4.586 -9.016 -5.227 1 86.62 115 SER B CA 1
ATOM 2463 C C . SER B 1 115 ? 5.09 -9.891 -4.082 1 86.62 115 SER B C 1
ATOM 2465 O O . SER B 1 115 ? 4.414 -10.844 -3.68 1 86.62 115 SER B O 1
ATOM 2467 N N . PHE B 1 116 ? 6.246 -9.555 -3.607 1 90.06 116 PHE B N 1
ATOM 2468 C CA . PHE B 1 116 ? 6.879 -10.32 -2.543 1 90.06 116 PHE B CA 1
ATOM 2469 C C . PHE B 1 116 ? 6.062 -10.242 -1.259 1 90.06 116 PHE B C 1
ATOM 2471 O O . PHE B 1 116 ? 5.773 -11.266 -0.638 1 90.06 116 PHE B O 1
ATOM 2478 N N . VAL B 1 117 ? 5.688 -9.039 -0.869 1 91.69 117 VAL B N 1
ATOM 2479 C CA . VAL B 1 117 ? 4.992 -8.891 0.405 1 91.69 117 VAL B CA 1
ATOM 2480 C C . VAL B 1 117 ? 3.604 -9.523 0.312 1 91.69 117 VAL B C 1
ATOM 2482 O O . VAL B 1 117 ? 3.092 -10.055 1.297 1 91.69 117 VAL B O 1
ATOM 2485 N N . THR B 1 118 ? 3.004 -9.469 -0.812 1 85.81 118 THR B N 1
ATOM 2486 C CA . THR B 1 118 ? 1.73 -10.156 -1.014 1 85.81 118 THR B CA 1
ATOM 2487 C C . THR B 1 118 ? 1.897 -11.664 -0.876 1 85.81 118 THR B C 1
ATOM 2489 O O . THR B 1 118 ? 1.103 -12.32 -0.205 1 85.81 118 THR B O 1
ATOM 2492 N N . ALA B 1 119 ? 2.959 -12.18 -1.472 1 84.25 119 ALA B N 1
ATOM 2493 C CA . ALA B 1 119 ? 3.23 -13.617 -1.382 1 84.25 119 ALA B CA 1
ATOM 2494 C C . ALA B 1 119 ? 3.523 -14.031 0.057 1 84.25 119 ALA B C 1
ATOM 2496 O O . ALA B 1 119 ? 3.172 -15.133 0.476 1 84.25 119 ALA B O 1
ATOM 2497 N N . ALA B 1 120 ? 4.16 -13.188 0.785 1 89.81 120 ALA B N 1
ATOM 2498 C CA . ALA B 1 120 ? 4.566 -13.484 2.158 1 89.81 120 ALA B CA 1
ATOM 2499 C C . ALA B 1 120 ? 3.348 -13.719 3.049 1 89.81 120 ALA B C 1
ATOM 2501 O O . ALA B 1 120 ? 3.461 -14.328 4.113 1 89.81 120 ALA B O 1
ATOM 2502 N N . ARG B 1 121 ? 2.174 -13.297 2.65 1 86.38 121 ARG B N 1
ATOM 2503 C CA . ARG B 1 121 ? 0.962 -13.477 3.445 1 86.38 121 ARG B CA 1
ATOM 2504 C C . ARG B 1 121 ? 0.57 -14.945 3.527 1 86.38 121 ARG B C 1
ATOM 2506 O O . ARG B 1 121 ? -0.024 -15.383 4.516 1 86.38 121 ARG B O 1
ATOM 2513 N N . THR B 1 122 ? 0.904 -15.68 2.502 1 81.06 122 THR B N 1
ATOM 2514 C CA . THR B 1 122 ? 0.471 -17.062 2.463 1 81.06 122 THR B CA 1
ATOM 2515 C C . THR B 1 122 ? 1.672 -18.016 2.477 1 81.06 122 THR B C 1
ATOM 2517 O O . THR B 1 122 ? 1.512 -19.234 2.439 1 81.06 122 THR B O 1
ATOM 2520 N N . ARG B 1 123 ? 2.873 -17.438 2.49 1 85.75 123 ARG B N 1
ATOM 2521 C CA . ARG B 1 123 ? 4.105 -18.203 2.539 1 85.75 123 ARG B CA 1
ATOM 2522 C C . ARG B 1 123 ? 4.922 -17.859 3.781 1 85.75 123 ARG B C 1
ATOM 2524 O O . ARG B 1 123 ? 5.727 -16.938 3.762 1 85.75 123 ARG B O 1
ATOM 2531 N N . PRO B 1 124 ? 4.785 -18.703 4.785 1 89.31 124 PRO B N 1
ATOM 2532 C CA . PRO B 1 124 ? 5.387 -18.391 6.078 1 89.31 124 PRO B CA 1
ATOM 2533 C C . PRO B 1 124 ? 6.898 -18.172 5.992 1 89.31 124 PRO B C 1
ATOM 2535 O O . PRO B 1 124 ? 7.457 -17.375 6.742 1 89.31 124 PRO B O 1
ATOM 2538 N N . GLU B 1 125 ? 7.52 -18.844 5.113 1 91.06 125 GLU B N 1
ATOM 2539 C CA . GLU B 1 125 ? 8.977 -18.781 5.012 1 91.06 125 GLU B CA 1
ATOM 2540 C C . GLU B 1 125 ? 9.438 -17.406 4.523 1 91.06 125 GLU B C 1
ATOM 2542 O O . GLU B 1 125 ? 10.617 -17.062 4.648 1 91.06 125 GLU B O 1
ATOM 2547 N N . LEU B 1 126 ? 8.562 -16.609 4.004 1 92.81 126 LEU B N 1
ATOM 2548 C CA . LEU B 1 126 ? 8.906 -15.281 3.486 1 92.81 126 LEU B CA 1
ATOM 2549 C C . LEU B 1 126 ? 8.617 -14.203 4.523 1 92.81 126 LEU B C 1
ATOM 2551 O O . LEU B 1 126 ? 9.078 -13.062 4.383 1 92.81 126 LEU B O 1
ATOM 2555 N N . ARG B 1 127 ? 7.918 -14.523 5.574 1 93.69 127 ARG B N 1
ATOM 2556 C CA . ARG B 1 127 ? 7.344 -13.539 6.48 1 93.69 127 ARG B CA 1
ATOM 2557 C C . ARG B 1 127 ? 8.43 -12.797 7.25 1 93.69 127 ARG B C 1
ATOM 2559 O O . ARG B 1 127 ? 8.336 -11.594 7.469 1 93.69 127 ARG B O 1
ATOM 2566 N N . ALA B 1 128 ? 9.398 -13.508 7.645 1 94.75 128 ALA B N 1
ATOM 2567 C CA . ALA B 1 128 ? 10.469 -12.891 8.43 1 94.75 128 ALA B CA 1
ATOM 2568 C C . ALA B 1 128 ? 11.164 -11.797 7.629 1 94.75 128 ALA B C 1
ATOM 2570 O O . ALA B 1 128 ? 11.43 -10.711 8.156 1 94.75 128 ALA B O 1
ATOM 2571 N N . ARG B 1 129 ? 11.438 -12.094 6.387 1 94.56 129 ARG B N 1
ATOM 2572 C CA . ARG B 1 129 ? 12.102 -11.109 5.535 1 94.56 129 ARG B CA 1
ATOM 2573 C C . ARG B 1 129 ? 11.188 -9.914 5.266 1 94.56 129 ARG B C 1
ATOM 2575 O O . ARG B 1 129 ? 11.641 -8.773 5.242 1 94.56 129 ARG B O 1
ATOM 2582 N N . SER B 1 130 ? 9.953 -10.141 5.07 1 95.38 130 SER B N 1
ATOM 2583 C CA . SER B 1 130 ? 8.977 -9.07 4.883 1 95.38 130 SER B CA 1
ATOM 2584 C C . SER B 1 130 ? 8.938 -8.141 6.086 1 95.38 130 SER B C 1
ATOM 2586 O O . SER B 1 130 ? 8.969 -6.914 5.934 1 95.38 130 SER B O 1
ATOM 2588 N N . ALA B 1 131 ? 8.953 -8.719 7.258 1 95.81 131 ALA B N 1
ATOM 2589 C CA . ALA B 1 131 ? 8.93 -7.941 8.492 1 95.81 131 ALA B CA 1
ATOM 2590 C C . ALA B 1 131 ? 10.211 -7.125 8.648 1 95.81 131 ALA B C 1
ATOM 2592 O O . ALA B 1 131 ? 10.172 -5.977 9.094 1 95.81 131 ALA B O 1
ATOM 2593 N N . GLU B 1 132 ? 11.266 -7.73 8.312 1 95.12 132 GLU B N 1
ATOM 2594 C CA . GLU B 1 132 ? 12.555 -7.051 8.383 1 95.12 132 GLU B CA 1
ATOM 2595 C C . GLU B 1 132 ? 12.586 -5.828 7.469 1 95.12 132 GLU B C 1
ATOM 2597 O O . GLU B 1 132 ? 13.125 -4.781 7.84 1 95.12 132 GLU B O 1
ATOM 2602 N N . MET B 1 133 ? 12.086 -5.969 6.324 1 94.81 133 MET B N 1
ATOM 2603 C CA . MET B 1 133 ? 12.062 -4.867 5.367 1 94.81 133 MET B CA 1
ATOM 2604 C C . MET B 1 133 ? 11.164 -3.732 5.867 1 94.81 133 MET B C 1
ATOM 2606 O O . MET B 1 133 ? 11.516 -2.559 5.734 1 94.81 133 MET B O 1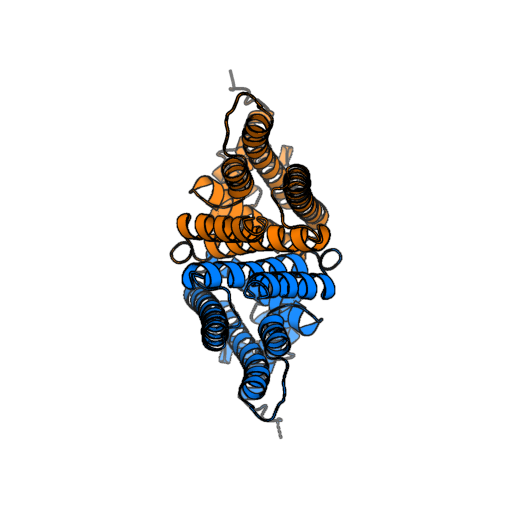
ATOM 2610 N N . GLN B 1 134 ? 10.055 -4.102 6.41 1 96.31 134 GLN B N 1
ATOM 2611 C CA . GLN B 1 134 ? 9.172 -3.09 6.988 1 96.31 134 GLN B CA 1
ATOM 2612 C C . GLN B 1 134 ? 9.867 -2.359 8.141 1 96.31 134 GLN B C 1
ATOM 2614 O O . GLN B 1 134 ? 9.812 -1.13 8.219 1 96.31 134 GLN B O 1
ATOM 2619 N N . ALA B 1 135 ? 10.492 -3.123 9.008 1 95.94 135 ALA B N 1
ATOM 2620 C CA . ALA B 1 135 ? 11.227 -2.537 10.125 1 95.94 135 ALA B CA 1
ATOM 2621 C C . ALA B 1 135 ? 12.336 -1.61 9.633 1 95.94 135 ALA B C 1
ATOM 2623 O O . ALA B 1 135 ? 12.586 -0.562 10.234 1 95.94 135 ALA B O 1
ATOM 2624 N N . GLY B 1 136 ? 13 -2.031 8.594 1 95.31 136 GLY B N 1
ATOM 2625 C CA . GLY B 1 136 ? 14.039 -1.199 8 1 95.31 136 GLY B CA 1
ATOM 2626 C C . GLY B 1 136 ? 13.523 0.148 7.527 1 95.31 136 GLY B C 1
ATOM 2627 O O . GLY B 1 136 ? 14.164 1.177 7.766 1 95.31 136 GLY B O 1
ATOM 2628 N N . LEU B 1 137 ? 12.414 0.192 6.867 1 96.75 137 LEU B N 1
ATOM 2629 C CA . LEU B 1 137 ? 11.805 1.443 6.422 1 96.75 137 LEU B CA 1
ATOM 2630 C C . LEU B 1 137 ? 11.414 2.312 7.613 1 96.75 137 LEU B C 1
ATOM 2632 O O . LEU B 1 137 ? 11.68 3.516 7.621 1 96.75 137 LEU B O 1
ATOM 2636 N N . ASP B 1 138 ? 10.797 1.675 8.594 1 97.38 138 ASP B N 1
ATOM 2637 C CA . ASP B 1 138 ? 10.398 2.412 9.789 1 97.38 138 ASP B CA 1
ATOM 2638 C C . ASP B 1 138 ? 11.609 3.033 10.477 1 97.38 138 ASP B C 1
ATOM 2640 O O . ASP B 1 138 ? 11.555 4.176 10.938 1 97.38 138 ASP B O 1
ATOM 2644 N N . GLU B 1 139 ? 12.641 2.289 10.555 1 96.56 139 GLU B N 1
ATOM 2645 C CA . GLU B 1 139 ? 13.859 2.787 11.18 1 96.56 139 GLU B CA 1
ATOM 2646 C C . GLU B 1 139 ? 14.438 3.965 10.398 1 96.56 139 GLU B C 1
ATOM 2648 O O . GLU B 1 139 ? 14.875 4.957 10.992 1 96.56 139 GLU B O 1
ATOM 2653 N N . LEU B 1 140 ? 14.5 3.842 9.133 1 95.44 140 LEU B N 1
ATOM 2654 C CA . LEU B 1 140 ? 14.961 4.938 8.281 1 95.44 140 LEU B CA 1
ATOM 2655 C C . LEU B 1 140 ? 14.141 6.199 8.531 1 95.44 140 LEU B C 1
ATOM 2657 O O . LEU B 1 140 ? 14.695 7.27 8.773 1 95.44 140 LEU B O 1
ATOM 2661 N N . VAL B 1 141 ? 12.852 6.117 8.523 1 97 141 VAL B N 1
ATOM 2662 C CA . VAL B 1 141 ? 11.945 7.242 8.688 1 97 141 VAL B CA 1
ATOM 2663 C C . VAL B 1 141 ? 12.109 7.836 10.086 1 97 141 VAL B C 1
ATOM 2665 O O . VAL B 1 141 ? 12.211 9.055 10.242 1 97 141 VAL B O 1
ATOM 2668 N N . ARG B 1 142 ? 12.141 6.926 11.039 1 96.75 142 ARG B N 1
ATOM 2669 C CA . ARG B 1 142 ? 12.32 7.383 12.414 1 96.75 142 ARG B CA 1
ATOM 2670 C C . ARG B 1 142 ? 13.617 8.172 12.562 1 96.75 142 ARG B C 1
ATOM 2672 O O . ARG B 1 142 ? 13.648 9.211 13.227 1 96.75 142 ARG B O 1
ATOM 2679 N N . HIS B 1 143 ? 14.648 7.691 12.023 1 94.56 143 HIS B N 1
ATOM 2680 C CA . HIS B 1 143 ? 15.945 8.367 12.086 1 94.56 143 HIS B CA 1
ATOM 2681 C C . HIS B 1 143 ? 15.875 9.75 11.445 1 94.56 143 HIS B C 1
ATOM 2683 O O . HIS B 1 143 ? 16.328 10.734 12.031 1 94.56 143 HIS B O 1
ATOM 2689 N N . VAL B 1 144 ? 15.297 9.82 10.289 1 92.88 144 VAL B N 1
ATOM 2690 C CA . VAL B 1 144 ? 15.156 11.086 9.562 1 92.88 144 VAL B CA 1
ATOM 2691 C C . VAL B 1 144 ? 14.344 12.07 10.398 1 92.88 144 VAL B C 1
ATOM 2693 O O . VAL B 1 144 ? 14.734 13.234 10.539 1 92.88 144 VAL B O 1
ATOM 2696 N N . LEU B 1 145 ? 13.25 11.641 10.984 1 94.25 145 LEU B N 1
ATOM 2697 C CA . LEU B 1 145 ? 12.383 12.508 11.781 1 94.25 145 LEU B CA 1
ATOM 2698 C C . LEU B 1 145 ? 13.086 12.953 13.055 1 94.25 145 LEU B C 1
ATOM 2700 O O . LEU B 1 145 ? 12.953 14.109 13.461 1 94.25 145 LEU B O 1
ATOM 2704 N N . THR B 1 146 ? 13.805 12.031 13.672 1 93.5 146 THR B N 1
ATOM 2705 C CA . THR B 1 146 ? 14.555 12.352 14.883 1 93.5 146 THR B CA 1
ATOM 2706 C C . THR B 1 146 ? 15.602 13.422 14.602 1 93.5 146 THR B C 1
ATOM 2708 O O . THR B 1 146 ? 15.719 14.391 15.359 1 93.5 146 THR B O 1
ATOM 2711 N N . GLU B 1 147 ? 16.312 13.289 13.539 1 88.75 147 GLU B N 1
ATOM 2712 C CA . GLU B 1 147 ? 17.328 14.266 13.156 1 88.75 147 GLU B CA 1
ATOM 2713 C C . GLU B 1 147 ? 16.703 15.617 12.828 1 88.75 147 GLU B C 1
ATOM 2715 O O . GLU B 1 147 ? 17.25 16.672 13.18 1 88.75 147 GLU B O 1
ATOM 2720 N N . ALA B 1 148 ? 15.617 15.562 12.109 1 89 148 ALA B N 1
ATOM 2721 C CA . ALA B 1 148 ? 14.906 16.797 11.789 1 89 148 ALA B CA 1
ATOM 2722 C C . ALA B 1 148 ? 14.445 17.516 13.062 1 89 148 ALA B C 1
ATOM 2724 O O . ALA B 1 148 ? 14.531 18.75 13.148 1 89 148 ALA B O 1
ATOM 2725 N N . ARG B 1 149 ? 13.961 16.766 13.984 1 90.12 149 ARG B N 1
ATOM 2726 C CA . ARG B 1 149 ? 13.547 17.344 15.266 1 90.12 149 ARG B CA 1
ATOM 2727 C C . ARG B 1 149 ? 14.719 18 15.977 1 90.12 149 ARG B C 1
ATOM 2729 O O . ARG B 1 149 ? 14.594 19.109 16.484 1 90.12 149 ARG B O 1
ATOM 2736 N N . HIS B 1 150 ? 15.812 17.328 16.031 1 88 150 HIS B N 1
ATOM 2737 C CA . HIS B 1 150 ? 17 17.859 16.688 1 88 150 HIS B CA 1
ATOM 2738 C C . HIS B 1 150 ? 17.469 19.156 16.031 1 88 150 HIS B C 1
ATOM 2740 O O . HIS B 1 150 ? 17.953 20.062 16.703 1 88 150 HIS B O 1
ATOM 2746 N N . ALA B 1 151 ? 17.25 19.281 14.766 1 84.81 151 ALA B N 1
ATOM 2747 C CA . ALA B 1 151 ? 17.672 20.453 14.008 1 84.81 151 ALA B CA 1
ATOM 2748 C C . ALA B 1 151 ? 16.625 21.547 14.07 1 84.81 151 ALA B C 1
ATOM 2750 O O . ALA B 1 151 ? 16.781 22.609 13.469 1 84.81 151 ALA B O 1
ATOM 2751 N N . GLY B 1 152 ? 15.516 21.266 14.703 1 86.56 152 GLY B N 1
ATOM 2752 C CA . GLY B 1 152 ? 14.445 22.25 14.828 1 86.56 152 GLY B CA 1
ATOM 2753 C C . GLY B 1 152 ? 13.578 22.344 13.594 1 86.56 152 GLY B C 1
ATOM 2754 O O . GLY B 1 152 ? 12.898 23.359 13.383 1 86.56 152 GLY B O 1
ATOM 2755 N N . GLY B 1 153 ? 13.641 21.312 12.766 1 86.25 153 GLY B N 1
ATOM 2756 C CA . GLY B 1 153 ? 12.93 21.344 11.5 1 86.25 153 GLY B CA 1
ATOM 2757 C C . GLY B 1 153 ? 11.523 20.781 11.586 1 86.25 153 GLY B C 1
ATOM 2758 O O . GLY B 1 153 ? 10.797 20.75 10.594 1 86.25 153 GLY B O 1
ATOM 2759 N N . VAL B 1 154 ? 11.141 20.281 12.781 1 89.12 154 VAL B N 1
ATOM 2760 C CA . VAL B 1 154 ? 9.812 19.719 12.961 1 89.12 154 VAL B CA 1
ATOM 2761 C C . VAL B 1 154 ? 9.094 20.438 14.102 1 89.12 154 VAL B C 1
ATOM 2763 O O . VAL B 1 154 ? 9.727 20.875 15.062 1 89.12 154 VAL B O 1
ATOM 2766 N N . ALA B 1 155 ? 7.77 20.578 13.938 1 85.88 155 ALA B N 1
ATOM 2767 C CA . ALA B 1 155 ? 6.934 21.234 14.945 1 85.88 155 ALA B CA 1
ATOM 2768 C C . ALA B 1 155 ? 7.102 20.562 16.312 1 85.88 155 ALA B C 1
ATOM 2770 O O . ALA B 1 155 ? 7.211 19.344 16.406 1 85.88 155 ALA B O 1
ATOM 2771 N N . PRO B 1 156 ? 7.121 21.422 17.359 1 83.62 156 PRO B N 1
ATOM 2772 C CA . PRO B 1 156 ? 7.211 20.859 18.703 1 83.62 156 PRO B CA 1
ATOM 2773 C C . PRO B 1 156 ? 6.035 19.953 19.047 1 83.62 156 PRO B C 1
ATOM 2775 O O . PRO B 1 156 ? 4.93 20.141 18.531 1 83.62 156 PRO B O 1
ATOM 2778 N N . GLY B 1 157 ? 6.238 18.906 19.781 1 86.81 157 GLY B N 1
ATOM 2779 C CA . GLY B 1 157 ? 5.164 18.062 20.266 1 86.81 157 GLY B CA 1
ATOM 2780 C C . GLY B 1 157 ? 4.82 16.922 19.328 1 86.81 157 GLY B C 1
ATOM 2781 O O . GLY B 1 157 ? 3.885 16.156 19.594 1 86.81 157 GLY B O 1
ATOM 2782 N N . LEU B 1 158 ? 5.539 16.891 18.266 1 89.56 158 LEU B N 1
ATOM 2783 C CA . LEU B 1 158 ? 5.32 15.812 17.312 1 89.56 158 LEU B CA 1
ATOM 2784 C C . LEU B 1 158 ? 5.523 14.453 17.984 1 89.56 158 LEU B C 1
ATOM 2786 O O . LEU B 1 158 ? 6.551 14.219 18.625 1 89.56 158 LEU B O 1
ATOM 2790 N N . ASP B 1 159 ? 4.523 13.609 17.953 1 95.81 159 ASP B N 1
ATOM 2791 C CA . ASP B 1 159 ? 4.688 12.227 18.391 1 95.81 159 ASP B CA 1
ATOM 2792 C C . ASP B 1 159 ? 5.465 11.414 17.344 1 95.81 159 ASP B C 1
ATOM 2794 O O . ASP B 1 159 ? 4.926 11.062 16.297 1 95.81 159 ASP B O 1
ATOM 2798 N N . LEU B 1 160 ? 6.648 11.055 17.672 1 96.12 160 LEU B N 1
ATOM 2799 C CA . LEU B 1 160 ? 7.562 10.445 16.719 1 96.12 160 LEU B CA 1
ATOM 2800 C C . LEU B 1 160 ? 7.047 9.078 16.266 1 96.12 160 LEU B C 1
ATOM 2802 O O . LEU B 1 160 ? 7.203 8.703 15.109 1 96.12 160 LEU B O 1
ATOM 2806 N N . ALA B 1 161 ? 6.527 8.328 17.172 1 97.19 161 ALA B N 1
ATOM 2807 C CA . ALA B 1 161 ? 6.027 6.996 16.828 1 97.19 161 ALA B CA 1
ATOM 2808 C C . ALA B 1 161 ? 4.875 7.09 15.836 1 97.19 161 ALA B C 1
ATOM 2810 O O . ALA B 1 161 ? 4.855 6.375 14.828 1 97.19 161 ALA B O 1
ATOM 2811 N N . VAL B 1 162 ? 3.959 8 16.062 1 98.06 162 VAL B N 1
ATOM 2812 C CA . VAL B 1 162 ? 2.812 8.195 15.188 1 98.06 162 VAL B CA 1
ATOM 2813 C C . VAL B 1 162 ? 3.283 8.711 13.828 1 98.06 162 VAL B C 1
ATOM 2815 O O . VAL B 1 162 ? 2.836 8.227 12.789 1 98.06 162 VAL B O 1
ATOM 2818 N N . GLU B 1 163 ? 4.164 9.633 13.883 1 97.88 163 GLU B N 1
ATOM 2819 C CA . GLU B 1 163 ? 4.613 10.242 12.633 1 97.88 163 GLU B CA 1
ATOM 2820 C C . GLU B 1 163 ? 5.445 9.258 11.812 1 97.88 163 GLU B C 1
ATOM 2822 O O . GLU B 1 163 ? 5.395 9.273 10.586 1 97.88 163 GLU B O 1
ATOM 2827 N N . THR B 1 164 ? 6.234 8.422 12.469 1 98.25 164 THR B N 1
ATOM 2828 C CA . THR B 1 164 ? 6.98 7.391 11.758 1 98.25 164 THR B CA 1
ATOM 2829 C C . THR B 1 164 ? 6.035 6.465 11 1 98.25 164 THR B C 1
ATOM 2831 O O . THR B 1 164 ? 6.246 6.184 9.82 1 98.25 164 THR B O 1
ATOM 2834 N N . ARG B 1 165 ? 4.977 6.004 11.664 1 98.5 165 ARG B N 1
ATOM 2835 C CA . ARG B 1 165 ? 3.975 5.152 11.039 1 98.5 165 ARG B CA 1
ATOM 2836 C C . ARG B 1 165 ? 3.291 5.875 9.875 1 98.5 165 ARG B C 1
ATOM 2838 O O . ARG B 1 165 ? 3.123 5.305 8.797 1 98.5 165 ARG B O 1
ATOM 2845 N N . ARG B 1 166 ? 2.943 7.125 10.102 1 98.56 166 ARG B N 1
ATOM 2846 C CA . ARG B 1 166 ? 2.236 7.93 9.109 1 98.56 166 ARG B CA 1
ATOM 2847 C C . ARG B 1 166 ? 3.084 8.133 7.859 1 98.56 166 ARG B C 1
ATOM 2849 O O . ARG B 1 166 ? 2.617 7.895 6.742 1 98.56 166 ARG B O 1
ATOM 2856 N N . LEU B 1 167 ? 4.32 8.492 8.023 1 98.62 167 LEU B N 1
ATOM 2857 C CA . LEU B 1 167 ? 5.195 8.75 6.883 1 98.62 167 LEU B CA 1
ATOM 2858 C C . LEU B 1 167 ? 5.57 7.457 6.172 1 98.62 167 LEU B C 1
ATOM 2860 O O . LEU B 1 167 ? 5.59 7.398 4.941 1 98.62 167 LEU B O 1
ATOM 2864 N N . SER B 1 168 ? 5.922 6.402 6.922 1 98.62 168 SER B N 1
ATOM 2865 C CA . SER B 1 168 ? 6.215 5.121 6.285 1 98.62 168 SER B CA 1
ATOM 2866 C C . SER B 1 168 ? 5.023 4.613 5.484 1 98.62 168 SER B C 1
ATOM 2868 O O . SER B 1 168 ? 5.184 4.109 4.371 1 98.62 168 SER B O 1
ATOM 2870 N N . ALA B 1 169 ? 3.82 4.75 6.027 1 98.81 169 ALA B N 1
ATOM 2871 C CA . ALA B 1 169 ? 2.607 4.328 5.332 1 98.81 169 ALA B CA 1
ATOM 2872 C C . ALA B 1 169 ? 2.381 5.152 4.07 1 98.81 169 ALA B C 1
ATOM 2874 O O . ALA B 1 169 ? 1.953 4.625 3.041 1 98.81 169 ALA B O 1
ATOM 2875 N N . LEU B 1 170 ? 2.605 6.445 4.188 1 98.81 170 LEU B N 1
ATOM 2876 C CA . LEU B 1 170 ? 2.48 7.293 3.006 1 98.81 170 LEU B CA 1
ATOM 2877 C C . LEU B 1 170 ? 3.402 6.809 1.891 1 98.81 170 LEU B C 1
ATOM 2879 O O . LEU B 1 170 ? 2.98 6.691 0.738 1 98.81 170 LEU B O 1
ATOM 2883 N N . LEU B 1 171 ? 4.645 6.535 2.217 1 98.75 171 LEU B N 1
ATOM 2884 C CA . LEU B 1 171 ? 5.609 6.059 1.229 1 98.75 171 LEU B CA 1
ATOM 2885 C C . LEU B 1 171 ? 5.141 4.75 0.604 1 98.75 171 LEU B C 1
ATOM 2887 O O . LEU B 1 171 ? 5.184 4.59 -0.618 1 98.75 171 LEU B O 1
ATOM 2891 N N . ASP B 1 172 ? 4.684 3.871 1.404 1 98.5 172 ASP B N 1
ATOM 2892 C CA . ASP B 1 172 ? 4.18 2.594 0.91 1 98.5 172 ASP B CA 1
ATOM 2893 C C . ASP B 1 172 ? 2.955 2.793 0.023 1 98.5 172 ASP B C 1
ATOM 2895 O O . ASP B 1 172 ? 2.828 2.154 -1.024 1 98.5 172 ASP B O 1
ATOM 2899 N N . GLY B 1 173 ? 2.049 3.643 0.471 1 98.69 173 GLY B N 1
ATOM 2900 C CA . GLY B 1 173 ? 0.843 3.898 -0.301 1 98.69 173 GLY B CA 1
ATOM 2901 C C . GLY B 1 173 ? 1.122 4.535 -1.648 1 98.69 173 GLY B C 1
ATOM 2902 O O . GLY B 1 173 ? 0.513 4.168 -2.654 1 98.69 173 GLY B O 1
ATOM 2903 N N . LEU B 1 174 ? 1.989 5.508 -1.684 1 98.75 174 LEU B N 1
ATOM 2904 C CA . LEU B 1 174 ? 2.4 6.129 -2.939 1 98.75 174 LEU B CA 1
ATOM 2905 C C . LEU B 1 174 ? 3.021 5.098 -3.875 1 98.75 174 LEU B C 1
ATOM 2907 O O . LEU B 1 174 ? 2.729 5.082 -5.074 1 98.75 174 LEU B O 1
ATOM 2911 N N . THR B 1 175 ? 3.852 4.27 -3.32 1 98.31 175 THR B N 1
ATOM 2912 C CA . THR B 1 175 ? 4.484 3.207 -4.098 1 98.31 175 THR B CA 1
ATOM 2913 C C . THR B 1 175 ? 3.438 2.266 -4.684 1 98.31 175 THR B C 1
ATOM 2915 O O . THR B 1 175 ? 3.469 1.959 -5.875 1 98.31 175 THR B O 1
ATOM 2918 N N . LEU B 1 176 ? 2.549 1.83 -3.861 1 97.38 176 LEU B N 1
ATOM 2919 C CA . LEU B 1 176 ? 1.476 0.94 -4.289 1 97.38 176 LEU B CA 1
ATOM 2920 C C . LEU B 1 176 ? 0.684 1.556 -5.438 1 97.38 176 LEU B C 1
ATOM 2922 O O . LEU B 1 176 ? 0.505 0.925 -6.484 1 97.38 176 LEU B O 1
ATOM 2926 N N . GLN B 1 177 ? 0.238 2.766 -5.266 1 98 177 GLN B N 1
ATOM 2927 C CA . GLN B 1 177 ? -0.598 3.418 -6.266 1 98 177 GLN B CA 1
ATOM 2928 C C . GLN B 1 177 ? 0.174 3.65 -7.562 1 98 177 GLN B C 1
ATOM 2930 O O . GLN B 1 177 ? -0.363 3.453 -8.656 1 98 177 GLN B O 1
ATOM 2935 N N . ALA B 1 178 ? 1.438 4.047 -7.453 1 97.62 178 ALA B N 1
ATOM 2936 C CA . ALA B 1 178 ? 2.246 4.336 -8.633 1 97.62 178 ALA B CA 1
ATOM 2937 C C . ALA B 1 178 ? 2.494 3.07 -9.453 1 97.62 178 ALA B C 1
ATOM 2939 O O . ALA B 1 178 ? 2.514 3.113 -10.68 1 97.62 178 ALA B O 1
ATOM 2940 N N . VAL B 1 179 ? 2.701 1.961 -8.789 1 94.62 179 VAL B N 1
ATOM 2941 C CA . VAL B 1 179 ? 2.949 0.692 -9.469 1 94.62 179 VAL B CA 1
ATOM 2942 C C . VAL B 1 179 ? 1.661 0.19 -10.117 1 94.62 179 VAL B C 1
ATOM 2944 O O . VAL B 1 179 ? 1.682 -0.324 -11.234 1 94.62 179 VAL B O 1
ATOM 2947 N N . GLN B 1 180 ? 0.597 0.345 -9.461 1 94.38 180 GLN B N 1
ATOM 2948 C CA . GLN B 1 180 ? -0.675 -0.185 -9.945 1 94.38 180 GLN B CA 1
ATOM 2949 C C . GLN B 1 180 ? -1.245 0.684 -11.062 1 94.38 180 GLN B C 1
ATOM 2951 O O . GLN B 1 180 ? -1.88 0.175 -11.984 1 94.38 180 GLN B O 1
ATOM 2956 N N . HIS B 1 181 ? -1.058 2.006 -10.883 1 95.25 181 HIS B N 1
ATOM 2957 C CA . HIS B 1 181 ? -1.67 2.965 -11.789 1 95.25 181 HIS B CA 1
ATOM 2958 C C . HIS B 1 181 ? -0.646 3.977 -12.297 1 95.25 181 HIS B C 1
ATOM 2960 O O . HIS B 1 181 ? -0.759 5.172 -12.016 1 95.25 181 HIS B O 1
ATOM 2966 N N . PRO B 1 182 ? 0.244 3.539 -13.172 1 91.88 182 PRO B N 1
ATOM 2967 C CA . PRO B 1 182 ? 1.325 4.43 -13.602 1 91.88 182 PRO B CA 1
ATOM 2968 C C . PRO B 1 182 ? 0.824 5.609 -14.43 1 91.88 182 PRO B C 1
ATOM 2970 O O . PRO B 1 182 ? 1.481 6.652 -14.492 1 91.88 182 PRO B O 1
ATOM 2973 N N . ASP B 1 183 ? -0.318 5.453 -15.008 1 91.44 183 ASP B N 1
ATOM 2974 C CA . ASP B 1 183 ? -0.878 6.531 -15.82 1 91.44 183 ASP B CA 1
ATOM 2975 C C . ASP B 1 183 ? -1.577 7.57 -14.945 1 91.44 183 ASP B C 1
ATOM 2977 O O . ASP B 1 183 ? -1.797 8.703 -15.375 1 91.44 183 ASP B O 1
ATOM 2981 N N . LEU B 1 184 ? -1.867 7.227 -13.758 1 91.88 184 LEU B N 1
ATOM 2982 C CA . LEU B 1 184 ? -2.611 8.102 -12.852 1 91.88 184 LEU B CA 1
ATOM 2983 C C . LEU B 1 184 ? -1.681 8.75 -11.836 1 91.88 184 LEU B C 1
ATOM 2985 O O . LEU B 1 184 ? -1.908 9.883 -11.414 1 91.88 184 LEU B O 1
ATOM 2989 N N . VAL B 1 185 ? -0.723 7.969 -11.391 1 97.25 185 VAL B N 1
ATOM 2990 C CA . VAL B 1 185 ? 0.193 8.414 -10.352 1 97.25 185 VAL B CA 1
ATOM 2991 C C . VAL B 1 185 ? 1.628 8.375 -10.867 1 97.25 185 VAL B C 1
ATOM 2993 O O . VAL B 1 185 ? 2.271 7.32 -10.852 1 97.25 185 VAL B O 1
ATOM 2996 N N . GLY B 1 186 ? 2.104 9.516 -11.289 1 97.5 186 GLY B N 1
ATOM 2997 C CA . GLY B 1 186 ? 3.453 9.602 -11.82 1 97.5 186 GLY B CA 1
ATOM 2998 C C . GLY B 1 186 ? 4.457 10.156 -10.828 1 97.5 186 GLY B C 1
ATOM 2999 O O . GLY B 1 186 ? 4.098 10.477 -9.695 1 97.5 186 GLY B O 1
ATOM 3000 N N . PRO B 1 187 ? 5.719 10.234 -11.273 1 98 187 PRO B N 1
ATOM 3001 C CA . PRO B 1 187 ? 6.789 10.688 -10.383 1 98 187 PRO B CA 1
ATOM 3002 C C . PRO B 1 187 ? 6.523 12.07 -9.797 1 98 187 PRO B C 1
ATOM 3004 O O . PRO B 1 187 ? 6.875 12.336 -8.641 1 98 187 PRO B O 1
ATOM 3007 N N . ASP B 1 188 ? 5.93 12.969 -10.562 1 97.81 188 ASP B N 1
ATOM 3008 C CA . ASP B 1 188 ? 5.652 14.32 -10.07 1 97.81 188 ASP B CA 1
ATOM 3009 C C . ASP B 1 188 ? 4.633 14.297 -8.938 1 97.81 188 ASP B C 1
ATOM 3011 O O . ASP B 1 188 ? 4.73 15.07 -7.988 1 97.81 188 ASP B O 1
ATOM 3015 N N . ASP B 1 189 ? 3.633 13.422 -9.055 1 98.06 189 ASP B N 1
ATOM 3016 C CA . ASP B 1 189 ? 2.656 13.25 -7.98 1 98.06 189 ASP B CA 1
ATOM 3017 C C . ASP B 1 189 ? 3.326 12.75 -6.703 1 98.06 189 ASP B C 1
ATOM 3019 O O . ASP B 1 189 ? 3 13.211 -5.605 1 98.06 189 ASP B O 1
ATOM 3023 N N . LEU B 1 190 ? 4.23 11.805 -6.898 1 98.69 190 LEU B N 1
ATOM 3024 C CA . LEU B 1 190 ? 4.949 11.227 -5.766 1 98.69 190 LEU B CA 1
ATOM 3025 C C . LEU B 1 190 ? 5.773 12.297 -5.047 1 98.69 190 LEU B C 1
ATOM 3027 O O . LEU B 1 190 ? 5.699 12.422 -3.822 1 98.69 190 LEU B O 1
ATOM 3031 N N . ARG B 1 191 ? 6.48 13.055 -5.82 1 98.25 191 ARG B N 1
ATOM 3032 C CA . ARG B 1 191 ? 7.316 14.109 -5.254 1 98.25 191 ARG B CA 1
ATOM 3033 C C . ARG B 1 191 ? 6.469 15.164 -4.551 1 98.25 191 ARG B C 1
ATOM 3035 O O . ARG B 1 191 ? 6.824 15.633 -3.467 1 98.25 191 ARG B O 1
ATOM 3042 N N . ALA B 1 192 ? 5.41 15.539 -5.176 1 98.25 192 ALA B N 1
ATOM 3043 C CA . ALA B 1 192 ? 4.547 16.578 -4.621 1 98.25 192 ALA B CA 1
ATOM 3044 C C . ALA B 1 192 ? 3.928 16.125 -3.301 1 98.25 192 ALA B C 1
ATOM 3046 O O . ALA B 1 192 ? 3.867 16.906 -2.342 1 98.25 192 ALA B O 1
ATOM 3047 N N . ALA B 1 193 ? 3.459 14.891 -3.242 1 98.44 193 ALA B N 1
ATOM 3048 C CA . ALA B 1 193 ? 2.85 14.367 -2.023 1 98.44 193 ALA B CA 1
ATOM 3049 C C . ALA B 1 193 ? 3.869 14.289 -0.891 1 98.44 193 ALA B C 1
ATOM 3051 O O . ALA B 1 193 ? 3.572 14.664 0.246 1 98.44 193 ALA B O 1
ATOM 3052 N N . LEU B 1 194 ? 5.039 13.781 -1.229 1 98.44 194 LEU B N 1
ATOM 3053 C CA . LEU B 1 194 ? 6.09 13.695 -0.223 1 98.44 194 LEU B CA 1
ATOM 3054 C C . LEU B 1 194 ? 6.488 15.086 0.268 1 98.44 194 LEU B C 1
ATOM 3056 O O . LEU B 1 194 ? 6.645 15.297 1.472 1 98.44 194 LEU B O 1
ATOM 3060 N N . ALA B 1 195 ? 6.652 16.062 -0.652 1 97.19 195 ALA B N 1
ATOM 3061 C CA . ALA B 1 195 ? 6.996 17.438 -0.287 1 97.19 195 ALA B CA 1
ATOM 3062 C C . ALA B 1 195 ? 5.934 18.047 0.623 1 97.19 195 ALA B C 1
ATOM 3064 O O . ALA B 1 195 ? 6.258 18.656 1.64 1 97.19 195 ALA B O 1
ATOM 3065 N N . ALA B 1 196 ? 4.695 17.859 0.265 1 96.38 196 ALA B N 1
ATOM 3066 C CA . ALA B 1 196 ? 3.598 18.375 1.068 1 96.38 196 ALA B CA 1
ATOM 3067 C C . ALA B 1 196 ? 3.629 17.812 2.484 1 96.38 196 ALA B C 1
ATOM 3069 O O . ALA B 1 196 ? 3.375 18.531 3.455 1 96.38 196 ALA B O 1
ATOM 3070 N N . HIS B 1 197 ? 3.895 16.484 2.572 1 97.12 197 HIS B N 1
ATOM 3071 C CA . HIS B 1 197 ? 3.963 15.844 3.883 1 97.12 197 HIS B CA 1
ATOM 3072 C C . HIS B 1 197 ? 5.06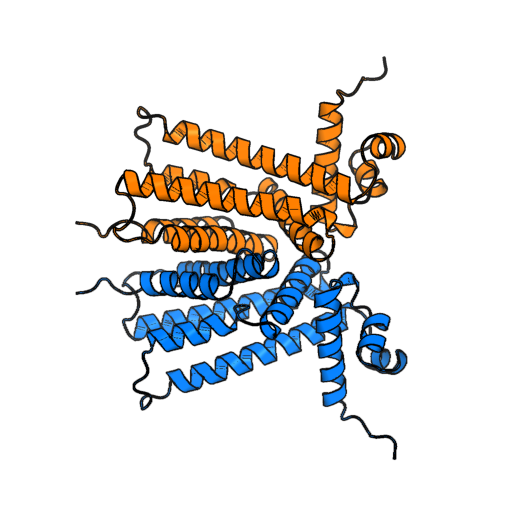2 16.469 4.738 1 97.12 197 HIS B C 1
ATOM 3074 O O . HIS B 1 197 ? 4.824 16.844 5.887 1 97.12 197 HIS B O 1
ATOM 3080 N N . LEU B 1 198 ? 6.227 16.609 4.191 1 95.44 198 LEU B N 1
ATOM 3081 C CA . LEU B 1 198 ? 7.371 17.125 4.934 1 95.44 198 LEU B CA 1
ATOM 3082 C C . LEU B 1 198 ? 7.184 18.594 5.266 1 95.44 198 LEU B C 1
ATOM 3084 O O . LEU B 1 198 ? 7.578 19.047 6.344 1 95.44 198 LEU B O 1
ATOM 3088 N N . ASP B 1 199 ? 6.602 19.375 4.355 1 92.5 199 ASP B N 1
ATOM 3089 C CA . ASP B 1 199 ? 6.301 20.781 4.625 1 92.5 199 ASP B CA 1
ATOM 3090 C C . ASP B 1 199 ? 5.352 20.922 5.809 1 92.5 199 ASP B C 1
ATOM 3092 O O . ASP B 1 199 ? 5.461 21.859 6.59 1 92.5 199 ASP B O 1
ATOM 3096 N N . GLY B 1 200 ? 4.441 19.969 5.902 1 91 200 GLY B N 1
ATOM 3097 C CA . GLY B 1 200 ? 3.471 20 6.984 1 91 200 GLY B CA 1
ATOM 3098 C C . GLY B 1 200 ? 4.086 19.734 8.344 1 91 200 GLY B C 1
ATOM 3099 O O . GLY B 1 200 ? 3.465 20.016 9.375 1 91 200 GLY B O 1
ATOM 3100 N N . LEU B 1 201 ? 5.262 19.188 8.359 1 92.44 201 LEU B N 1
ATOM 3101 C CA . LEU B 1 201 ? 5.93 18.875 9.617 1 92.44 201 LEU B CA 1
ATOM 3102 C C . LEU B 1 201 ? 6.727 20.078 10.125 1 92.44 201 LEU B C 1
ATOM 3104 O O . LEU B 1 201 ? 7.152 20.109 11.281 1 92.44 201 LEU B O 1
ATOM 3108 N N . ALA B 1 202 ? 6.973 21 9.219 1 86.5 202 ALA B N 1
ATOM 3109 C CA . ALA B 1 202 ? 7.789 22.156 9.57 1 86.5 202 ALA B CA 1
ATOM 3110 C C . ALA B 1 202 ? 7.121 23 10.656 1 86.5 202 ALA B C 1
ATOM 3112 O O . ALA B 1 202 ? 5.895 23.094 10.703 1 86.5 202 ALA B O 1
ATOM 3113 N N . PRO B 1 203 ? 7.902 23.516 11.508 1 82.12 203 PRO B N 1
ATOM 3114 C CA . PRO B 1 203 ? 7.34 24.422 12.523 1 82.12 203 PRO B CA 1
ATOM 3115 C C . PRO B 1 203 ? 6.707 25.672 11.906 1 82.12 203 PRO B C 1
ATOM 3117 O O . PRO B 1 203 ? 7.086 26.078 10.812 1 82.12 203 PRO B O 1
ATOM 3120 N N . PRO B 1 204 ? 5.605 26.062 12.57 1 73.12 204 PRO B N 1
ATOM 3121 C CA . PRO B 1 204 ? 5 27.297 12.062 1 73.12 204 PRO B CA 1
ATOM 3122 C C . PRO B 1 204 ? 6 28.438 11.945 1 73.12 204 PRO B C 1
ATOM 3124 O O . PRO B 1 204 ? 6.961 28.516 12.719 1 73.12 204 PRO B O 1
ATOM 3127 N N . ALA B 1 205 ? 6.043 29.094 10.773 1 64.19 205 ALA B N 1
ATOM 3128 C CA . ALA B 1 205 ? 6.895 30.266 10.586 1 64.19 205 ALA B CA 1
ATOM 3129 C C . ALA B 1 205 ? 6.785 31.219 11.766 1 64.19 205 ALA B C 1
ATOM 3131 O O . ALA B 1 205 ? 5.691 31.453 12.289 1 64.19 205 ALA B O 1
ATOM 3132 N N . ARG B 1 206 ? 7.848 31.438 12.625 1 52.38 206 ARG B N 1
ATOM 3133 C CA . ARG B 1 206 ? 7.887 32.562 13.578 1 52.38 206 ARG B CA 1
ATOM 3134 C C . ARG B 1 206 ? 7.574 33.875 12.883 1 52.38 206 ARG B C 1
ATOM 3136 O O . ARG B 1 206 ? 7.848 34.031 11.695 1 52.38 206 ARG B O 1
#

Nearest PDB structures (foldseek):
  2g3b-assembly1_A  TM=8.241E-01  e=1.811E-07  Rhodococcus jostii RHA1
  2g3b-assembly1_B  TM=7.980E-01  e=3.464E-06  Rhodococcus jostii RHA1
  5fgl-assembly3_F  TM=7.056E-01  e=4.044E-04  Pseudomonas putida S16
  5fgl-assembly3_E  TM=7.077E-01  e=7.160E-04  Pseudomonas putida S16
  5fhp-assembly2_F  TM=6.935E-01  e=1.855E-03  Pseudomonas putida S16

Solvent-accessible surface area (backbone atoms only — not comparable to full-atom values): 21828 Å² total; per-residue (Å²): 125,82,78,76,68,50,69,65,57,50,50,50,42,45,30,51,19,35,43,52,39,17,47,67,63,30,56,90,51,33,33,61,61,51,25,17,58,67,51,71,44,57,51,65,65,48,49,74,76,30,93,43,44,66,53,48,51,53,50,28,50,50,52,49,51,49,54,50,47,53,57,37,49,58,41,50,56,53,71,70,35,77,88,46,83,60,61,60,68,60,50,53,51,54,36,62,48,64,79,36,50,65,45,74,69,41,33,41,52,48,41,32,49,52,42,48,50,59,49,24,74,70,33,74,89,41,35,65,60,46,50,49,51,53,50,49,50,38,48,53,44,38,51,53,52,51,51,34,42,75,71,60,50,34,36,87,85,65,54,60,70,49,49,25,54,36,51,46,17,27,52,47,10,44,37,52,46,29,62,70,32,55,91,77,34,42,48,67,56,52,52,48,27,53,48,53,54,56,59,66,38,35,44,78,82,129,126,81,77,75,69,53,69,66,57,51,50,50,43,46,30,50,18,36,42,52,39,18,45,66,64,31,53,88,49,33,34,60,62,53,24,16,57,67,50,71,44,57,50,66,65,48,49,72,77,30,92,42,43,66,52,47,49,52,50,27,50,50,53,50,51,50,55,49,48,54,57,38,49,57,42,50,55,53,70,70,36,77,87,46,85,60,60,60,67,58,48,51,51,54,36,62,48,63,78,38,50,66,46,73,68,41,33,40,53,49,40,31,50,54,42,49,49,60,48,24,74,72,31,72,89,42,36,64,60,47,49,50,53,52,49,49,48,39,50,54,45,38,49,52,52,51,53,34,43,75,71,60,50,34,36,87,85,64,55,60,69,48,48,24,53,38,52,48,16,28,52,47,10,42,35,51,47,28,63,71,33,55,91,79,36,42,48,68,54,51,51,49,27,53,48,52,54,56,59,67,38,34,45,77,82,128